Protein AF-0000000080278352 (afdb_homodimer)

Nearest PDB structures (foldseek):
  8a39-assembly2_BP1-2  TM=7.541E-01  e=2.063E-15  Escherichia coli W
  3l09-assembly2_C  TM=6.633E-01  e=3.550E-07  Jannaschia sp. CCS1
  4esf-assembly1_A-2  TM=7.375E-01  e=8.650E-02  Bacillus cereus ATCC 10987
  8q87-assembly1_Aj  TM=6.792E-01  e=1.344E-01  Gallus gallus
  8bn3-assembly1_C0  TM=7.611E-01  e=6.650E-01  Saccharomyces cerevisiae

Solvent-accessible surface area (backbone atoms only — not comparable to full-atom values): 28035 Å² total; per-residue (Å²): 105,65,59,55,42,41,72,73,36,58,94,63,66,32,15,39,28,52,67,29,53,37,55,54,38,44,52,70,73,42,51,61,66,58,48,52,51,50,54,50,51,35,36,74,70,53,31,36,42,82,44,75,58,88,92,43,50,24,41,27,71,28,75,63,34,46,53,55,36,50,52,51,51,42,51,65,70,63,56,62,62,57,30,82,77,68,83,62,40,26,24,37,38,36,66,64,73,65,82,88,42,52,69,58,49,54,51,49,51,52,51,38,34,52,72,15,34,24,60,54,54,70,69,31,27,38,27,68,36,89,69,70,51,46,75,63,29,48,85,71,70,34,53,92,32,41,43,30,28,42,27,30,66,26,64,74,32,47,68,66,55,51,47,61,57,20,43,62,64,65,62,56,45,46,40,27,46,53,48,31,72,58,50,69,49,98,70,52,60,74,82,40,79,46,44,48,37,42,51,51,51,50,52,43,51,47,40,64,44,46,52,55,49,44,60,57,48,45,90,75,48,66,93,79,50,43,39,47,60,37,49,52,48,50,52,53,52,47,63,70,35,44,63,63,14,50,54,49,44,64,72,56,52,48,68,45,74,55,75,80,124,106,65,56,53,43,42,72,73,35,59,95,63,65,32,15,40,28,51,68,30,53,37,55,53,39,44,54,68,72,44,52,60,64,58,46,53,51,49,52,50,50,35,36,73,70,54,31,36,43,82,43,75,56,90,92,44,51,24,42,25,72,28,74,63,34,48,53,55,35,50,53,51,50,43,52,66,68,62,58,64,62,58,30,82,79,69,83,64,41,26,25,36,38,35,66,64,73,65,82,87,42,52,69,58,49,53,51,50,53,51,51,37,34,52,71,15,35,22,59,54,55,69,69,29,28,38,26,68,36,88,69,70,50,46,76,64,28,50,85,70,71,35,52,90,32,43,44,30,29,43,26,29,67,26,64,75,33,47,68,65,54,51,48,63,57,22,43,63,63,65,62,57,45,46,40,28,45,54,47,34,72,58,50,70,50,96,69,52,60,74,83,40,80,45,44,46,37,43,49,51,50,51,52,42,51,47,39,65,42,48,49,54,49,42,62,57,47,45,90,75,47,66,92,79,48,44,39,49,59,37,49,51,47,51,54,52,52,47,64,71,35,44,63,62,14,50,54,48,43,64,70,55,52,48,68,43,75,53,75,82,124

Secondary structure (DSSP, 8-state):
-HHHHHHHTTTTTEEEEHHHHHHHHHTTT--HHHHHHHHHHHHHTTSEEEEEETTEEEEEE-HHHHHHHHHHHHHHHT--SSB----S-EEEEEE---TT-HHHHHHHHHHHHHTT-EEEETTEEEEES---HHHHHGGGT-GGGEEEEEEEE-TT--HHHHHHHH--HHHHHHHHHHHHHHHSSSS--TT-SSHHHHHHHHHHHHHHHHTT----BGGGS-TT-HHHHHHHHHHHHHHHHHHHHHHHHHHH--EEE----/-HHHHHHHTTTTTEEEEHHHHHHHHHTTT--HHHHHHHHHHHHHTTSEEEEEETTEEEEEE-HHHHHHHHHHHHHHHT--SSB----S-EEEEEE---GGGHHHHHHHHHHHHHTT-EEEETTEEEEES---HHHHHGGGT-GGGEEEEEEEE-TT--HHHHHHHH--HHHHHHHHHHHHHHHSSSS--TT-SSHHHHHHHHHHHHHHHHTT----BGGGS-TT-HHHHHHHHHHHHHHHHHHHHHHHHHHH--EEE----

Sequence (522 aa):
MLTFLGMHVLGHDTAVYSGSVIDVFARVGVSEEAVRSTLTRMVGRGLLIRQRHGRRVYFGLTPRATEVLEDGGRRIWDTGAVNRDWDGTWTLVGYSLPDSRRSDRHDLRSQLVWAGFGLLQNGLWIAPGTRDVTAIAEPLGLLDHVTVFSAQEAKPTESADLVRKAFDIEAISARYRTFLDRWDRPKPLPSAPDDLARRLLLHTDWLQAVRQDPHLPAEHLPADWPAIRAEQVFARLDARIREASTRLAEEVLDVVAVADGMLTFLGMHVLGHDTAVYSGSVIDVFARVGVSEEAVRSTLTRMVGRGLLIRQRHGRRVYFGLTPRATEVLEDGGRRIWDTGAVNRDWDGTWTLVGYSLPDSRRSDRHDLRSQLVWAGFGLLQNGLWIAPGTRDVTAIAEPLGLLDHVTVFSAQEAKPTESADLVRKAFDIEAISARYRTFLDRWDRPKPLPSAPDDLARRLLLHTDWLQAVRQDPHLPAEHLPADWPAIRAEQVFARLDARIREASTRLAEEVLDVVAVADG

Foldseek 3Di:
DLLVCLVFAAPPLWWWWLQLVQVLVVLVPDHSVNSVVVQVVCVVVVQ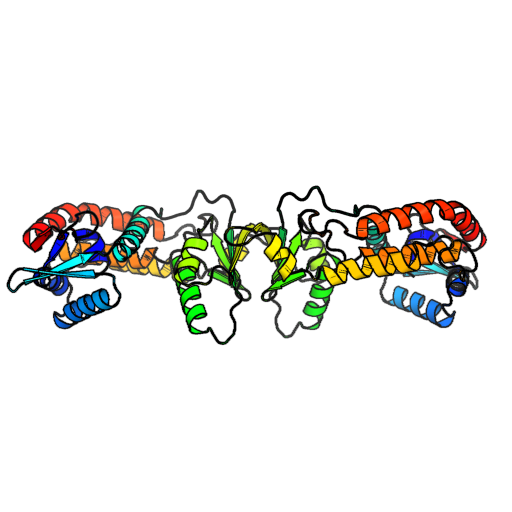WDWDDDVPIITIHGDPVSNVVSVVLVCLLPVQALADAPFPQKKKKKAFDDPPVPPVLVVQLVVLCLLQQWFDQDDRIIMFGDDDDVCVSCVVSVCVVGMDMDIDGDDPPDDPLSRCVRGHDLVVLLVLLVVLCVQQVDPDHPPVRPALLNVLSVLSVSSSVSRRRHSNDHPVNHDPPRSSNVSSVRSVVSCVVSVVVNVVVSVVRIDIDRNDPD/DLLVCLVFAAPPLWWWWLQLVQVLVVLVPDHSVRSVVVQVVCVVVVQWDWDDDVPIITIHGDPVSNVVSVVLVCLLPVQALADAPFPQKKKKKAFDDPPVPVVLVVQLVVLCLLQQWFDQDDRIIMFGDDDDVCVSCVVSVCVVGMDMDIDGDDPPDDPLSRCVRGHDQVVLLVLLVVLCVQQVDPDHPPVRPALLNVLSVLSVSSSVSRRRHSNDHPVNHDPPRSSNVSSVRSVVSCVVSVVVNVVVSVVRIDIDRNPPD

pLDDT: mean 93.44, std 6.13, range [44.06, 98.5]

Radius of gyration: 33.93 Å; Cα contacts (8 Å, |Δi|>4): 755; chains: 2; bounding box: 59×98×64 Å

Structure (mmCIF, N/CA/C/O backbone):
data_AF-0000000080278352-model_v1
#
loop_
_entity.id
_entity.type
_entity.pdbx_description
1 polymer 'PaaX family transcriptional regulator'
#
loop_
_atom_site.group_PDB
_atom_site.id
_atom_site.type_symbol
_atom_site.label_atom_id
_atom_site.label_alt_id
_atom_site.label_comp_id
_atom_site.label_asym_id
_atom_site.label_entity_id
_atom_site.label_seq_id
_atom_site.pdbx_PDB_ins_code
_atom_site.Cartn_x
_atom_site.Cartn_y
_atom_site.Cartn_z
_atom_site.occupancy
_atom_site.B_iso_or_equiv
_atom_site.auth_seq_id
_atom_site.auth_comp_id
_atom_site.auth_asym_id
_atom_site.auth_atom_id
_atom_site.pdbx_PDB_model_num
ATOM 1 N N . MET A 1 1 ? -6.242 34.75 11.352 1 96 1 MET A N 1
ATOM 2 C CA . MET A 1 1 ? -7.535 34.75 12.031 1 96 1 MET A CA 1
ATOM 3 C C . MET A 1 1 ? -7.719 33.5 12.875 1 96 1 MET A C 1
ATOM 5 O O . MET A 1 1 ? -8.07 33.594 14.055 1 96 1 MET A O 1
ATOM 9 N N . LEU A 1 2 ? -7.406 32.312 12.352 1 93.81 2 LEU A N 1
ATOM 10 C CA . LEU A 1 2 ? -7.598 31.062 13.094 1 93.81 2 LEU A CA 1
ATOM 11 C C . LEU A 1 2 ? -6.727 31.031 14.344 1 93.81 2 LEU A C 1
ATOM 13 O O . LEU A 1 2 ? -7.172 30.594 15.406 1 93.81 2 LEU A O 1
ATOM 17 N N . THR A 1 3 ? -5.512 31.531 14.203 1 94.75 3 THR A N 1
ATOM 18 C CA . THR A 1 3 ? -4.621 31.594 15.359 1 94.75 3 THR A CA 1
ATOM 19 C C . THR A 1 3 ? -5.203 32.5 16.438 1 94.75 3 THR A C 1
ATOM 21 O O . THR A 1 3 ? -5.184 32.156 17.625 1 94.75 3 THR A O 1
ATOM 24 N N . PHE A 1 4 ? -5.723 33.656 16 1 97.12 4 PHE A N 1
ATOM 25 C CA . PHE A 1 4 ? -6.352 34.594 16.938 1 97.12 4 PHE A CA 1
ATOM 26 C C . PHE A 1 4 ? -7.516 33.938 17.656 1 97.12 4 PHE A C 1
ATOM 28 O O . PHE A 1 4 ? -7.609 34 18.891 1 97.12 4 PHE A O 1
ATOM 35 N N . LEU A 1 5 ? -8.383 33.312 16.906 1 97.31 5 LEU A N 1
ATOM 36 C CA . LEU A 1 5 ? -9.555 32.656 17.484 1 97.31 5 LEU A CA 1
ATOM 37 C C . LEU A 1 5 ? -9.141 31.547 18.422 1 97.31 5 LEU A C 1
ATOM 39 O O . LEU A 1 5 ? -9.766 31.328 19.453 1 97.31 5 LEU A O 1
ATOM 43 N N . GLY A 1 6 ? -8.141 30.797 18.016 1 96 6 GLY A N 1
ATOM 44 C CA . GLY A 1 6 ? -7.621 29.734 18.859 1 96 6 GLY A CA 1
ATOM 45 C C . GLY A 1 6 ? -7.051 30.234 20.172 1 96 6 GLY A C 1
ATOM 46 O O . GLY A 1 6 ? -7.234 29.609 21.219 1 96 6 GLY A O 1
ATOM 47 N N . MET A 1 7 ? -6.445 31.375 20.172 1 94.88 7 MET A N 1
ATOM 48 C CA . MET A 1 7 ? -5.754 31.922 21.328 1 94.88 7 MET A CA 1
ATOM 49 C C . MET A 1 7 ? -6.734 32.594 22.281 1 94.88 7 MET A C 1
ATOM 51 O O . MET A 1 7 ? -6.574 32.531 23.5 1 94.88 7 MET A O 1
ATOM 55 N N . HIS A 1 8 ? -7.797 33.219 21.703 1 95.81 8 HIS A N 1
ATOM 56 C CA . HIS A 1 8 ? -8.516 34.188 22.547 1 95.81 8 HIS A CA 1
ATOM 57 C C . HIS A 1 8 ? -9.984 33.812 22.672 1 95.81 8 HIS A C 1
ATOM 59 O O . HIS A 1 8 ? -10.688 34.312 23.547 1 95.81 8 HIS A O 1
ATOM 65 N N . VAL A 1 9 ? -10.445 32.938 21.828 1 95.75 9 VAL A N 1
ATOM 66 C CA . VAL A 1 9 ? -11.883 32.656 21.844 1 95.75 9 VAL A CA 1
ATOM 67 C C . VAL A 1 9 ? -12.109 31.188 22.203 1 95.75 9 VAL A C 1
ATOM 69 O O . VAL A 1 9 ? -13.047 30.859 22.938 1 95.75 9 VAL A O 1
ATOM 72 N N . LEU A 1 10 ? -11.297 30.281 21.672 1 95.75 10 LEU A N 1
ATOM 73 C CA . LEU A 1 10 ? -11.445 28.859 21.906 1 95.75 10 LEU A CA 1
ATOM 74 C C . LEU A 1 10 ? -11.406 28.547 23.406 1 95.75 10 LEU A C 1
ATOM 76 O O . LEU A 1 10 ? -10.555 29.047 24.125 1 95.75 10 LEU A O 1
ATOM 80 N N . GLY A 1 11 ? -12.375 27.734 23.828 1 92.88 11 GLY A N 1
ATOM 81 C CA . GLY A 1 11 ? -12.391 27.234 25.188 1 92.88 11 GLY A CA 1
ATOM 82 C C . GLY A 1 11 ? -13.031 28.203 26.172 1 92.88 11 GLY A C 1
ATOM 83 O O . GLY A 1 11 ? -13.133 27.906 27.375 1 92.88 11 GLY A O 1
ATOM 84 N N . HIS A 1 12 ? -13.5 29.438 25.828 1 90.56 12 HIS A N 1
ATOM 85 C CA . HIS A 1 12 ? -14.031 30.438 26.75 1 90.56 12 HIS A CA 1
ATOM 86 C C . HIS A 1 12 ? -15.547 30.562 26.594 1 90.56 12 HIS A C 1
ATOM 88 O O . HIS A 1 12 ? -16.203 31.25 27.391 1 90.56 12 HIS A O 1
ATOM 94 N N . ASP A 1 13 ? -16.156 29.859 25.719 1 90.56 13 ASP A N 1
ATOM 95 C CA . ASP A 1 13 ? -17.578 29.984 25.438 1 90.56 13 ASP A CA 1
ATOM 96 C C . ASP A 1 13 ? -17.984 31.438 25.281 1 90.56 13 ASP A C 1
ATOM 98 O O . ASP A 1 13 ? -18.953 31.891 25.875 1 90.56 13 ASP A O 1
ATOM 102 N N . THR A 1 14 ? -17.266 32.25 24.672 1 95 14 THR A N 1
ATOM 103 C CA . THR A 1 14 ? -17.516 33.688 24.453 1 95 14 THR A CA 1
ATOM 104 C C . THR A 1 14 ? -17.5 34.031 22.969 1 95 14 THR A C 1
ATOM 106 O O . THR A 1 14 ? -17.016 33.25 22.156 1 95 14 THR A O 1
ATOM 109 N N . ALA A 1 15 ? -18.141 35.062 22.672 1 97.44 15 ALA A N 1
ATOM 110 C CA . ALA A 1 15 ? -18.047 35.75 21.359 1 97.44 15 ALA A CA 1
ATOM 111 C C . ALA A 1 15 ? -17.25 37.031 21.469 1 97.44 15 ALA A C 1
ATOM 113 O O . ALA A 1 15 ? -17.297 37.719 22.484 1 97.44 15 ALA A O 1
ATOM 114 N N . VAL A 1 16 ? -16.531 37.344 20.438 1 98 16 VAL A N 1
ATOM 115 C CA . VAL A 1 16 ? -15.641 38.5 20.469 1 98 16 VAL A CA 1
ATOM 116 C C . VAL A 1 16 ? -16.172 39.594 19.562 1 98 16 VAL A C 1
ATOM 118 O O . VAL A 1 16 ? -16.672 39.312 18.469 1 98 16 VAL A O 1
ATOM 121 N N . TYR A 1 17 ? -16.062 40.844 20.047 1 98.38 17 TYR A N 1
ATOM 122 C CA . TYR A 1 17 ? -16.531 42 19.328 1 98.38 17 TYR A CA 1
ATOM 123 C C . TYR A 1 17 ? -15.695 42.25 18.062 1 98.38 17 TYR A C 1
ATOM 125 O O . TYR A 1 17 ? -14.461 42.188 18.109 1 98.38 17 TYR A O 1
ATOM 133 N N . SER A 1 18 ? -16.406 42.469 16.938 1 98 18 SER A N 1
ATOM 134 C CA . SER A 1 18 ? -15.727 42.688 15.664 1 98 18 SER A CA 1
ATOM 135 C C . SER A 1 18 ? -14.727 43.844 15.758 1 98 18 SER A C 1
ATOM 137 O O . SER A 1 18 ? -13.648 43.781 15.172 1 98 18 SER A O 1
ATOM 139 N N . GLY A 1 19 ? -15.07 44.875 16.484 1 97.81 19 GLY A N 1
ATOM 140 C CA . GLY A 1 19 ? -14.18 46 16.656 1 97.81 19 GLY A CA 1
ATOM 141 C C . GLY A 1 19 ? -12.875 45.656 17.328 1 97.81 19 GLY A C 1
ATOM 142 O O . GLY A 1 19 ? -11.812 46.188 16.984 1 97.81 19 GLY A O 1
ATOM 143 N N . SER A 1 20 ? -12.969 44.75 18.297 1 98.19 20 SER A N 1
ATOM 144 C CA . SER A 1 20 ? -11.766 44.281 18.984 1 98.19 20 SER A CA 1
ATOM 145 C C . SER A 1 20 ? -10.875 43.5 18.047 1 98.19 20 SER A C 1
ATOM 147 O O . SER A 1 20 ? -9.648 43.594 18.109 1 98.19 20 SER A O 1
ATOM 149 N N . VAL A 1 21 ? -11.508 42.656 17.219 1 98.38 21 VAL A N 1
ATOM 150 C CA . VAL A 1 21 ? -10.758 41.844 16.25 1 98.38 21 VAL A CA 1
ATOM 151 C C . VAL A 1 21 ? -10.016 42.781 15.281 1 98.38 21 VAL A C 1
ATOM 153 O O . VAL A 1 21 ? -8.836 42.562 15 1 98.38 21 VAL A O 1
ATOM 156 N N . ILE A 1 22 ? -10.711 43.781 14.844 1 98.31 22 ILE A N 1
ATOM 157 C CA . ILE A 1 22 ? -10.141 44.75 13.922 1 98.31 22 ILE A CA 1
ATOM 158 C C . ILE A 1 22 ? -8.953 45.469 14.578 1 98.31 22 ILE A C 1
ATOM 160 O O . ILE A 1 22 ? -7.91 45.625 13.953 1 98.31 22 ILE A O 1
ATOM 164 N N . ASP A 1 23 ? -9.094 45.812 15.828 1 98.12 23 ASP A N 1
ATOM 165 C CA . ASP A 1 23 ? -8.039 46.5 16.578 1 98.12 23 ASP A CA 1
ATOM 166 C C . ASP A 1 23 ? -6.785 45.656 16.672 1 98.12 23 ASP A C 1
ATOM 168 O O . ASP A 1 23 ? -5.672 46.125 16.438 1 98.12 23 ASP A O 1
ATOM 172 N N . VAL A 1 24 ? -6.984 44.406 16.984 1 98.06 24 VAL A N 1
ATOM 173 C CA . VAL A 1 24 ? -5.855 43.5 17.125 1 98.06 24 VAL A CA 1
ATOM 174 C C . VAL A 1 24 ? -5.152 43.312 15.781 1 98.06 24 VAL A C 1
ATOM 176 O O . VAL A 1 24 ? -3.922 43.375 15.711 1 98.06 24 VAL A O 1
ATOM 179 N N . PHE A 1 25 ? -5.891 43.125 14.719 1 98.38 25 PHE A N 1
ATOM 180 C CA . PHE A 1 25 ? -5.289 42.812 13.43 1 98.38 25 PHE A CA 1
ATOM 181 C C . PHE A 1 25 ? -4.664 44.062 12.812 1 98.38 25 PHE A C 1
ATOM 183 O O . PHE A 1 25 ? -3.756 43.969 11.984 1 98.38 25 PHE A O 1
ATOM 190 N N . ALA A 1 26 ? -5.133 45.219 13.258 1 97.56 26 ALA A N 1
ATOM 191 C CA . ALA A 1 26 ? -4.477 46.469 12.836 1 97.56 26 ALA A CA 1
ATOM 192 C C . ALA A 1 26 ? -3.033 46.5 13.328 1 97.56 26 ALA A C 1
ATOM 194 O O . ALA A 1 26 ? -2.156 47.031 12.648 1 97.56 26 ALA A O 1
ATOM 195 N N . ARG A 1 27 ? -2.805 45.969 14.453 1 96.06 27 ARG A N 1
ATOM 196 C CA . ARG A 1 27 ? -1.48 45.938 15.07 1 96.06 27 ARG A CA 1
ATOM 197 C C . ARG A 1 27 ? -0.491 45.156 14.219 1 96.06 27 ARG A C 1
ATOM 199 O O . ARG A 1 27 ? 0.721 45.344 14.32 1 96.06 27 ARG A O 1
ATOM 206 N N . VAL A 1 28 ? -1.059 44.25 13.367 1 96.25 28 VAL A N 1
ATOM 207 C CA . VAL A 1 28 ? -0.17 43.438 12.555 1 96.25 28 VAL A CA 1
ATOM 208 C C . VAL A 1 28 ? -0.348 43.781 11.078 1 96.25 28 VAL A C 1
ATOM 210 O O . VAL A 1 28 ? -0.044 42.969 10.195 1 96.25 28 VAL A O 1
ATOM 213 N N . GLY A 1 29 ? -0.928 44.875 10.805 1 95.81 29 GLY A N 1
ATOM 214 C CA . GLY A 1 29 ? -0.928 45.469 9.477 1 95.81 29 GLY A CA 1
ATOM 215 C C . GLY A 1 29 ? -2.053 44.938 8.602 1 95.81 29 GLY A C 1
ATOM 216 O O . GLY A 1 29 ? -1.974 45.031 7.371 1 95.81 29 GLY A O 1
ATOM 217 N N . VAL A 1 30 ? -3.086 44.375 9.125 1 97.56 30 VAL A N 1
ATOM 218 C CA . VAL A 1 30 ? -4.234 43.906 8.352 1 97.56 30 VAL A CA 1
ATOM 219 C C . VAL A 1 30 ? -5.328 44.969 8.359 1 97.56 30 VAL A C 1
ATOM 221 O O . VAL A 1 30 ? -5.641 45.562 9.406 1 97.56 30 VAL A O 1
ATOM 224 N N . SER A 1 31 ? -5.875 45.281 7.266 1 98.19 31 SER A N 1
ATOM 225 C CA . SER A 1 31 ? -6.871 46.344 7.129 1 98.19 31 SER A CA 1
ATOM 226 C C . SER A 1 31 ? -8.211 45.938 7.73 1 98.19 31 SER A C 1
ATOM 228 O O . SER A 1 31 ? -8.508 44.719 7.828 1 98.19 31 SER A O 1
ATOM 230 N N . GLU A 1 32 ? -8.938 46.938 8.094 1 98.38 32 GLU A N 1
ATOM 231 C CA . GLU A 1 32 ? -10.281 46.688 8.594 1 98.38 32 GLU A CA 1
ATOM 232 C C . GLU A 1 32 ? -11.125 45.938 7.566 1 98.38 32 GLU A C 1
ATOM 234 O O . GLU A 1 32 ? -11.852 45 7.918 1 98.38 32 GLU A O 1
ATOM 239 N N . GLU A 1 33 ? -10.992 46.281 6.348 1 98.12 33 GLU A N 1
ATOM 240 C CA . GLU A 1 33 ? -11.758 45.625 5.277 1 98.12 33 GLU A CA 1
ATOM 241 C C . GLU A 1 33 ? -11.438 44.156 5.168 1 98.12 33 GLU A C 1
ATOM 243 O O . GLU A 1 33 ? -12.336 43.312 5.016 1 98.12 33 GLU A O 1
ATOM 248 N N . ALA A 1 34 ? -10.203 43.875 5.203 1 97.94 34 ALA A N 1
ATOM 249 C CA . ALA A 1 34 ? -9.773 42.5 5.105 1 97.94 34 ALA A CA 1
ATOM 250 C C . ALA A 1 34 ? -10.297 41.688 6.281 1 97.94 34 ALA A C 1
ATOM 252 O O . ALA A 1 34 ? -10.719 40.531 6.105 1 97.94 34 ALA A O 1
ATOM 253 N N . VAL A 1 35 ? -10.258 42.25 7.473 1 98.31 35 VAL A N 1
ATOM 254 C CA . VAL A 1 35 ? -10.75 41.562 8.664 1 98.31 35 VAL A CA 1
ATOM 255 C C . VAL A 1 35 ? -12.25 41.312 8.531 1 98.31 35 VAL A C 1
ATOM 257 O O . VAL A 1 35 ? -12.719 40.188 8.742 1 98.31 35 VAL A O 1
ATOM 260 N N . ARG A 1 36 ? -12.969 42.344 8.156 1 97.69 36 ARG A N 1
ATOM 261 C CA . ARG A 1 36 ? -14.414 42.219 8.016 1 97.69 36 ARG A CA 1
ATOM 262 C C . ARG A 1 36 ? -14.781 41.188 6.957 1 97.69 36 ARG A C 1
ATOM 264 O O . ARG A 1 36 ? -15.695 40.375 7.156 1 97.69 36 ARG A O 1
ATOM 271 N N . SER A 1 37 ? -14.055 41.219 5.887 1 97.94 37 SER A N 1
ATOM 272 C CA . SER A 1 37 ? -14.273 40.25 4.816 1 97.94 37 SER A CA 1
ATOM 273 C C . SER A 1 37 ? -14.023 38.812 5.297 1 97.94 37 SER A C 1
ATOM 275 O O . SER A 1 37 ? -14.797 37.906 4.988 1 97.94 37 SER A O 1
ATOM 277 N N . THR A 1 38 ? -12.984 38.656 6.055 1 97.62 38 THR A N 1
ATOM 278 C CA . THR A 1 38 ? -12.641 37.344 6.559 1 97.62 38 THR A CA 1
ATOM 279 C C . THR A 1 38 ? -13.695 36.844 7.543 1 97.62 38 THR A C 1
ATOM 281 O O . THR A 1 38 ? -14.109 35.688 7.488 1 97.62 38 THR A O 1
ATOM 284 N N . LEU A 1 39 ? -14.133 37.688 8.43 1 98 39 LEU A N 1
ATOM 285 C CA . LEU A 1 39 ? -15.172 37.344 9.383 1 98 39 LEU A CA 1
ATOM 286 C C . LEU A 1 39 ? -16.453 36.938 8.664 1 98 39 LEU A C 1
ATOM 288 O O . LEU A 1 39 ? -17.078 35.938 8.992 1 98 39 LEU A O 1
ATOM 292 N N . THR A 1 40 ? -16.797 37.688 7.672 1 97.25 40 THR A N 1
ATOM 293 C CA . THR A 1 40 ? -18 37.406 6.891 1 97.25 40 THR A CA 1
ATOM 294 C C . THR A 1 40 ? -17.891 36.062 6.164 1 97.25 40 THR A C 1
ATOM 296 O O . THR A 1 40 ? -18.828 35.281 6.145 1 97.25 40 THR A O 1
ATOM 299 N N . ARG A 1 41 ? -16.781 35.844 5.562 1 96.69 41 ARG A N 1
ATOM 300 C CA . ARG A 1 41 ? -16.531 34.562 4.863 1 96.69 41 ARG A CA 1
ATOM 301 C C . ARG A 1 41 ? -16.641 33.375 5.816 1 96.69 41 ARG A C 1
ATOM 303 O O . ARG A 1 41 ? -17.156 32.344 5.453 1 96.69 41 ARG A O 1
ATOM 310 N N . MET A 1 42 ? -16.094 33.562 6.996 1 96.81 42 MET A N 1
ATOM 311 C CA . MET A 1 42 ? -16.094 32.469 7.969 1 96.81 42 MET A CA 1
ATOM 312 C C . MET A 1 42 ? -17.516 32.156 8.453 1 96.81 42 MET A C 1
ATOM 314 O O . MET A 1 42 ? -17.844 31.016 8.719 1 96.81 42 MET A O 1
ATOM 318 N N . VAL A 1 43 ? -18.297 33.219 8.531 1 96.75 43 VAL A N 1
ATOM 319 C CA . VAL A 1 43 ? -19.719 33 8.836 1 96.75 43 VAL A CA 1
ATOM 320 C C . VAL A 1 43 ? -20.375 32.25 7.691 1 96.75 43 VAL A C 1
ATOM 322 O O . VAL A 1 43 ? -21.109 31.281 7.926 1 96.75 43 VAL A O 1
ATOM 325 N N . GLY A 1 44 ? -20.078 32.656 6.52 1 95.75 44 GLY A N 1
ATOM 326 C CA . GLY A 1 44 ? -20.641 32 5.344 1 95.75 44 GLY A CA 1
ATOM 327 C C . GLY A 1 44 ? -20.266 30.531 5.258 1 95.75 44 GLY A C 1
ATOM 328 O O . GLY A 1 44 ? -21.062 29.719 4.777 1 95.75 44 GLY A O 1
ATOM 329 N N . ARG A 1 45 ? -19.156 30.188 5.789 1 93.19 45 ARG A N 1
ATOM 330 C CA . ARG A 1 45 ? -18.656 28.812 5.73 1 93.19 45 ARG A CA 1
ATOM 331 C C . ARG A 1 45 ? -19.094 28.016 6.957 1 93.19 45 ARG A C 1
ATOM 333 O O . ARG A 1 45 ? -18.672 26.875 7.145 1 93.19 45 ARG A O 1
ATOM 340 N N . GLY A 1 46 ? -19.781 28.703 7.781 1 94.75 46 GLY A N 1
ATOM 341 C CA . GLY A 1 46 ? -20.328 28.016 8.945 1 94.75 46 GLY A CA 1
ATOM 342 C C . GLY A 1 46 ? -19.297 27.828 10.055 1 94.75 46 GLY A C 1
ATOM 343 O O . GLY A 1 46 ? -19.406 26.906 10.859 1 94.75 46 GLY A O 1
ATOM 344 N N . LEU A 1 47 ? -18.312 28.609 10.148 1 95.56 47 LEU A N 1
ATOM 345 C CA . LEU A 1 47 ? -17.281 28.516 11.164 1 95.56 47 LEU A CA 1
ATOM 346 C C . LEU A 1 47 ? -17.562 29.469 12.32 1 95.56 47 LEU A C 1
ATOM 348 O O . LEU A 1 47 ? -17.172 29.188 13.461 1 95.56 47 LEU A O 1
ATOM 352 N N . LEU A 1 48 ? -18.266 30.594 12.047 1 97.44 48 LEU A N 1
ATOM 353 C CA . LEU A 1 48 ? -18.594 31.578 13.078 1 97.44 48 LEU A CA 1
ATOM 354 C C . LEU A 1 48 ? -20.094 31.844 13.125 1 97.44 48 LEU A C 1
ATOM 356 O O . LEU A 1 48 ? -20.781 31.688 12.117 1 97.44 48 LEU A O 1
ATOM 360 N N . ILE A 1 49 ? -20.578 32.219 14.289 1 96.44 49 ILE A N 1
ATOM 361 C CA . ILE A 1 49 ? -21.938 32.688 14.492 1 96.44 49 ILE A CA 1
ATOM 362 C C . ILE A 1 49 ? -21.906 34.156 14.883 1 96.44 49 ILE A C 1
ATOM 364 O O . ILE A 1 49 ? -21.047 34.594 15.656 1 96.44 49 ILE A O 1
ATOM 368 N N . ARG A 1 50 ? -22.922 34.906 14.445 1 96.12 50 ARG A N 1
ATOM 369 C CA . ARG A 1 50 ? -23.047 36.312 14.766 1 96.12 50 ARG A CA 1
ATOM 370 C C . ARG A 1 50 ? -24.031 36.531 15.914 1 96.12 50 ARG A C 1
ATOM 372 O O . ARG A 1 50 ? -25.047 35.844 16.016 1 96.12 50 ARG A O 1
ATOM 379 N N . GLN A 1 51 ? -23.594 37.375 16.703 1 95 51 GLN A N 1
ATOM 380 C CA . GLN A 1 51 ? -24.438 37.844 17.797 1 95 51 GLN A CA 1
ATOM 381 C C . GLN A 1 51 ? -24.406 39.344 17.906 1 95 51 GLN A C 1
ATOM 383 O O . GLN A 1 51 ? -23.328 39.969 17.984 1 95 51 GLN A O 1
ATOM 388 N N . ARG A 1 52 ? -25.578 39.938 17.938 1 94.25 52 ARG A N 1
ATOM 389 C CA . ARG A 1 52 ? -25.641 41.375 17.984 1 94.25 52 ARG A CA 1
ATOM 390 C C . ARG A 1 52 ? -26.047 41.875 19.359 1 94.25 52 ARG A C 1
ATOM 392 O O . ARG A 1 52 ? -26.953 41.312 20 1 94.25 52 ARG A O 1
ATOM 399 N N . HIS A 1 53 ? -25.391 42.812 19.797 1 93.12 53 HIS A N 1
ATOM 400 C CA . HIS A 1 53 ? -25.703 43.562 21.016 1 93.12 53 HIS A CA 1
ATOM 401 C C . HIS A 1 53 ? -25.719 45.062 20.75 1 93.12 53 HIS A C 1
ATOM 403 O O . HIS A 1 53 ? -24.672 45.719 20.828 1 93.12 53 HIS A O 1
ATOM 409 N N . GLY A 1 54 ? -26.938 45.594 20.656 1 92.88 54 GLY A N 1
ATOM 410 C CA . GLY A 1 54 ? -26.984 46.969 20.234 1 92.88 54 GLY A CA 1
ATOM 411 C C . GLY A 1 54 ? -26.391 47.219 18.859 1 92.88 54 GLY A C 1
ATOM 412 O O . GLY A 1 54 ? -26.797 46.562 17.891 1 92.88 54 GLY A O 1
ATOM 413 N N . ARG A 1 55 ? -25.422 48.062 18.797 1 93.81 55 ARG A N 1
ATOM 414 C CA . ARG A 1 55 ? -24.781 48.375 17.531 1 93.81 55 ARG A CA 1
ATOM 415 C C . ARG A 1 55 ? -23.547 47.531 17.312 1 93.81 55 ARG A C 1
ATOM 417 O O . ARG A 1 55 ? -22.891 47.625 16.281 1 93.81 55 ARG A O 1
ATOM 424 N N . ARG A 1 56 ? -23.25 46.75 18.219 1 95.75 56 ARG A N 1
ATOM 425 C CA . ARG A 1 56 ? -22.016 45.969 18.141 1 95.75 56 ARG A CA 1
ATOM 426 C C . ARG A 1 56 ? -22.312 44.531 17.703 1 95.75 56 ARG A C 1
ATOM 428 O O . ARG A 1 56 ? -23.328 43.969 18.094 1 95.75 56 ARG A O 1
ATOM 435 N N . VAL A 1 57 ? -21.484 44.062 16.812 1 97.06 57 VAL A N 1
ATOM 436 C CA . VAL A 1 57 ? -21.594 42.688 16.328 1 97.06 57 VAL A CA 1
ATOM 437 C C . VAL A 1 57 ? -20.469 41.844 16.922 1 97.06 57 VAL A C 1
ATOM 439 O O . VAL A 1 57 ? -19.297 42.219 16.859 1 97.06 57 VAL A O 1
ATOM 442 N N . TYR A 1 58 ? -20.859 40.719 17.484 1 98 58 TYR A N 1
ATOM 443 C CA . TYR A 1 58 ? -19.938 39.75 18.094 1 98 58 TYR A CA 1
ATOM 444 C C . TYR A 1 58 ? -19.891 38.469 17.312 1 98 58 TYR A C 1
ATOM 446 O O . TYR A 1 58 ? -20.859 38.094 16.641 1 98 58 TYR A O 1
ATOM 454 N N . PHE A 1 59 ? -18.766 37.781 17.344 1 97.62 59 PHE A N 1
ATOM 455 C CA . PHE A 1 59 ? -18.562 36.531 16.641 1 97.62 59 PHE A CA 1
ATOM 456 C C . PHE A 1 59 ? -18.188 35.438 17.609 1 97.62 59 PHE A C 1
ATOM 458 O O . PHE A 1 59 ? -17.25 35.594 18.391 1 97.62 59 PHE A O 1
ATOM 465 N N . GLY A 1 60 ? -18.906 34.312 17.516 1 97.25 60 GLY A N 1
ATOM 466 C CA . GLY A 1 60 ? -18.594 33.125 18.281 1 97.25 60 GLY A CA 1
ATOM 467 C C . GLY A 1 60 ? -18.25 31.938 17.422 1 97.25 60 GLY A C 1
ATOM 468 O O . GLY A 1 60 ? -18.422 31.969 16.203 1 97.25 60 GLY A O 1
ATOM 469 N N . LEU A 1 61 ? -17.688 30.859 18.047 1 97.44 61 LEU A N 1
ATOM 470 C CA . LEU A 1 61 ? -17.25 29.672 17.328 1 97.44 61 LEU A CA 1
ATOM 471 C C . LEU A 1 61 ? -18.391 28.688 17.156 1 97.44 61 LEU A C 1
ATOM 473 O O . LEU A 1 61 ? -19.203 28.5 18.078 1 97.44 61 LEU A O 1
ATOM 477 N N . THR A 1 62 ? -18.547 28.156 16 1 95.94 62 THR A N 1
ATOM 478 C CA . THR A 1 62 ? -19.375 26.969 15.812 1 95.94 62 THR A CA 1
ATOM 479 C C . THR A 1 62 ? -18.672 25.719 16.312 1 95.94 62 THR A C 1
ATOM 481 O O . THR A 1 62 ? -17.469 25.75 16.578 1 95.94 62 THR A O 1
ATOM 484 N N . PRO A 1 63 ? -19.438 24.672 16.453 1 93.62 63 PRO A N 1
ATOM 485 C CA . PRO A 1 63 ? -18.797 23.406 16.812 1 93.62 63 PRO A CA 1
ATOM 486 C C . PRO A 1 63 ? -17.719 22.984 15.797 1 93.62 63 PRO A C 1
ATOM 488 O O . PRO A 1 63 ? -16.672 22.484 16.188 1 93.62 63 PRO A O 1
ATOM 491 N N . ARG A 1 64 ? -17.938 23.234 14.578 1 91.38 64 ARG A N 1
ATOM 492 C CA . ARG A 1 64 ? -16.984 22.906 13.516 1 91.38 64 ARG A CA 1
ATOM 493 C C . ARG A 1 64 ? -15.695 23.703 13.688 1 91.38 64 ARG A C 1
ATOM 495 O O . ARG A 1 64 ? -14.602 23.141 13.578 1 91.38 64 ARG A O 1
ATOM 502 N N . ALA A 1 65 ? -15.836 24.953 13.938 1 94.12 65 ALA A N 1
ATOM 503 C CA . ALA A 1 65 ? -14.664 25.797 14.141 1 94.12 65 ALA A CA 1
ATOM 504 C C . ALA A 1 65 ? -13.883 25.359 15.375 1 94.12 65 ALA A C 1
ATOM 506 O O . ALA A 1 65 ? -12.648 25.406 15.383 1 94.12 65 ALA A O 1
ATOM 507 N N . THR A 1 66 ? -14.617 24.969 16.359 1 95.19 66 THR A N 1
ATOM 508 C CA . THR A 1 66 ? -13.992 24.5 17.578 1 95.19 66 THR A CA 1
ATOM 509 C C . THR A 1 66 ? -13.094 23.297 17.312 1 95.19 66 THR A C 1
ATOM 511 O O . THR A 1 66 ? -11.961 23.25 17.797 1 95.19 66 THR A O 1
ATOM 514 N N . GLU A 1 67 ? -13.562 22.422 16.547 1 90.25 67 GLU A N 1
ATOM 515 C CA . GLU A 1 67 ? -12.797 21.219 16.203 1 90.25 67 GLU A CA 1
ATOM 516 C C . GLU A 1 67 ? -11.531 21.578 15.43 1 90.25 67 GLU A C 1
ATOM 518 O O . GLU A 1 67 ? -10.453 21.031 15.695 1 90.25 67 GLU A O 1
ATOM 523 N N . VAL A 1 68 ? -11.68 22.453 14.492 1 87.44 68 VAL A N 1
ATOM 524 C CA . VAL A 1 68 ? -10.562 22.891 13.664 1 87.44 68 VAL A CA 1
ATOM 525 C C . VAL A 1 68 ? -9.5 23.547 14.539 1 87.44 68 VAL A C 1
ATOM 527 O O . VAL A 1 68 ? -8.305 23.266 14.406 1 87.44 68 VAL A O 1
ATOM 530 N N . LEU A 1 69 ? -9.953 24.406 15.461 1 93.56 69 LEU A N 1
ATOM 531 C CA . LEU A 1 69 ? -9.031 25.141 16.312 1 93.56 69 LEU A CA 1
ATOM 532 C C . LEU A 1 69 ? -8.367 24.219 17.328 1 93.56 69 LEU A C 1
ATOM 534 O O . LEU A 1 69 ? -7.199 24.406 17.672 1 93.56 69 LEU A O 1
ATOM 538 N N . GLU A 1 70 ? -9.094 23.234 17.797 1 91.75 70 GLU A N 1
ATOM 539 C CA . GLU A 1 70 ? -8.508 22.25 18.703 1 91.75 70 GLU A CA 1
ATOM 540 C C . GLU A 1 70 ? -7.41 21.453 18.016 1 91.75 70 GLU A C 1
ATOM 542 O O . GLU A 1 70 ? -6.363 21.188 18.609 1 91.75 70 GLU A O 1
ATOM 547 N N . ASP A 1 71 ? -7.652 21.094 16.859 1 84.94 71 ASP A N 1
ATOM 548 C CA . ASP A 1 71 ? -6.637 20.406 16.078 1 84.94 71 ASP A CA 1
ATOM 549 C C . ASP A 1 71 ? -5.383 21.25 15.914 1 84.94 71 ASP A C 1
ATOM 551 O O . ASP A 1 71 ? -4.266 20.766 16.078 1 84.94 71 ASP A O 1
ATOM 555 N N . GLY A 1 72 ? -5.582 22.453 15.555 1 87 72 GLY A N 1
ATOM 556 C CA . GLY A 1 72 ? -4.461 23.375 15.461 1 87 72 GLY A CA 1
ATOM 557 C C . GLY A 1 72 ? -3.695 23.531 16.766 1 87 72 GLY A C 1
ATOM 558 O O . GLY A 1 72 ? -2.463 23.547 16.766 1 87 72 GLY A O 1
ATOM 559 N N . GLY A 1 73 ? -4.414 23.641 17.828 1 88.12 73 GLY A N 1
ATOM 560 C CA . GLY A 1 73 ? -3.789 23.703 19.125 1 88.12 73 GLY A CA 1
ATOM 561 C C . GLY A 1 73 ? -2.922 22.5 19.453 1 88.12 73 GLY A C 1
ATOM 562 O O . GLY A 1 73 ? -1.811 22.656 19.969 1 88.12 73 GLY A O 1
ATOM 563 N N . ARG A 1 74 ? -3.43 21.391 19.094 1 86.12 74 ARG A N 1
ATOM 564 C CA . ARG A 1 74 ? -2.664 20.172 19.297 1 86.12 74 ARG A CA 1
ATOM 565 C C . ARG A 1 74 ? -1.371 20.188 18.5 1 86.12 74 ARG A C 1
ATOM 567 O O . ARG A 1 74 ? -0.323 19.766 18.984 1 86.12 74 ARG A O 1
ATOM 574 N N . ARG A 1 75 ? -1.436 20.656 17.328 1 85.31 75 ARG A N 1
ATOM 575 C CA . ARG A 1 75 ? -0.254 20.719 16.469 1 85.31 75 ARG A CA 1
ATOM 576 C C . ARG A 1 75 ? 0.793 21.656 17.047 1 85.31 75 ARG A C 1
ATOM 578 O O . ARG A 1 75 ? 1.994 21.406 16.953 1 85.31 75 ARG A O 1
ATOM 585 N N . ILE A 1 76 ? 0.306 22.703 17.609 1 86.31 76 ILE A N 1
ATOM 586 C CA . ILE A 1 76 ? 1.193 23.719 18.172 1 86.31 76 ILE A CA 1
ATOM 587 C C . ILE A 1 76 ? 1.906 23.141 19.406 1 86.31 76 ILE A C 1
ATOM 589 O O . ILE A 1 76 ? 3.102 23.375 19.594 1 86.31 76 ILE A O 1
ATOM 593 N N . TRP A 1 77 ? 1.201 22.312 20.125 1 83.25 77 TRP A N 1
ATOM 594 C CA . TRP A 1 77 ? 1.743 22 21.438 1 83.25 77 TRP A CA 1
ATOM 595 C C . TRP A 1 77 ? 2.139 20.531 21.516 1 83.25 77 TRP A C 1
ATOM 597 O O . TRP A 1 77 ? 2.936 20.141 22.375 1 83.25 77 TRP A O 1
ATOM 607 N N . ASP A 1 78 ? 1.586 19.625 20.859 1 71.62 78 ASP A N 1
ATOM 608 C CA . ASP A 1 78 ? 1.757 18.188 21.078 1 71.62 78 ASP A CA 1
ATOM 609 C C . ASP A 1 78 ? 2.822 17.625 20.156 1 71.62 78 ASP A C 1
ATOM 611 O O . ASP A 1 78 ? 3.41 16.578 20.438 1 71.62 78 ASP A O 1
ATOM 615 N N . THR A 1 79 ? 3.027 18.234 19.141 1 64.44 79 THR A N 1
ATOM 616 C CA . THR A 1 79 ? 3.928 17.578 18.203 1 64.44 79 THR A CA 1
ATOM 617 C C . THR A 1 79 ? 5.383 17.828 18.578 1 64.44 79 THR A C 1
ATOM 619 O O . THR A 1 79 ? 5.828 18.984 18.625 1 64.44 79 THR A O 1
ATOM 622 N N . GLY A 1 80 ? 5.953 16.922 19.359 1 70.81 80 GLY A N 1
ATOM 623 C CA . GLY A 1 80 ? 7.391 17.016 19.547 1 70.81 80 GLY A CA 1
ATOM 624 C C . GLY A 1 80 ? 8.141 17.312 18.266 1 70.81 80 GLY A C 1
ATOM 625 O O . GLY A 1 80 ? 7.652 17.016 17.172 1 70.81 80 GLY A O 1
ATOM 626 N N . ALA A 1 81 ? 9.336 18.062 18.344 1 76.25 81 ALA A N 1
ATOM 627 C CA . ALA A 1 81 ? 10.148 18.469 17.203 1 76.25 81 ALA A CA 1
ATOM 628 C C . ALA A 1 81 ? 10.641 17.25 16.406 1 76.25 81 ALA A C 1
ATOM 630 O O . ALA A 1 81 ? 10.945 17.359 15.219 1 76.25 81 ALA A O 1
ATOM 631 N N . VAL A 1 82 ? 10.648 16.172 17.156 1 82.56 82 VAL A N 1
ATOM 632 C CA . VAL A 1 82 ? 11.133 14.969 16.484 1 82.56 82 VAL A CA 1
ATOM 633 C C . VAL A 1 82 ? 10.344 13.75 16.953 1 82.56 82 VAL A C 1
ATOM 635 O O . VAL A 1 82 ? 10.023 13.633 18.141 1 82.56 82 VAL A O 1
ATOM 638 N N . ASN A 1 83 ? 10.07 12.852 16.031 1 88.94 83 ASN A N 1
ATOM 639 C CA . ASN A 1 83 ? 9.391 11.594 16.312 1 88.94 83 ASN A CA 1
ATOM 640 C C . ASN A 1 83 ? 10.375 10.5 16.703 1 88.94 83 ASN A C 1
ATOM 642 O O . ASN A 1 83 ? 10.898 9.789 15.852 1 88.94 83 ASN A O 1
ATOM 646 N N . ARG A 1 84 ? 10.547 10.242 18.016 1 87.56 84 ARG A N 1
ATOM 647 C CA . ARG A 1 84 ? 11.516 9.258 18.484 1 87.56 84 ARG A CA 1
ATOM 648 C C . ARG A 1 84 ? 10.82 7.953 18.875 1 87.56 84 ARG A C 1
ATOM 650 O O . ARG A 1 84 ? 11.484 6.949 19.156 1 87.56 84 ARG A O 1
ATOM 657 N N . ASP A 1 85 ? 9.5 7.898 18.781 1 87.56 85 ASP A N 1
ATOM 658 C CA . ASP A 1 85 ? 8.758 6.738 19.266 1 87.56 85 ASP A CA 1
ATOM 659 C C . ASP A 1 85 ? 8.102 5.98 18.125 1 87.56 85 ASP A C 1
ATOM 661 O O . ASP A 1 85 ? 7.23 5.137 18.344 1 87.56 85 ASP A O 1
ATOM 665 N N . TRP A 1 86 ? 8.531 6.25 17.016 1 90.81 86 TRP A N 1
ATOM 666 C CA . TRP A 1 86 ? 7.992 5.566 15.852 1 90.81 86 TRP A CA 1
ATOM 667 C C . TRP A 1 86 ? 8.328 4.078 15.891 1 90.81 86 TRP A C 1
ATOM 669 O O . TRP A 1 86 ? 9.477 3.703 16.141 1 90.81 86 TRP A O 1
ATOM 679 N N . ASP A 1 87 ? 7.398 3.172 15.641 1 93.12 87 ASP A N 1
ATOM 680 C CA . ASP A 1 87 ? 7.586 1.731 15.773 1 93.12 87 ASP A CA 1
ATOM 681 C C . ASP A 1 87 ? 7.727 1.06 14.414 1 93.12 87 ASP A C 1
ATOM 683 O O . ASP A 1 87 ? 7.617 -0.164 14.305 1 93.12 87 ASP A O 1
ATOM 687 N N . GLY A 1 88 ? 7.84 1.796 13.414 1 94.5 88 GLY A N 1
ATOM 688 C CA . GLY A 1 88 ? 7.996 1.237 12.078 1 94.5 88 GLY A CA 1
ATOM 689 C C . GLY A 1 88 ? 6.695 1.176 11.305 1 94.5 88 GLY A C 1
ATOM 690 O O . GLY A 1 88 ? 6.68 0.786 10.133 1 94.5 88 GLY A O 1
ATOM 691 N N . THR A 1 89 ? 5.656 1.627 11.938 1 96.75 89 THR A N 1
ATOM 692 C CA . THR A 1 89 ? 4.34 1.515 11.32 1 96.75 89 THR A CA 1
ATOM 693 C C . THR A 1 89 ? 4.055 2.719 10.43 1 96.75 89 THR A C 1
ATOM 695 O O . THR A 1 89 ? 4.375 3.854 10.789 1 96.75 89 THR A O 1
ATOM 698 N N . TRP A 1 90 ? 3.506 2.434 9.281 1 97.81 90 TRP A N 1
ATOM 699 C CA . TRP A 1 90 ? 3.037 3.445 8.336 1 97.81 90 TRP A CA 1
ATOM 700 C C . TRP A 1 90 ? 1.539 3.307 8.086 1 97.81 90 TRP A C 1
ATOM 702 O O . TRP A 1 90 ? 0.987 2.207 8.18 1 97.81 90 TRP A O 1
ATOM 712 N N . THR A 1 91 ? 0.915 4.352 7.824 1 98.5 91 THR A N 1
ATOM 713 C CA . THR A 1 91 ? -0.427 4.34 7.254 1 98.5 91 THR A CA 1
ATOM 714 C C . THR A 1 91 ? -0.377 4.605 5.75 1 98.5 91 THR A C 1
ATOM 716 O O . THR A 1 91 ? 0.245 5.57 5.309 1 98.5 91 THR A O 1
ATOM 719 N N . LEU A 1 92 ? -0.938 3.709 4.988 1 98.38 92 LEU A N 1
ATOM 720 C CA . LEU A 1 92 ? -1.033 3.85 3.539 1 98.38 92 LEU A CA 1
ATOM 721 C C . LEU A 1 92 ? -2.463 4.172 3.117 1 98.38 92 LEU A C 1
ATOM 723 O O . LEU A 1 92 ? -3.416 3.605 3.652 1 98.38 92 LEU A O 1
ATOM 727 N N . VAL A 1 93 ? -2.586 5.113 2.189 1 98.19 93 VAL A N 1
ATOM 728 C CA . VAL A 1 93 ? -3.898 5.465 1.66 1 98.19 93 VAL A CA 1
ATOM 729 C C . VAL A 1 93 ? -3.848 5.504 0.134 1 98.19 93 VAL A C 1
ATOM 731 O O . VAL A 1 93 ? -3.02 6.207 -0.448 1 98.19 93 VAL A O 1
ATOM 734 N N . GLY A 1 94 ? -4.625 4.637 -0.486 1 96.06 94 GLY A N 1
ATOM 735 C CA . GLY A 1 94 ? -4.969 4.777 -1.893 1 96.06 94 GLY A CA 1
ATOM 736 C C . GLY A 1 94 ? -6.41 5.188 -2.117 1 96.06 94 GLY A C 1
ATOM 737 O O . GLY A 1 94 ? -7.242 5.07 -1.217 1 96.06 94 GLY A O 1
ATOM 738 N N . TYR A 1 95 ? -6.672 5.789 -3.305 1 93.88 95 TYR A N 1
ATOM 739 C CA . TYR A 1 95 ? -8.062 6.109 -3.594 1 93.88 95 TYR A CA 1
ATOM 740 C C . TYR A 1 95 ? -8.367 5.934 -5.078 1 93.88 95 TYR A C 1
ATOM 742 O O . TYR A 1 95 ? -7.465 5.992 -5.914 1 93.88 95 TYR A O 1
ATOM 750 N N . SER A 1 96 ? -9.547 5.582 -5.316 1 88.38 96 SER A N 1
ATOM 751 C CA . SER A 1 96 ? -10.094 5.457 -6.668 1 88.38 96 SER A CA 1
ATOM 752 C C . SER A 1 96 ? -11.328 6.336 -6.848 1 88.38 96 SER A C 1
ATOM 754 O O . SER A 1 96 ? -12.375 6.062 -6.262 1 88.38 96 SER A O 1
ATOM 756 N N . LEU A 1 97 ? -11.156 7.398 -7.609 1 88.38 97 LEU A N 1
ATOM 757 C CA . LEU A 1 97 ? -12.25 8.312 -7.891 1 88.38 97 LEU A CA 1
ATOM 758 C C . LEU A 1 97 ? -12.477 8.453 -9.391 1 88.38 97 LEU A C 1
ATOM 760 O O . LEU A 1 97 ? -11.516 8.516 -10.164 1 88.38 97 LEU A O 1
ATOM 764 N N . PRO A 1 98 ? -13.797 8.367 -9.805 1 84.75 98 PRO A N 1
ATOM 765 C CA . PRO A 1 98 ? -14.062 8.641 -11.219 1 84.75 98 PRO A CA 1
ATOM 766 C C . PRO A 1 98 ? -13.555 10.008 -11.664 1 84.75 98 PRO A C 1
ATOM 768 O O . PRO A 1 98 ? -13.398 10.914 -10.828 1 84.75 98 PRO A O 1
ATOM 771 N N . ASP A 1 99 ? -13.25 10.133 -12.922 1 82.38 99 ASP A N 1
ATOM 772 C CA . ASP A 1 99 ? -12.695 11.367 -13.469 1 82.38 99 ASP A CA 1
ATOM 773 C C . ASP A 1 99 ? -13.656 12.539 -13.258 1 82.38 99 ASP A C 1
ATOM 775 O O . ASP A 1 99 ? -13.227 13.695 -13.203 1 82.38 99 ASP A O 1
ATOM 779 N N . SER A 1 100 ? -14.898 12.312 -13.055 1 84.38 100 SER A N 1
ATOM 780 C CA . SER A 1 100 ? -15.914 13.344 -12.883 1 84.38 100 SER A CA 1
ATOM 781 C C . SER A 1 100 ? -15.828 13.969 -11.492 1 84.38 100 SER A C 1
ATOM 783 O O . SER A 1 100 ? -16.406 15.031 -11.242 1 84.38 100 SER A O 1
ATOM 785 N N . ARG A 1 101 ? -15.055 13.406 -10.703 1 85.81 101 ARG A N 1
ATOM 786 C CA . ARG A 1 101 ? -14.984 13.906 -9.336 1 85.81 101 ARG A CA 1
ATOM 787 C C . ARG A 1 101 ? -13.641 14.57 -9.062 1 85.81 101 ARG A C 1
ATOM 789 O O . ARG A 1 101 ? -12.984 14.273 -8.062 1 85.81 101 ARG A O 1
ATOM 796 N N . ARG A 1 102 ? -13.352 15.461 -9.938 1 83.5 102 ARG A N 1
ATOM 797 C CA . ARG A 1 102 ? -12.062 16.141 -9.867 1 83.5 102 ARG A CA 1
ATOM 798 C C . ARG A 1 102 ? -11.961 16.984 -8.602 1 83.5 102 ARG A C 1
ATOM 800 O O . ARG A 1 102 ? -10.906 17.016 -7.957 1 83.5 102 ARG A O 1
ATOM 807 N N . SER A 1 103 ? -12.969 17.719 -8.242 1 88.81 103 SER A N 1
ATOM 808 C CA . SER A 1 103 ? -12.969 18.562 -7.055 1 88.81 103 SER A CA 1
ATOM 809 C C . SER A 1 103 ? -12.742 17.734 -5.789 1 88.81 103 SER A C 1
ATOM 811 O O . SER A 1 103 ? -11.992 18.141 -4.902 1 88.81 103 SER A O 1
ATOM 813 N N . ASP A 1 104 ? -13.289 16.578 -5.711 1 90.5 104 ASP A N 1
ATOM 814 C CA . ASP A 1 104 ? -13.133 15.688 -4.57 1 90.5 104 ASP A CA 1
ATOM 815 C C . ASP A 1 104 ? -11.695 15.195 -4.449 1 90.5 104 ASP A C 1
ATOM 817 O O . ASP A 1 104 ? -11.164 15.086 -3.342 1 90.5 104 ASP A O 1
ATOM 821 N N . ARG A 1 105 ? -11.164 14.977 -5.59 1 91.5 105 ARG A N 1
ATOM 822 C CA . ARG A 1 105 ? -9.773 14.523 -5.602 1 91.5 105 ARG A CA 1
ATOM 823 C C . ARG A 1 105 ? -8.852 15.594 -5.031 1 91.5 105 ARG A C 1
ATOM 825 O O . ARG A 1 105 ? -7.957 15.289 -4.234 1 91.5 105 ARG A O 1
ATOM 832 N N . HIS A 1 106 ? -9.039 16.766 -5.484 1 91.62 106 HIS A N 1
ATOM 833 C CA . HIS A 1 106 ? -8.227 17.875 -4.996 1 91.62 106 HIS A CA 1
ATOM 834 C C . HIS A 1 106 ? -8.391 18.062 -3.49 1 91.62 106 HIS A C 1
ATOM 836 O O . HIS A 1 106 ? -7.41 18.203 -2.764 1 91.62 106 HIS A O 1
ATOM 842 N N . ASP A 1 107 ? -9.555 18.016 -3.055 1 92.25 107 ASP A N 1
ATOM 843 C CA . ASP A 1 107 ? -9.836 18.172 -1.635 1 92.25 107 ASP A CA 1
ATOM 844 C C . ASP A 1 107 ? -9.203 17.062 -0.809 1 92.25 107 ASP A C 1
ATOM 846 O O . ASP A 1 107 ? -8.617 17.312 0.243 1 92.25 107 ASP A O 1
ATOM 850 N N . LEU A 1 108 ? -9.336 15.867 -1.261 1 94.69 108 LEU A N 1
ATOM 851 C CA . LEU A 1 108 ? -8.758 14.734 -0.547 1 94.69 108 LEU A CA 1
ATOM 852 C C . LEU A 1 108 ? -7.242 14.859 -0.459 1 94.69 108 LEU A C 1
ATOM 854 O O . LEU A 1 108 ? -6.66 14.664 0.609 1 94.69 108 LEU A O 1
ATOM 858 N N . ARG A 1 109 ? -6.672 15.25 -1.593 1 94.56 109 ARG A N 1
ATOM 859 C CA . ARG A 1 109 ? -5.223 15.406 -1.615 1 94.56 109 ARG A CA 1
ATOM 860 C C . ARG A 1 109 ? -4.773 16.484 -0.631 1 94.56 109 ARG A C 1
ATOM 862 O O . ARG A 1 109 ? -3.793 16.297 0.094 1 94.56 109 ARG A O 1
ATOM 869 N N . SER A 1 110 ? -5.473 17.5 -0.587 1 92.19 110 SER A N 1
ATOM 870 C CA . SER A 1 110 ? -5.16 18.578 0.344 1 92.19 110 SER A CA 1
ATOM 871 C C . SER A 1 110 ? -5.262 18.109 1.791 1 92.19 110 SER A C 1
ATOM 873 O O . SER A 1 110 ? -4.387 18.406 2.607 1 92.19 110 SER A O 1
ATOM 875 N N . GLN A 1 111 ? -6.324 17.406 2.053 1 92.62 111 GLN A N 1
ATOM 876 C CA . GLN A 1 111 ? -6.523 16.906 3.412 1 92.62 111 GLN A CA 1
ATOM 877 C C . GLN A 1 111 ? -5.445 15.898 3.797 1 92.62 111 GLN A C 1
ATOM 879 O O . GLN A 1 111 ? -5.012 15.859 4.949 1 92.62 111 GLN A O 1
ATOM 884 N N . LEU A 1 112 ? -5.031 15.109 2.854 1 95.81 112 LEU A N 1
ATOM 885 C CA . LEU A 1 112 ? -3.975 14.141 3.123 1 95.81 112 LEU A CA 1
ATOM 886 C C . LEU A 1 112 ? -2.658 14.844 3.438 1 95.81 112 LEU A C 1
ATOM 888 O O . LEU A 1 112 ? -1.963 14.477 4.387 1 95.81 112 LEU A O 1
ATOM 892 N N . VAL A 1 113 ? -2.383 15.867 2.713 1 92.69 113 VAL A N 1
ATOM 893 C CA . VAL A 1 113 ? -1.174 16.641 2.971 1 92.69 113 VAL A CA 1
ATOM 894 C C . VAL A 1 113 ? -1.233 17.234 4.375 1 92.69 113 VAL A C 1
ATOM 896 O O . VAL A 1 113 ? -0.273 17.141 5.141 1 92.69 113 VAL A O 1
ATOM 899 N N . TRP A 1 114 ? -2.352 17.766 4.742 1 87.62 114 TRP A N 1
ATOM 900 C CA . TRP A 1 114 ? -2.537 18.375 6.055 1 87.62 114 TRP A CA 1
ATOM 901 C C . TRP A 1 114 ? -2.412 17.328 7.16 1 87.62 114 TRP A C 1
ATOM 903 O O . TRP A 1 114 ? -1.98 17.641 8.273 1 87.62 114 TRP A O 1
ATOM 913 N N . ALA A 1 115 ? -2.717 16.125 6.809 1 92 115 ALA A N 1
ATOM 914 C CA . ALA A 1 115 ? -2.674 15.039 7.793 1 92 115 ALA A CA 1
ATOM 915 C C . ALA A 1 115 ? -1.289 14.406 7.852 1 92 115 ALA A C 1
ATOM 917 O O . ALA A 1 115 ? -1.067 13.453 8.602 1 92 115 ALA A O 1
ATOM 918 N N . GLY A 1 116 ? -0.393 14.945 7.012 1 93 116 GLY A N 1
ATOM 919 C CA . GLY A 1 116 ? 0.988 14.5 7.105 1 93 116 GLY A CA 1
ATOM 920 C C . GLY A 1 116 ? 1.332 13.414 6.109 1 93 116 GLY A C 1
ATOM 921 O O . GLY A 1 116 ? 2.361 12.75 6.238 1 93 116 GLY A O 1
ATOM 922 N N . PHE A 1 117 ? 0.479 13.203 5.145 1 97.06 117 PHE A N 1
ATOM 923 C CA . PHE A 1 117 ? 0.762 12.195 4.129 1 97.06 117 PHE A CA 1
ATOM 924 C C . PHE A 1 117 ? 1.616 12.773 3.01 1 97.06 117 PHE A C 1
ATOM 926 O O . PHE A 1 117 ? 1.465 13.945 2.648 1 97.06 117 PHE A O 1
ATOM 933 N N . GLY A 1 118 ? 2.514 11.961 2.52 1 97.19 118 GLY A N 1
ATOM 934 C CA . GLY A 1 118 ? 3.23 12.234 1.284 1 97.19 118 GLY A CA 1
ATOM 935 C C . GLY A 1 118 ? 2.865 11.281 0.163 1 97.19 118 GLY A C 1
ATOM 936 O O . GLY A 1 118 ? 2.422 10.156 0.417 1 97.19 118 GLY A O 1
ATOM 937 N N . LEU A 1 119 ? 3.016 11.734 -1.025 1 96.56 119 LEU A N 1
ATOM 938 C CA . LEU A 1 119 ? 2.746 10.883 -2.182 1 96.56 119 LEU A CA 1
ATOM 939 C C . LEU A 1 119 ? 3.941 9.992 -2.49 1 96.56 119 LEU A C 1
ATOM 941 O O . LEU A 1 119 ? 5.012 10.484 -2.855 1 96.56 119 LEU A O 1
ATOM 945 N N . LEU A 1 120 ? 3.76 8.703 -2.305 1 95.69 120 LEU A N 1
ATOM 946 C CA . LEU A 1 120 ? 4.832 7.742 -2.547 1 95.69 120 LEU A CA 1
ATOM 947 C C . LEU A 1 120 ? 4.949 7.418 -4.031 1 95.69 120 LEU A C 1
ATOM 949 O O . LEU A 1 120 ? 6.016 7.59 -4.629 1 95.69 120 LEU A O 1
ATOM 953 N N . GLN A 1 121 ? 3.812 6.93 -4.617 1 91.19 121 GLN A N 1
ATOM 954 C CA . GLN A 1 121 ? 3.773 6.59 -6.035 1 91.19 121 GLN A CA 1
ATOM 955 C C . GLN A 1 121 ? 2.363 6.207 -6.469 1 91.19 121 GLN A C 1
ATOM 957 O O . GLN A 1 121 ? 1.622 5.578 -5.711 1 91.19 121 GLN A O 1
ATOM 962 N N . ASN A 1 122 ? 2.025 6.633 -7.703 1 89 122 ASN A N 1
ATOM 963 C CA . ASN A 1 122 ? 0.824 6.168 -8.391 1 89 122 ASN A CA 1
ATOM 964 C C . ASN A 1 122 ? -0.416 6.32 -7.512 1 89 122 ASN A C 1
ATOM 966 O O . ASN A 1 122 ? -1.188 5.375 -7.352 1 89 122 ASN A O 1
ATOM 970 N N . GLY A 1 123 ? -0.526 7.434 -6.801 1 90.69 123 GLY A N 1
ATOM 971 C CA . GLY A 1 123 ? -1.714 7.734 -6.016 1 90.69 123 GLY A CA 1
ATOM 972 C C . GLY A 1 123 ? -1.684 7.117 -4.629 1 90.69 123 GLY A C 1
ATOM 973 O O . GLY A 1 123 ? -2.648 7.234 -3.871 1 90.69 123 GLY A O 1
ATOM 974 N N . LEU A 1 124 ? -0.597 6.398 -4.328 1 96.12 124 LEU A N 1
ATOM 975 C CA . LEU A 1 124 ? -0.445 5.844 -2.986 1 96.12 124 LEU A CA 1
ATOM 976 C C . LEU A 1 124 ? 0.206 6.855 -2.049 1 96.12 124 LEU A C 1
ATOM 978 O O . LEU A 1 124 ? 1.32 7.316 -2.303 1 96.12 124 LEU A O 1
ATOM 982 N N . TRP A 1 125 ? -0.487 7.16 -1.016 1 97.75 125 TRP A N 1
ATOM 983 C CA . TRP A 1 125 ? -0.023 8.117 -0.015 1 97.75 125 TRP A CA 1
ATOM 984 C C . TRP A 1 125 ? 0.443 7.398 1.247 1 97.75 125 TRP A C 1
ATOM 986 O O . TRP A 1 125 ? -0.068 6.328 1.585 1 97.75 125 TRP A O 1
ATOM 996 N N . ILE A 1 126 ? 1.393 8 1.942 1 98.25 126 ILE A N 1
ATOM 997 C CA . ILE A 1 126 ? 1.984 7.332 3.094 1 98.25 126 ILE A CA 1
ATOM 998 C C . ILE A 1 126 ? 2.236 8.344 4.207 1 98.25 126 ILE A C 1
ATOM 1000 O O . ILE A 1 126 ? 2.592 9.492 3.941 1 98.25 126 ILE A O 1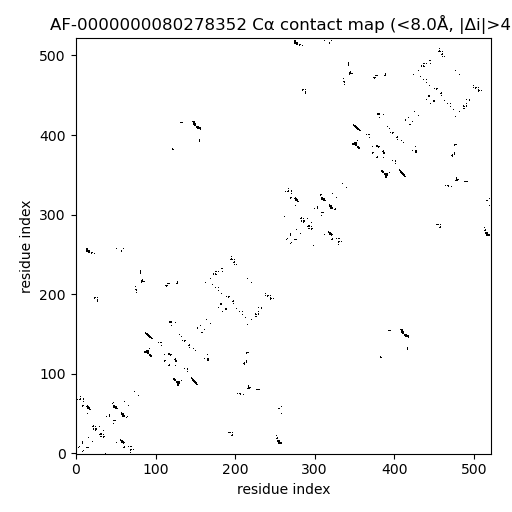
ATOM 1004 N N . ALA A 1 127 ? 2.023 7.977 5.418 1 97.19 127 ALA A N 1
ATOM 1005 C CA . ALA A 1 127 ? 2.363 8.75 6.605 1 97.19 127 ALA A CA 1
ATOM 1006 C C . ALA A 1 127 ? 2.941 7.855 7.699 1 97.19 127 ALA A C 1
ATOM 1008 O O . ALA A 1 127 ? 2.539 6.695 7.836 1 97.19 127 ALA A O 1
ATOM 1009 N N . PRO A 1 128 ? 3.924 8.375 8.445 1 96.19 128 PRO A N 1
ATOM 1010 C CA . PRO A 1 128 ? 4.438 7.57 9.555 1 96.19 128 PRO A CA 1
ATOM 1011 C C . PRO A 1 128 ? 3.422 7.406 10.688 1 96.19 128 PRO A C 1
ATOM 1013 O O . PRO A 1 128 ? 2.695 8.352 11.008 1 96.19 128 PRO A O 1
ATOM 1016 N N . GLY A 1 129 ? 3.328 6.199 11.258 1 94.5 129 GLY A N 1
ATOM 1017 C CA . GLY A 1 129 ? 2.455 5.93 12.391 1 94.5 129 GLY A CA 1
ATOM 1018 C C . GLY A 1 129 ? 1.021 5.648 11.977 1 94.5 129 GLY A C 1
ATOM 1019 O O . GLY A 1 129 ? 0.743 5.395 10.805 1 94.5 129 GLY A O 1
ATOM 1020 N N . THR A 1 130 ? 0.161 5.562 12.961 1 94.31 130 THR A N 1
ATOM 1021 C CA . THR A 1 130 ? -1.259 5.305 12.742 1 94.31 130 THR A CA 1
ATOM 1022 C C . THR A 1 130 ? -2.023 6.613 12.57 1 94.31 130 THR A C 1
ATOM 1024 O O . THR A 1 130 ? -1.912 7.523 13.391 1 94.31 130 THR A O 1
ATOM 1027 N N . ARG A 1 131 ? -2.727 6.734 11.461 1 94.25 131 ARG A N 1
ATOM 1028 C CA . ARG A 1 131 ? -3.541 7.91 11.172 1 94.25 131 ARG A CA 1
ATOM 1029 C C . ARG A 1 131 ? -5.012 7.535 11.031 1 94.25 131 ARG A C 1
ATOM 1031 O O . ARG A 1 131 ? -5.34 6.453 10.531 1 94.25 131 ARG A O 1
ATOM 1038 N N . ASP A 1 132 ? -5.863 8.391 11.477 1 93.94 132 ASP A N 1
ATOM 1039 C CA . ASP A 1 132 ? -7.301 8.172 11.359 1 93.94 132 ASP A CA 1
ATOM 1040 C C . ASP A 1 132 ? -7.824 8.664 10.008 1 93.94 132 ASP A C 1
ATOM 1042 O O . ASP A 1 132 ? -8.367 9.766 9.906 1 93.94 132 ASP A O 1
ATOM 1046 N N . VAL A 1 133 ? -7.82 7.828 9.07 1 96.75 133 VAL A N 1
ATOM 1047 C CA . VAL A 1 133 ? -8.195 8.18 7.707 1 96.75 133 VAL A CA 1
ATOM 1048 C C . VAL A 1 133 ? -9.711 8.336 7.609 1 96.75 133 VAL A C 1
ATOM 1050 O O . VAL A 1 133 ? -10.211 9.078 6.762 1 96.75 133 VAL A O 1
ATOM 1053 N N . THR A 1 134 ? -10.43 7.629 8.469 1 96.06 134 THR A N 1
ATOM 1054 C CA . THR A 1 134 ? -11.883 7.801 8.492 1 96.06 134 THR A CA 1
ATOM 1055 C C . THR A 1 134 ? -12.25 9.258 8.75 1 96.06 134 THR A C 1
ATOM 1057 O O . THR A 1 134 ? -13.117 9.812 8.07 1 96.06 134 THR A O 1
ATOM 1060 N N . ALA A 1 135 ? -11.594 9.859 9.68 1 91.5 135 ALA A N 1
ATOM 1061 C CA . ALA A 1 135 ? -11.852 11.25 10.031 1 91.5 135 ALA A CA 1
ATOM 1062 C C . ALA A 1 135 ? -11.539 12.18 8.859 1 91.5 135 ALA A C 1
ATOM 1064 O O . ALA A 1 135 ? -12.156 13.242 8.719 1 91.5 135 ALA A O 1
ATOM 1065 N N . ILE A 1 136 ? -10.672 11.773 7.98 1 92.31 136 ILE A N 1
ATOM 1066 C CA . ILE A 1 136 ? -10.258 12.578 6.836 1 92.31 136 ILE A CA 1
ATOM 1067 C C . ILE A 1 136 ? -11.281 12.422 5.707 1 92.31 136 ILE A C 1
ATOM 1069 O O . ILE A 1 136 ? -11.695 13.414 5.105 1 92.31 136 ILE A O 1
ATOM 1073 N N . ALA A 1 137 ? -11.695 11.219 5.438 1 95.06 137 ALA A N 1
ATOM 1074 C CA . ALA A 1 137 ? -12.477 10.906 4.242 1 95.06 137 ALA A CA 1
ATOM 1075 C C . ALA A 1 137 ? -13.969 11.109 4.488 1 95.06 137 ALA A C 1
ATOM 1077 O O . ALA A 1 137 ? -14.719 11.414 3.562 1 95.06 137 ALA A O 1
ATOM 1078 N N . GLU A 1 138 ? -14.406 10.945 5.711 1 93.81 138 GLU A N 1
ATOM 1079 C CA . GLU A 1 138 ? -15.828 10.953 6.039 1 93.81 138 GLU A CA 1
ATOM 1080 C C . GLU A 1 138 ? -16.453 12.297 5.695 1 93.81 138 GLU A C 1
ATOM 1082 O O . GLU A 1 138 ? -17.484 12.352 5.016 1 93.81 138 GLU A O 1
ATOM 1087 N N . PRO A 1 139 ? -15.852 13.422 6.121 1 87.81 139 PRO A N 1
ATOM 1088 C CA . PRO A 1 139 ? -16.453 14.711 5.797 1 87.81 139 PRO A CA 1
ATOM 1089 C C . PRO A 1 139 ? -16.547 14.961 4.293 1 87.81 139 PRO A C 1
ATOM 1091 O O . PRO A 1 139 ? -17.359 15.766 3.842 1 87.81 139 PRO A O 1
ATOM 1094 N N . LEU A 1 140 ? -15.766 14.289 3.518 1 90.69 140 LEU A N 1
ATOM 1095 C CA . LEU A 1 140 ? -15.742 14.461 2.07 1 90.69 140 LEU A CA 1
ATOM 1096 C C . LEU A 1 140 ? -16.688 13.477 1.388 1 90.69 140 LEU A C 1
ATOM 1098 O O . LEU A 1 140 ? -16.859 13.531 0.169 1 90.69 140 LEU A O 1
ATOM 1102 N N . GLY A 1 141 ? -17.219 12.586 2.176 1 93.31 141 GLY A N 1
ATOM 1103 C CA . GLY A 1 141 ? -18.094 11.562 1.61 1 93.31 141 GLY A CA 1
ATOM 1104 C C . GLY A 1 141 ? -17.344 10.547 0.76 1 93.31 141 GLY A C 1
ATOM 1105 O O . GLY A 1 141 ? -17.875 10.062 -0.238 1 93.31 141 GLY A O 1
ATOM 1106 N N . LEU A 1 142 ? -16.188 10.227 1.108 1 94.62 142 LEU A N 1
ATOM 1107 C CA . LEU A 1 142 ? -15.352 9.414 0.221 1 94.62 142 LEU A CA 1
ATOM 1108 C C . LEU A 1 142 ? -14.938 8.117 0.902 1 94.62 142 LEU A C 1
ATOM 1110 O O . LEU A 1 142 ? -13.93 7.508 0.522 1 94.62 142 LEU A O 1
ATOM 1114 N N . LEU A 1 143 ? -15.617 7.688 1.919 1 94.62 143 LEU A N 1
ATOM 1115 C CA . LEU A 1 143 ? -15.25 6.508 2.693 1 94.62 143 LEU A CA 1
ATOM 1116 C C . LEU A 1 143 ? -15.164 5.273 1.798 1 94.62 143 LEU A C 1
ATOM 1118 O O . LEU A 1 143 ? -14.258 4.453 1.95 1 94.62 143 LEU A O 1
ATOM 1122 N N . ASP A 1 144 ? -16.031 5.258 0.819 1 92.75 144 ASP A N 1
ATOM 1123 C CA . ASP A 1 144 ? -16.094 4.074 -0.031 1 92.75 144 ASP A CA 1
ATOM 1124 C C . ASP A 1 144 ? -15.086 4.16 -1.171 1 92.75 144 ASP A C 1
ATOM 1126 O O . ASP A 1 144 ? -14.953 3.225 -1.964 1 92.75 144 ASP A O 1
ATOM 1130 N N . HIS A 1 145 ? -14.359 5.246 -1.185 1 93.94 145 HIS A N 1
ATOM 1131 C CA . HIS A 1 145 ? -13.477 5.477 -2.322 1 93.94 145 HIS A CA 1
ATOM 1132 C C . HIS A 1 145 ? -12.008 5.422 -1.903 1 93.94 145 HIS A C 1
ATOM 1134 O O . HIS A 1 145 ? -11.109 5.578 -2.736 1 93.94 145 HIS A O 1
ATOM 1140 N N . VAL A 1 146 ? -11.812 5.125 -0.57 1 96.19 146 VAL A N 1
ATOM 1141 C CA . VAL A 1 146 ? -10.43 5.082 -0.102 1 96.19 146 VAL A CA 1
ATOM 1142 C C . VAL A 1 146 ? -10.078 3.662 0.336 1 96.19 146 VAL A C 1
ATOM 1144 O O . VAL A 1 146 ? -10.938 2.916 0.807 1 96.19 146 VAL A O 1
ATOM 1147 N N . THR A 1 147 ? -8.891 3.262 0.138 1 97.25 147 THR A N 1
ATOM 1148 C CA . THR A 1 147 ? -8.289 2.033 0.637 1 97.25 147 THR A CA 1
ATOM 1149 C C . THR A 1 147 ? -7.152 2.348 1.607 1 97.25 147 THR A C 1
ATOM 1151 O O . THR A 1 147 ? -6.219 3.076 1.265 1 97.25 147 THR A O 1
ATOM 1154 N N . VAL A 1 148 ? -7.246 1.767 2.869 1 98.25 148 VAL A N 1
ATOM 1155 C CA . VAL A 1 148 ? -6.336 2.174 3.936 1 98.25 148 VAL A CA 1
ATOM 1156 C C . VAL A 1 148 ? -5.641 0.946 4.52 1 98.25 148 VAL A C 1
ATOM 1158 O O . VAL A 1 148 ? -6.273 -0.091 4.73 1 98.25 148 VAL A O 1
ATOM 1161 N N . PHE A 1 149 ? -4.32 1.074 4.77 1 98.44 149 PHE A N 1
ATOM 1162 C CA . PHE A 1 149 ? -3.549 0.004 5.391 1 98.44 149 PHE A CA 1
ATOM 1163 C C . PHE A 1 149 ? -2.703 0.541 6.539 1 98.44 149 PHE A C 1
ATOM 1165 O O . PHE A 1 149 ? -2.225 1.676 6.484 1 98.44 149 PHE A O 1
ATOM 1172 N N . SER A 1 150 ? -2.57 -0.188 7.594 1 98.44 150 SER A N 1
ATOM 1173 C CA . SER A 1 150 ? -1.426 -0.118 8.492 1 98.44 150 SER A CA 1
ATOM 1174 C C . SER A 1 150 ? -0.301 -1.04 8.039 1 98.44 150 SER A C 1
ATOM 1176 O O . SER A 1 150 ? -0.516 -2.236 7.832 1 98.44 150 SER A O 1
ATOM 1178 N N . ALA A 1 151 ? 0.901 -0.482 7.848 1 98.25 151 ALA A N 1
ATOM 1179 C CA . ALA A 1 151 ? 1.887 -1.273 7.113 1 98.25 151 ALA A CA 1
ATOM 1180 C C . ALA A 1 151 ? 3.287 -1.063 7.68 1 98.25 151 ALA A C 1
ATOM 1182 O O . ALA A 1 151 ? 3.541 -0.082 8.383 1 98.25 151 ALA A O 1
ATOM 1183 N N . GLN A 1 152 ? 4.113 -2.01 7.453 1 98 152 GLN A N 1
ATOM 1184 C CA . GLN A 1 152 ? 5.559 -1.929 7.629 1 98 152 GLN A CA 1
ATOM 1185 C C . GLN A 1 152 ? 6.289 -2.268 6.332 1 98 152 GLN A C 1
ATOM 1187 O O . GLN A 1 152 ? 5.852 -3.135 5.574 1 98 152 GLN A O 1
ATOM 1192 N N . GLU A 1 153 ? 7.324 -1.52 6.094 1 97 153 GLU A N 1
ATOM 1193 C CA . GLU A 1 153 ? 8.078 -1.853 4.891 1 97 153 GLU A CA 1
ATOM 1194 C C . GLU A 1 153 ? 8.609 -3.281 4.949 1 97 153 GLU A C 1
ATOM 1196 O O . GLU A 1 153 ? 8.891 -3.803 6.031 1 97 153 GLU A O 1
ATOM 1201 N N . ALA A 1 154 ? 8.695 -3.91 3.863 1 97.19 154 ALA A N 1
ATOM 1202 C CA . ALA A 1 154 ? 9.273 -5.242 3.717 1 97.19 154 ALA A CA 1
ATOM 1203 C C . ALA A 1 154 ? 10.367 -5.25 2.652 1 97.19 154 ALA A C 1
ATOM 1205 O O . ALA A 1 154 ? 10.375 -4.406 1.757 1 97.19 154 ALA A O 1
ATOM 1206 N N . LYS A 1 155 ? 11.289 -6.223 2.801 1 95.69 155 LYS A N 1
ATOM 1207 C CA . LYS A 1 155 ? 12.383 -6.312 1.831 1 95.69 155 LYS A CA 1
ATOM 1208 C C . LYS A 1 155 ? 11.844 -6.492 0.415 1 95.69 155 LYS A C 1
ATOM 1210 O O . LYS A 1 155 ? 10.875 -7.227 0.203 1 95.69 155 LYS A O 1
ATOM 1215 N N . PRO A 1 156 ? 12.453 -5.785 -0.498 1 95.94 156 PRO A N 1
ATOM 1216 C CA . PRO A 1 156 ? 13.727 -5.07 -0.422 1 95.94 156 PRO A CA 1
ATOM 1217 C C . PRO A 1 156 ? 13.562 -3.605 -0.016 1 95.94 156 PRO A C 1
ATOM 1219 O O . PRO A 1 156 ? 14.547 -2.867 0.061 1 95.94 156 PRO A O 1
ATOM 1222 N N . THR A 1 157 ? 12.461 -3.139 0.28 1 95.19 157 THR A N 1
ATOM 1223 C CA . THR A 1 157 ? 12.188 -1.742 0.602 1 95.19 157 THR A CA 1
ATOM 1224 C C . THR A 1 157 ? 12.688 -1.399 2 1 95.19 157 THR A C 1
ATOM 1226 O O . THR A 1 157 ? 12.539 -2.191 2.932 1 95.19 157 THR A O 1
ATOM 1229 N N . GLU A 1 158 ? 13.289 -0.229 2.086 1 94.44 158 GLU A N 1
ATOM 1230 C CA . GLU A 1 158 ? 13.727 0.306 3.373 1 94.44 158 GLU A CA 1
ATOM 1231 C C . GLU A 1 158 ? 12.992 1.604 3.705 1 94.44 158 GLU A C 1
ATOM 1233 O O . GLU A 1 158 ? 12.562 2.33 2.803 1 94.44 158 GLU A O 1
ATOM 1238 N N . SER A 1 159 ? 12.898 1.857 5.016 1 93.19 159 SER A N 1
ATOM 1239 C CA . SER A 1 159 ? 12.188 3.047 5.469 1 93.19 159 SER A CA 1
ATOM 1240 C C . SER A 1 159 ? 12.805 4.316 4.891 1 93.19 159 SER A C 1
ATOM 1242 O O . SER A 1 159 ? 12.094 5.266 4.562 1 93.19 159 SER A O 1
ATOM 1244 N N . ALA A 1 160 ? 14.094 4.316 4.812 1 92 160 ALA A N 1
ATOM 1245 C CA . ALA A 1 160 ? 14.781 5.48 4.258 1 92 160 ALA A CA 1
ATOM 1246 C C . ALA A 1 160 ? 14.344 5.75 2.822 1 92 160 ALA A C 1
ATOM 1248 O O . ALA A 1 160 ? 14.211 6.906 2.412 1 92 160 ALA A O 1
ATOM 1249 N N . ASP A 1 161 ? 14.062 4.691 2.09 1 91.88 161 ASP A N 1
ATOM 1250 C CA . ASP A 1 161 ? 13.57 4.812 0.721 1 91.88 161 ASP A CA 1
ATOM 1251 C C . ASP A 1 161 ? 12.188 5.469 0.689 1 91.88 161 ASP A C 1
ATOM 1253 O O . ASP A 1 161 ? 11.922 6.32 -0.158 1 91.88 161 ASP A O 1
ATOM 1257 N N . LEU A 1 162 ? 11.383 5.07 1.604 1 95.81 162 LEU A N 1
ATOM 1258 C CA . LEU A 1 162 ? 10.016 5.582 1.672 1 95.81 162 LEU A CA 1
ATOM 1259 C C . LEU A 1 162 ? 10.016 7.078 1.971 1 95.81 162 LEU A C 1
ATOM 1261 O O . LEU A 1 162 ? 9.281 7.84 1.334 1 95.81 162 LEU A O 1
ATOM 1265 N N . VAL A 1 163 ? 10.844 7.473 2.906 1 96.12 163 VAL A N 1
ATOM 1266 C CA . VAL A 1 163 ? 10.938 8.875 3.299 1 96.12 163 VAL A CA 1
ATOM 1267 C C . VAL A 1 163 ? 11.43 9.711 2.117 1 96.12 163 VAL A C 1
ATOM 1269 O O . VAL A 1 163 ? 10.836 10.734 1.784 1 96.12 163 VAL A O 1
ATOM 1272 N N . ARG A 1 164 ? 12.453 9.227 1.455 1 94.06 164 ARG A N 1
ATOM 1273 C CA . ARG A 1 164 ? 13.055 9.953 0.337 1 94.06 164 ARG A CA 1
ATOM 1274 C C . ARG A 1 164 ? 12.07 10.086 -0.819 1 94.06 164 ARG A C 1
ATOM 1276 O O . ARG A 1 164 ? 12.008 11.133 -1.473 1 94.06 164 ARG A O 1
ATOM 1283 N N . LYS A 1 165 ? 11.312 9.109 -1.035 1 94.44 165 LYS A N 1
ATOM 1284 C CA . LYS A 1 165 ? 10.414 9.078 -2.188 1 94.44 165 LYS A CA 1
ATOM 1285 C C . LYS A 1 165 ? 9.148 9.891 -1.919 1 94.44 165 LYS A C 1
ATOM 1287 O O . LYS A 1 165 ? 8.617 10.539 -2.822 1 94.44 165 LYS A O 1
ATOM 1292 N N . ALA A 1 166 ? 8.711 9.898 -0.714 1 96.88 166 ALA A N 1
ATOM 1293 C CA . ALA A 1 166 ? 7.367 10.406 -0.444 1 96.88 166 ALA A CA 1
ATOM 1294 C C . ALA A 1 166 ? 7.418 11.82 0.127 1 96.88 166 ALA A C 1
ATOM 1296 O O . ALA A 1 166 ? 6.422 12.547 0.097 1 96.88 166 ALA A O 1
ATOM 1297 N N . PHE A 1 167 ? 8.57 12.234 0.648 1 96.62 167 PHE A N 1
ATOM 1298 C CA . PHE A 1 167 ? 8.602 13.5 1.381 1 96.62 167 PHE A CA 1
ATOM 1299 C C . PHE A 1 167 ? 9.758 14.375 0.903 1 96.62 167 PHE A C 1
ATOM 1301 O O . PHE A 1 167 ? 10.852 13.875 0.63 1 96.62 167 PHE A O 1
ATOM 1308 N N . ASP A 1 168 ? 9.5 15.625 0.736 1 95.75 168 ASP A N 1
ATOM 1309 C CA . ASP A 1 168 ? 10.523 16.625 0.445 1 95.75 168 ASP A CA 1
ATOM 1310 C C . ASP A 1 168 ? 11.164 17.141 1.729 1 95.75 168 ASP A C 1
ATOM 1312 O O . ASP A 1 168 ? 10.789 18.203 2.229 1 95.75 168 ASP A O 1
ATOM 1316 N N . ILE A 1 169 ? 12.125 16.469 2.17 1 94.06 169 ILE A N 1
ATOM 1317 C CA . ILE A 1 169 ? 12.773 16.719 3.455 1 94.06 169 ILE A CA 1
ATOM 1318 C C . ILE A 1 169 ? 13.352 18.125 3.479 1 94.06 169 ILE A C 1
ATOM 1320 O O . ILE A 1 169 ? 13.297 18.812 4.5 1 94.06 169 ILE A O 1
ATOM 1324 N N . GLU A 1 170 ? 13.898 18.484 2.361 1 94.69 170 GLU A N 1
ATOM 1325 C CA . GLU A 1 170 ? 14.492 19.828 2.281 1 94.69 170 GLU A CA 1
ATOM 1326 C C . GLU A 1 170 ? 13.43 20.906 2.42 1 94.69 170 GLU A C 1
ATOM 1328 O O . GLU A 1 170 ? 13.648 21.906 3.104 1 94.69 170 GLU A O 1
ATOM 1333 N N . ALA A 1 171 ? 12.336 20.719 1.766 1 95.06 171 ALA A N 1
ATOM 1334 C CA . ALA A 1 171 ? 11.25 21.688 1.862 1 95.06 171 ALA A CA 1
ATOM 1335 C C . ALA A 1 171 ? 10.727 21.781 3.291 1 95.06 171 ALA A C 1
ATOM 1337 O O . ALA A 1 171 ? 10.398 22.875 3.77 1 95.06 171 ALA A O 1
ATOM 1338 N N . ILE A 1 172 ? 10.633 20.703 3.967 1 94.31 172 ILE A N 1
ATOM 1339 C CA . ILE A 1 172 ? 10.188 20.688 5.355 1 94.31 172 ILE A CA 1
ATOM 1340 C C . ILE A 1 172 ? 11.188 21.453 6.227 1 94.31 172 ILE A C 1
ATOM 1342 O O . ILE A 1 172 ? 10.797 22.312 7.02 1 94.31 172 ILE A O 1
ATOM 1346 N N . SER A 1 173 ? 12.438 21.141 6.023 1 95.12 173 SER A N 1
ATOM 1347 C CA . SER A 1 173 ? 13.5 21.812 6.75 1 95.12 173 SER A CA 1
ATOM 1348 C C . SER A 1 173 ? 13.461 23.328 6.523 1 95.12 173 SER A C 1
ATOM 1350 O O . SER A 1 173 ? 13.648 24.094 7.461 1 95.12 173 SER A O 1
ATOM 1352 N N . ALA A 1 174 ? 13.219 23.672 5.34 1 96.31 174 ALA A N 1
ATOM 1353 C CA . ALA A 1 174 ? 13.211 25.078 4.961 1 96.31 174 ALA A CA 1
ATOM 1354 C C . ALA A 1 174 ? 12.117 25.844 5.703 1 96.31 174 ALA A C 1
ATOM 1356 O O . ALA A 1 174 ? 12.297 27.016 6.039 1 96.31 174 ALA A O 1
ATOM 1357 N N . ARG A 1 175 ? 11 25.266 5.93 1 95.56 175 ARG A N 1
ATOM 1358 C CA . ARG A 1 175 ? 9.93 25.922 6.676 1 95.56 175 ARG A CA 1
ATOM 1359 C C . ARG A 1 175 ? 10.383 26.266 8.086 1 95.56 175 ARG A C 1
ATOM 1361 O O . ARG A 1 175 ? 10.102 27.359 8.586 1 95.56 175 ARG A O 1
ATOM 1368 N N . TYR A 1 176 ? 11.07 25.359 8.695 1 95.94 176 TYR A N 1
ATOM 1369 C CA . TYR A 1 176 ? 11.578 25.609 10.039 1 95.94 176 TYR A CA 1
ATOM 1370 C C . TYR A 1 176 ? 12.688 26.672 10.016 1 95.94 176 TYR A C 1
ATOM 1372 O O . TYR A 1 176 ? 12.781 27.5 10.922 1 95.94 176 TYR A O 1
ATOM 1380 N N . ARG A 1 177 ? 13.5 26.594 9.016 1 97.06 177 ARG A N 1
ATOM 1381 C CA . ARG A 1 177 ? 14.562 27.594 8.898 1 97.06 177 ARG A CA 1
ATOM 1382 C C . ARG A 1 177 ? 13.984 28.984 8.68 1 97.06 177 ARG A C 1
ATOM 1384 O O . ARG A 1 177 ? 14.523 29.969 9.188 1 97.06 177 ARG A O 1
ATOM 1391 N N . THR A 1 178 ? 12.984 29.031 7.902 1 96.94 178 THR A N 1
ATOM 1392 C CA . THR A 1 178 ? 12.305 30.312 7.703 1 96.94 178 THR A CA 1
ATOM 1393 C C . THR A 1 178 ? 11.781 30.859 9.031 1 96.94 178 THR A C 1
ATOM 1395 O O . THR A 1 178 ? 11.922 32.062 9.312 1 96.94 178 THR A O 1
ATOM 1398 N N . PHE A 1 179 ? 11.188 30.031 9.836 1 97.31 179 PHE A N 1
ATOM 1399 C CA . PHE A 1 179 ? 10.75 30.422 11.172 1 97.31 179 PHE A CA 1
ATOM 1400 C C . PHE A 1 179 ? 11.93 30.922 12 1 97.31 179 PHE A C 1
ATOM 1402 O O . PHE A 1 179 ? 11.836 31.984 12.641 1 97.31 179 PHE A O 1
ATOM 1409 N N . LEU A 1 180 ? 13 30.141 12 1 97.38 180 LEU A N 1
ATOM 1410 C CA . LEU A 1 180 ? 14.172 30.484 12.797 1 97.38 180 LEU A CA 1
ATOM 1411 C C . LEU A 1 180 ? 14.781 31.797 12.328 1 97.38 180 LEU A C 1
ATOM 1413 O O . LEU A 1 180 ? 15.234 32.594 13.148 1 97.38 180 LEU A O 1
ATOM 1417 N N . ASP A 1 181 ? 14.82 31.984 11.055 1 96.56 181 ASP A N 1
ATOM 1418 C CA . ASP A 1 181 ? 15.375 33.219 10.5 1 96.56 181 ASP A CA 1
ATOM 1419 C C . ASP A 1 181 ? 14.617 34.438 11.023 1 96.56 181 ASP A C 1
ATOM 1421 O O . ASP A 1 181 ? 15.211 35.5 11.234 1 96.56 181 ASP A O 1
ATOM 1425 N N . ARG A 1 182 ? 13.406 34.25 11.234 1 95.75 182 ARG A N 1
ATOM 1426 C CA . ARG A 1 182 ? 12.555 35.375 11.648 1 95.75 182 ARG A CA 1
ATOM 1427 C C . ARG A 1 182 ? 12.586 35.531 13.164 1 95.75 182 ARG A C 1
ATOM 1429 O O . ARG A 1 182 ? 12.562 36.688 13.664 1 95.75 182 ARG A O 1
ATOM 1436 N N . TRP A 1 183 ? 12.727 34.438 13.914 1 97.44 183 TRP A N 1
ATOM 1437 C CA . TRP A 1 183 ? 12.391 34.531 15.328 1 97.44 183 TRP A CA 1
ATOM 1438 C C . TRP A 1 183 ? 13.609 34.25 16.203 1 97.44 183 TRP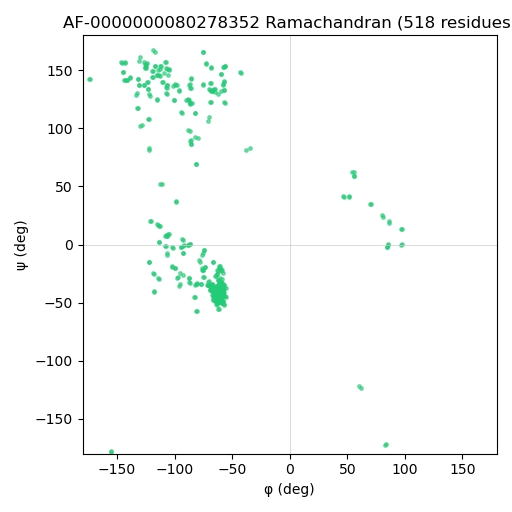 A C 1
ATOM 1440 O O . TRP A 1 183 ? 13.641 34.625 17.375 1 97.44 183 TRP A O 1
ATOM 1450 N N . ASP A 1 184 ? 14.508 33.531 15.695 1 96.31 184 ASP A N 1
ATOM 1451 C CA . ASP A 1 184 ? 15.688 33.219 16.484 1 96.31 184 ASP A CA 1
ATOM 1452 C C . ASP A 1 184 ? 16.703 34.344 16.469 1 96.31 184 ASP A C 1
ATOM 1454 O O . ASP A 1 184 ? 17.812 34.188 15.961 1 96.31 184 ASP A O 1
ATOM 1458 N N . ARG A 1 185 ? 16.312 35.375 17.109 1 93.06 185 ARG A N 1
ATOM 1459 C CA . ARG A 1 185 ? 17.109 36.594 17.203 1 93.06 185 ARG A CA 1
ATOM 1460 C C . ARG A 1 185 ? 16.906 37.281 18.547 1 93.06 185 ARG A C 1
ATOM 1462 O O . ARG A 1 185 ? 15.938 37 19.25 1 93.06 185 ARG A O 1
ATOM 1469 N N . PRO A 1 186 ? 17.859 38.094 18.984 1 87.62 186 PRO A N 1
ATOM 1470 C CA . PRO A 1 186 ? 17.766 38.719 20.297 1 87.62 186 PRO A CA 1
ATOM 1471 C C . PRO A 1 186 ? 16.484 39.531 20.469 1 87.62 186 PRO A C 1
ATOM 1473 O O . PRO A 1 186 ? 15.844 39.5 21.516 1 87.62 186 PRO A O 1
ATOM 1476 N N . LYS A 1 187 ? 16.062 40.344 19.5 1 87.31 187 LYS A N 1
ATOM 1477 C CA . LYS A 1 187 ? 14.82 41.094 19.516 1 87.31 187 LYS A CA 1
ATOM 1478 C C . LYS A 1 187 ? 13.945 40.75 18.328 1 87.31 187 LYS A C 1
ATOM 1480 O O . LYS A 1 187 ? 13.945 41.469 17.312 1 87.31 187 LYS A O 1
ATOM 1485 N N . PRO A 1 188 ? 13.219 39.594 18.484 1 86.75 188 PRO A N 1
ATOM 1486 C CA . PRO A 1 188 ? 12.445 39.188 17.312 1 86.75 188 PRO A CA 1
ATOM 1487 C C . PRO A 1 188 ? 11.281 40.125 17.016 1 86.75 188 PRO A C 1
ATOM 1489 O O . PRO A 1 188 ? 10.562 40.531 17.922 1 86.75 188 PRO A O 1
ATOM 1492 N N . LEU A 1 189 ? 11.164 40.5 15.727 1 85.38 189 LEU A N 1
ATOM 1493 C CA . LEU A 1 189 ? 10.117 41.312 15.148 1 85.38 189 LEU A CA 1
ATOM 1494 C C . LEU A 1 189 ? 10 42.656 15.891 1 85.38 189 LEU A C 1
ATOM 1496 O O . LEU A 1 189 ? 8.922 43 16.359 1 85.38 189 LEU A O 1
ATOM 1500 N N . PRO A 1 190 ? 10.961 43.406 15.867 1 84.56 190 PRO A N 1
ATOM 1501 C CA . PRO A 1 190 ? 10.953 44.719 16.562 1 84.56 190 PRO A CA 1
ATOM 1502 C C . PRO A 1 190 ? 9.875 45.656 16.031 1 84.56 190 PRO A C 1
ATOM 1504 O O . PRO A 1 190 ? 9.469 46.594 16.719 1 84.56 190 PRO A O 1
ATOM 1507 N N . SER A 1 191 ? 9.406 45.375 14.891 1 87.19 191 SER A N 1
ATOM 1508 C CA . SER A 1 191 ? 8.414 46.25 14.266 1 87.19 191 SER A CA 1
ATOM 1509 C C . SER A 1 191 ? 7.027 46.031 14.852 1 87.19 191 SER A C 1
ATOM 1511 O O . SER A 1 191 ? 6.125 46.844 14.672 1 87.19 191 SER A O 1
ATOM 1513 N N . ALA A 1 192 ? 6.855 44.906 15.586 1 92.25 192 ALA A N 1
ATOM 1514 C CA . ALA A 1 192 ? 5.574 44.688 16.25 1 92.25 192 ALA A CA 1
ATOM 1515 C C . ALA A 1 192 ? 5.344 45.719 17.359 1 92.25 192 ALA A C 1
ATOM 1517 O O . ALA A 1 192 ? 6.238 45.969 18.156 1 92.25 192 ALA A O 1
ATOM 1518 N N . PRO A 1 193 ? 4.176 46.281 17.375 1 95 193 PRO A N 1
ATOM 1519 C CA . PRO A 1 193 ? 3.928 47.375 18.312 1 95 193 PRO A CA 1
ATOM 1520 C C . PRO A 1 193 ? 3.854 46.906 19.766 1 95 193 PRO A C 1
ATOM 1522 O O . PRO A 1 193 ? 4.105 47.719 20.672 1 95 193 PRO A O 1
ATOM 1525 N N . ASP A 1 194 ? 3.393 45.75 20.031 1 96.38 194 ASP A N 1
ATOM 1526 C CA . ASP A 1 194 ? 3.299 45.25 21.406 1 96.38 194 ASP A CA 1
ATOM 1527 C C . ASP A 1 194 ? 3.322 43.719 21.438 1 96.38 194 ASP A C 1
ATOM 1529 O O . ASP A 1 194 ? 3.471 43.062 20.391 1 96.38 194 ASP A O 1
ATOM 1533 N N . ASP A 1 195 ? 3.203 43.125 22.625 1 96.5 195 ASP A N 1
ATOM 1534 C CA . ASP A 1 195 ? 3.361 41.688 22.844 1 96.5 195 ASP A CA 1
ATOM 1535 C C . ASP A 1 195 ? 2.123 40.938 22.375 1 96.5 195 ASP A C 1
ATOM 1537 O O . ASP A 1 195 ? 2.184 39.719 22.141 1 96.5 195 ASP A O 1
ATOM 1541 N N . LEU A 1 196 ? 0.983 41.594 22.281 1 97.56 196 LEU A N 1
ATOM 1542 C CA . LEU A 1 196 ? -0.2 40.969 21.703 1 97.56 196 LEU A CA 1
ATOM 1543 C C . LEU A 1 196 ? 0.015 40.656 20.219 1 97.56 196 LEU A C 1
ATOM 1545 O O . LEU A 1 196 ? -0.248 39.531 19.766 1 97.56 196 LEU A O 1
ATOM 1549 N N . ALA A 1 197 ? 0.512 41.625 19.516 1 97.19 197 ALA A N 1
ATOM 1550 C CA . ALA A 1 197 ? 0.831 41.469 18.094 1 97.19 197 ALA A CA 1
ATOM 1551 C C . ALA A 1 197 ? 1.944 40.438 17.891 1 97.19 197 ALA A C 1
ATOM 1553 O O . ALA A 1 197 ? 1.856 39.594 17.016 1 97.19 197 ALA A O 1
ATOM 1554 N N . ARG A 1 198 ? 2.982 40.562 18.703 1 97.12 198 ARG A N 1
ATOM 1555 C CA . ARG A 1 198 ? 4.137 39.656 18.594 1 97.12 198 ARG A CA 1
ATOM 1556 C C . ARG A 1 198 ? 3.734 38.219 18.828 1 97.12 198 ARG A C 1
ATOM 1558 O O . ARG A 1 198 ? 4.156 37.312 18.078 1 97.12 198 ARG A O 1
ATOM 1565 N N . ARG A 1 199 ? 2.922 37.938 19.828 1 97.25 199 ARG A N 1
ATOM 1566 C CA . ARG A 1 199 ? 2.508 36.562 20.141 1 97.25 199 ARG A CA 1
ATOM 1567 C C . ARG A 1 199 ? 1.604 36 19.062 1 97.25 199 ARG A C 1
ATOM 1569 O O . ARG A 1 199 ? 1.697 34.812 18.719 1 97.25 199 ARG A O 1
ATOM 1576 N N . LEU A 1 200 ? 0.758 36.812 18.531 1 97.44 200 LEU A N 1
ATOM 1577 C CA . LEU A 1 200 ? -0.105 36.406 17.438 1 97.44 200 LEU A CA 1
ATOM 1578 C C . LEU A 1 200 ? 0.721 35.969 16.219 1 97.44 200 LEU A C 1
ATOM 1580 O O . LEU A 1 200 ? 0.473 34.906 15.648 1 97.44 200 LEU A O 1
ATOM 1584 N N . LEU A 1 201 ? 1.675 36.781 15.898 1 97.25 201 LEU A N 1
ATOM 1585 C CA . LEU A 1 201 ? 2.516 36.469 14.742 1 97.25 201 LEU A CA 1
ATOM 1586 C C . LEU A 1 201 ? 3.389 35.25 15.016 1 97.25 201 LEU A C 1
ATOM 1588 O O . LEU A 1 201 ? 3.598 34.406 14.133 1 97.25 201 LEU A O 1
ATOM 1592 N N . LEU A 1 202 ? 3.9 35.125 16.25 1 97.19 202 LEU A N 1
ATOM 1593 C CA . LEU A 1 202 ? 4.711 33.969 16.656 1 97.19 202 LEU A CA 1
ATOM 1594 C C . LEU A 1 202 ? 3.936 32.688 16.484 1 97.19 202 LEU A C 1
ATOM 1596 O O . LEU A 1 202 ? 4.422 31.734 15.852 1 97.19 202 LEU A O 1
ATOM 1600 N N . HIS A 1 203 ? 2.738 32.625 17 1 96.5 203 HIS A N 1
ATOM 1601 C CA . HIS A 1 203 ? 1.909 31.422 16.922 1 96.5 203 HIS A CA 1
ATOM 1602 C C . HIS A 1 203 ? 1.505 31.125 15.484 1 96.5 203 HIS A C 1
ATOM 1604 O O . HIS A 1 203 ? 1.462 29.969 15.07 1 96.5 203 HIS A O 1
ATOM 1610 N N . THR A 1 204 ? 1.225 32.188 14.758 1 95.81 204 THR A N 1
ATOM 1611 C CA . THR A 1 204 ? 0.841 32 13.367 1 95.81 204 THR A CA 1
ATOM 1612 C C . THR A 1 204 ? 1.981 31.375 12.57 1 95.81 204 THR A C 1
ATOM 1614 O O . THR A 1 204 ? 1.774 30.406 11.828 1 95.81 204 THR A O 1
ATOM 1617 N N . ASP A 1 205 ? 3.16 31.938 12.734 1 95.81 205 ASP A N 1
ATOM 1618 C CA . ASP A 1 205 ? 4.324 31.438 12.008 1 95.81 205 ASP A CA 1
ATOM 1619 C C . ASP A 1 205 ? 4.668 30.016 12.445 1 95.81 205 ASP A C 1
ATOM 1621 O O . ASP A 1 205 ? 5.047 29.188 11.617 1 95.81 205 ASP A O 1
ATOM 1625 N N . TRP A 1 206 ? 4.516 29.766 13.695 1 95.62 206 TRP A N 1
ATOM 1626 C CA . TRP A 1 206 ? 4.809 28.438 14.195 1 95.62 206 TRP A CA 1
ATOM 1627 C C . TRP A 1 206 ? 3.82 27.406 13.641 1 95.62 206 TRP A C 1
ATOM 1629 O O . TRP A 1 206 ? 4.223 26.344 13.156 1 95.62 206 TRP A O 1
ATOM 1639 N N . LEU A 1 207 ? 2.594 27.75 13.711 1 93.81 207 LEU A N 1
ATOM 1640 C CA . LEU A 1 207 ? 1.566 26.859 13.18 1 93.81 207 LEU A CA 1
ATOM 1641 C C . LEU A 1 207 ? 1.81 26.578 11.695 1 93.81 207 LEU A C 1
ATOM 1643 O O . LEU A 1 207 ? 1.613 25.453 11.242 1 93.81 207 LEU A O 1
ATOM 1647 N N . GLN A 1 208 ? 2.242 27.594 10.969 1 91.94 208 GLN A N 1
ATOM 1648 C CA . GLN A 1 208 ? 2.547 27.406 9.555 1 91.94 208 GLN A CA 1
ATOM 1649 C C . GLN A 1 208 ? 3.691 26.422 9.359 1 91.94 208 GLN A C 1
ATOM 1651 O O . GLN A 1 208 ? 3.688 25.641 8.406 1 91.94 208 GLN A O 1
ATOM 1656 N N . ALA A 1 209 ? 4.637 26.469 10.219 1 92.75 209 ALA A N 1
ATOM 1657 C CA . ALA A 1 209 ? 5.797 25.594 10.117 1 92.75 209 ALA A CA 1
ATOM 1658 C C . ALA A 1 209 ? 5.422 24.141 10.453 1 92.75 209 ALA A C 1
ATOM 1660 O O . ALA A 1 209 ? 5.906 23.203 9.812 1 92.75 209 ALA A O 1
ATOM 1661 N N . VAL A 1 210 ? 4.473 23.984 11.414 1 92.12 210 VAL A N 1
ATOM 1662 C CA . VAL A 1 210 ? 4.27 22.641 11.945 1 92.12 210 VAL A CA 1
ATOM 1663 C C . VAL A 1 210 ? 3.053 22 11.281 1 92.12 210 VAL A C 1
ATOM 1665 O O . VAL A 1 210 ? 2.895 20.766 11.312 1 92.12 210 VAL A O 1
ATOM 1668 N N . ARG A 1 211 ? 2.168 22.719 10.703 1 86.56 211 ARG A N 1
ATOM 1669 C CA . ARG A 1 211 ? 0.869 22.25 10.234 1 86.56 211 ARG A CA 1
ATOM 1670 C C . ARG A 1 211 ? 1.028 21.125 9.211 1 86.56 211 ARG A C 1
ATOM 1672 O O . ARG A 1 211 ? 0.262 20.172 9.219 1 86.56 211 ARG A O 1
ATOM 1679 N N . GLN A 1 212 ? 1.995 21.203 8.359 1 84.5 212 GLN A N 1
ATOM 1680 C CA . GLN A 1 212 ? 2.129 20.188 7.312 1 84.5 212 GLN A CA 1
ATOM 1681 C 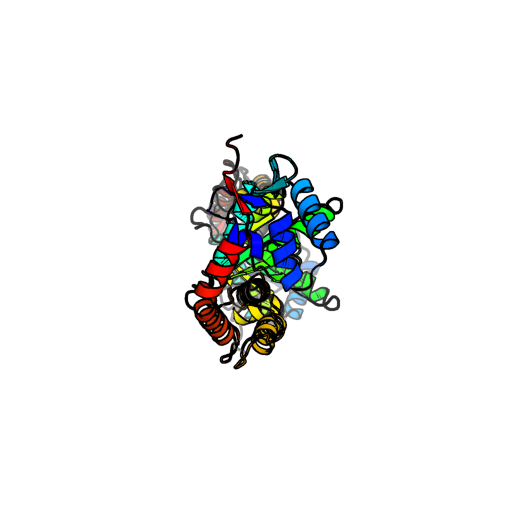C . GLN A 1 212 ? 3.312 19.266 7.582 1 84.5 212 GLN A C 1
ATOM 1683 O O . GLN A 1 212 ? 3.721 18.5 6.707 1 84.5 212 GLN A O 1
ATOM 1688 N N . ASP A 1 213 ? 3.852 19.453 8.742 1 91.19 213 ASP A N 1
ATOM 1689 C CA . ASP A 1 213 ? 4.953 18.562 9.07 1 91.19 213 ASP A CA 1
ATOM 1690 C C . ASP A 1 213 ? 4.457 17.125 9.273 1 91.19 213 ASP A C 1
ATOM 1692 O O . ASP A 1 213 ? 3.625 16.875 10.148 1 91.19 213 ASP A O 1
ATOM 1696 N N . PRO A 1 214 ? 4.969 16.203 8.531 1 92.62 214 PRO A N 1
ATOM 1697 C CA . PRO A 1 214 ? 4.516 14.82 8.648 1 92.62 214 PRO A CA 1
ATOM 1698 C C . PRO A 1 214 ? 5.035 14.125 9.906 1 92.62 214 PRO A C 1
ATOM 1700 O O . PRO A 1 214 ? 4.594 13.023 10.234 1 92.62 214 PRO A O 1
ATOM 1703 N N . HIS A 1 215 ? 5.895 14.828 10.672 1 91.62 215 HIS A N 1
ATOM 1704 C CA . HIS A 1 215 ? 6.473 14.266 11.891 1 91.62 215 HIS A CA 1
ATOM 1705 C C . HIS A 1 215 ? 7.184 12.953 11.602 1 91.62 215 HIS A C 1
ATOM 1707 O O . HIS A 1 215 ? 6.895 11.93 12.234 1 91.62 215 HIS A O 1
ATOM 1713 N N . LEU A 1 216 ? 8.188 12.977 10.711 1 94.06 216 LEU A N 1
ATOM 1714 C CA . LEU A 1 216 ? 8.945 11.82 10.242 1 94.06 216 LEU A CA 1
ATOM 1715 C C . LEU A 1 216 ? 9.812 11.242 11.359 1 94.06 216 LEU A C 1
ATOM 1717 O O . LEU A 1 216 ? 10.18 11.953 12.297 1 94.06 216 LEU A O 1
ATOM 1721 N N . PRO A 1 217 ? 10.094 9.961 11.289 1 92.56 217 PRO A N 1
ATOM 1722 C CA . PRO A 1 217 ? 10.984 9.359 12.281 1 92.56 217 PRO A CA 1
ATOM 1723 C C . PRO A 1 217 ? 12.352 10.031 12.336 1 92.56 217 PRO A C 1
ATOM 1725 O O . PRO A 1 217 ? 12.969 10.281 11.297 1 92.56 217 PRO A O 1
ATOM 1728 N N . ALA A 1 218 ? 12.82 10.172 13.5 1 91.69 218 ALA A N 1
ATOM 1729 C CA . ALA A 1 218 ? 14.055 10.914 13.758 1 91.69 218 ALA A CA 1
ATOM 1730 C C . ALA A 1 218 ? 15.234 10.258 13.039 1 91.69 218 ALA A C 1
ATOM 1732 O O . ALA A 1 218 ? 16.141 10.953 12.57 1 91.69 218 ALA A O 1
ATOM 1733 N N . GLU A 1 219 ? 15.211 8.969 12.953 1 91.44 219 GLU A N 1
ATOM 1734 C CA . GLU A 1 219 ? 16.328 8.219 12.398 1 91.44 219 GLU A CA 1
ATOM 1735 C C . GLU A 1 219 ? 16.5 8.508 10.906 1 91.44 219 GLU A C 1
ATOM 1737 O O . GLU A 1 219 ? 17.547 8.18 10.32 1 91.44 219 GLU A O 1
ATOM 1742 N N . HIS A 1 220 ? 15.492 9.086 10.32 1 91.19 220 HIS A N 1
ATOM 1743 C CA . HIS A 1 220 ? 15.578 9.367 8.898 1 91.19 220 HIS A CA 1
ATOM 1744 C C . HIS A 1 220 ? 15.789 10.859 8.641 1 91.19 220 HIS A C 1
ATOM 1746 O O . HIS A 1 220 ? 15.727 11.312 7.496 1 91.19 220 HIS A O 1
ATOM 1752 N N . LEU A 1 221 ? 16 11.594 9.648 1 92.38 221 LEU A N 1
ATOM 1753 C CA . LEU A 1 221 ? 16.203 13.039 9.539 1 92.38 221 LEU A CA 1
ATOM 1754 C C . LEU A 1 221 ? 17.672 13.391 9.773 1 92.38 221 LEU A C 1
ATOM 1756 O O . LEU A 1 221 ? 18.406 12.641 10.43 1 92.38 221 LEU A O 1
ATOM 1760 N N . PRO A 1 222 ? 18.078 14.484 9.133 1 90.44 222 PRO A N 1
ATOM 1761 C CA . PRO A 1 222 ? 19.453 14.938 9.391 1 90.44 222 PRO A CA 1
ATOM 1762 C C . PRO A 1 222 ? 19.719 15.195 10.867 1 90.44 222 PRO A C 1
ATOM 1764 O O . PRO A 1 222 ? 18.797 15.547 11.617 1 90.44 222 PRO A O 1
ATOM 1767 N N . ALA A 1 223 ? 20.938 15.07 11.289 1 89.56 223 ALA A N 1
ATOM 1768 C CA . ALA A 1 223 ? 21.328 15.281 12.68 1 89.56 223 ALA A CA 1
ATOM 1769 C C . ALA A 1 223 ? 21.062 16.719 13.117 1 89.56 223 ALA A C 1
ATOM 1771 O O . ALA A 1 223 ? 20.75 16.969 14.281 1 89.56 223 ALA A O 1
ATOM 1772 N N . ASP A 1 224 ? 21.141 17.609 12.242 1 91.38 224 ASP A N 1
ATOM 1773 C CA . ASP A 1 224 ? 20.938 19.031 12.555 1 91.38 224 ASP A CA 1
ATOM 1774 C C . ASP A 1 224 ? 19.531 19.469 12.188 1 91.38 224 ASP A C 1
ATOM 1776 O O . ASP A 1 224 ? 19.328 20.594 11.711 1 91.38 224 ASP A O 1
ATOM 1780 N N . TRP A 1 225 ? 18.625 18.672 12.375 1 93.31 225 TRP A N 1
ATOM 1781 C CA . TRP A 1 225 ? 17.25 18.953 12.023 1 93.31 225 TRP A CA 1
ATOM 1782 C C . TRP A 1 225 ? 16.766 20.234 12.719 1 93.31 225 TRP A C 1
ATOM 1784 O O . TRP A 1 225 ? 16.766 20.312 13.945 1 93.31 225 TRP A O 1
ATOM 1794 N N . PRO A 1 226 ? 16.328 21.172 12.008 1 95.56 226 PRO A N 1
ATOM 1795 C CA . PRO A 1 226 ? 16.062 22.516 12.555 1 95.56 226 PRO A CA 1
ATOM 1796 C C . PRO A 1 226 ? 14.805 22.562 13.414 1 95.56 226 PRO A C 1
ATOM 1798 O O . PRO A 1 226 ? 14.609 23.516 14.172 1 95.56 226 PRO A O 1
ATOM 1801 N N . ALA A 1 227 ? 13.945 21.641 13.289 1 93.81 227 ALA A N 1
ATOM 1802 C CA . ALA A 1 227 ? 12.68 21.656 14.031 1 93.81 227 ALA A CA 1
ATOM 1803 C C . ALA A 1 227 ? 12.93 21.688 15.539 1 93.81 227 ALA A C 1
ATOM 1805 O O . ALA A 1 227 ? 12.148 22.266 16.297 1 93.81 227 ALA A O 1
ATOM 1806 N N . ILE A 1 228 ? 13.969 21.047 15.969 1 91.81 228 ILE A N 1
ATOM 1807 C CA . ILE A 1 228 ? 14.297 20.984 17.391 1 91.81 228 ILE A CA 1
ATOM 1808 C C . ILE A 1 228 ? 14.562 22.391 17.922 1 91.81 228 ILE A C 1
ATOM 1810 O O . ILE A 1 228 ? 13.914 22.828 18.859 1 91.81 228 ILE A O 1
ATOM 1814 N N . ARG A 1 229 ? 15.453 23.031 17.312 1 94.62 229 ARG A N 1
ATOM 1815 C CA . ARG A 1 229 ? 15.766 24.406 17.703 1 94.62 229 ARG A CA 1
ATOM 1816 C C . ARG A 1 229 ? 14.555 25.312 17.531 1 94.62 229 ARG A C 1
ATOM 1818 O O . ARG A 1 229 ? 14.297 26.172 18.359 1 94.62 229 ARG A O 1
ATOM 1825 N N . ALA A 1 230 ? 13.852 25.125 16.453 1 96.06 230 ALA A N 1
ATOM 1826 C CA . ALA A 1 230 ? 12.672 25.938 16.188 1 96.06 230 ALA A CA 1
ATOM 1827 C C . ALA A 1 230 ? 11.648 25.812 17.312 1 96.06 230 ALA A C 1
ATOM 1829 O O . ALA A 1 230 ? 11.078 26.812 17.766 1 96.06 230 ALA A O 1
ATOM 1830 N N . GLU A 1 231 ? 11.43 24.625 17.734 1 94.62 231 GLU A N 1
ATOM 1831 C CA . GLU A 1 231 ? 10.492 24.375 18.828 1 94.62 231 GLU A CA 1
ATOM 1832 C C . GLU A 1 231 ? 10.961 25.047 20.125 1 94.62 231 GLU A C 1
ATOM 1834 O O . GLU A 1 231 ? 10.156 25.625 20.859 1 94.62 231 GLU A O 1
ATOM 1839 N N . GLN A 1 232 ? 12.211 24.984 20.391 1 94.56 232 GLN A N 1
ATOM 1840 C CA . GLN A 1 232 ? 12.773 25.609 21.578 1 94.56 232 GLN A CA 1
ATOM 1841 C C . GLN A 1 232 ? 12.609 27.125 21.531 1 94.56 232 GLN A C 1
ATOM 1843 O O . GLN A 1 232 ? 12.266 27.75 22.531 1 94.56 232 GLN A O 1
ATOM 1848 N N . VAL A 1 233 ? 12.875 27.672 20.406 1 96.62 233 VAL A N 1
ATOM 1849 C CA . VAL A 1 233 ? 12.742 29.109 20.203 1 96.62 233 VAL A CA 1
ATOM 1850 C C . VAL A 1 233 ? 11.289 29.531 20.391 1 96.62 233 VAL A C 1
ATOM 1852 O O . VAL A 1 233 ? 11 30.516 21.078 1 96.62 233 VAL A O 1
ATOM 1855 N N . PHE A 1 234 ? 10.383 28.812 19.812 1 96.88 234 PHE A N 1
ATOM 1856 C CA . PHE A 1 234 ? 8.961 29.109 19.969 1 96.88 234 PHE A CA 1
ATOM 1857 C C . PHE A 1 234 ? 8.562 29.109 21.438 1 96.88 234 PHE A C 1
ATOM 1859 O O . PHE A 1 234 ? 7.949 30.062 21.922 1 96.88 234 PHE A O 1
ATOM 1866 N N . ALA A 1 235 ? 8.945 28 22.094 1 95.25 235 ALA A N 1
ATOM 1867 C CA . ALA A 1 235 ? 8.562 27.828 23.484 1 95.25 235 ALA A CA 1
ATOM 1868 C C . ALA A 1 235 ? 9.125 28.953 24.344 1 95.25 235 ALA A C 1
ATOM 1870 O O . ALA A 1 235 ? 8.422 29.5 25.203 1 95.25 235 ALA A O 1
ATOM 1871 N N . ARG A 1 236 ? 10.32 29.266 24.172 1 95.81 236 ARG A N 1
ATOM 1872 C CA . ARG A 1 236 ? 10.992 30.312 24.938 1 95.81 236 ARG A CA 1
ATOM 1873 C C . ARG A 1 236 ? 10.336 31.672 24.703 1 95.81 236 ARG A C 1
ATOM 1875 O O . ARG A 1 236 ? 10.039 32.375 25.656 1 95.81 236 ARG A O 1
ATOM 1882 N N . LEU A 1 237 ? 10.148 32 23.484 1 97 237 LEU A N 1
ATOM 1883 C CA . LEU A 1 237 ? 9.57 33.312 23.156 1 97 237 LEU A CA 1
ATOM 1884 C C . LEU A 1 237 ? 8.133 33.406 23.656 1 97 237 LEU A C 1
ATOM 1886 O O . LEU A 1 237 ? 7.719 34.438 24.172 1 97 237 LEU A O 1
ATOM 1890 N N . ASP A 1 238 ? 7.406 32.344 23.453 1 96.38 238 ASP A N 1
ATOM 1891 C CA . ASP A 1 238 ? 6.023 32.344 23.922 1 96.38 238 ASP A CA 1
ATOM 1892 C C . ASP A 1 238 ? 5.961 32.562 25.438 1 96.38 238 ASP A C 1
ATOM 1894 O O . ASP A 1 238 ? 5.133 33.344 25.922 1 96.38 238 ASP A O 1
ATOM 1898 N N . ALA A 1 239 ? 6.793 31.906 26.125 1 95.62 239 ALA A N 1
ATOM 1899 C CA . ALA A 1 239 ? 6.828 32.031 27.578 1 95.62 239 ALA A CA 1
ATOM 1900 C C . ALA A 1 239 ? 7.152 33.469 28 1 95.62 239 ALA A C 1
ATOM 1902 O O . ALA A 1 239 ? 6.598 33.969 28.969 1 95.62 239 ALA A O 1
ATOM 1903 N N . ARG A 1 240 ? 8.008 34.062 27.328 1 95.5 240 ARG A N 1
ATOM 1904 C CA . ARG A 1 240 ? 8.484 35.406 27.641 1 95.5 240 ARG A CA 1
ATOM 1905 C C . ARG A 1 240 ? 7.379 36.438 27.438 1 95.5 240 ARG A C 1
ATOM 1907 O O . ARG A 1 240 ? 7.273 37.406 28.203 1 95.5 240 ARG A O 1
ATOM 1914 N N . ILE A 1 241 ? 6.57 36.25 26.469 1 95.94 241 ILE A N 1
ATOM 1915 C CA . ILE A 1 241 ? 5.684 37.312 26.062 1 95.94 241 ILE A CA 1
ATOM 1916 C C . ILE A 1 241 ? 4.254 37 26.516 1 95.94 241 ILE A C 1
ATOM 1918 O O . ILE A 1 241 ? 3.385 37.875 26.484 1 95.94 241 ILE A O 1
ATOM 1922 N N . ARG A 1 242 ? 4.016 35.844 27 1 96.62 242 ARG A N 1
ATOM 1923 C CA . ARG A 1 242 ? 2.672 35.375 27.281 1 96.62 242 ARG A CA 1
ATOM 1924 C C . ARG A 1 242 ? 1.939 36.281 28.266 1 96.62 242 ARG A C 1
ATOM 1926 O O . ARG A 1 242 ? 0.796 36.656 28.016 1 96.62 242 ARG A O 1
ATOM 1933 N N . GLU A 1 243 ? 2.555 36.625 29.328 1 97.19 243 GLU A N 1
ATOM 1934 C CA . GLU A 1 243 ? 1.897 37.438 30.375 1 97.19 243 GLU A CA 1
ATOM 1935 C C . GLU A 1 243 ? 1.504 38.812 29.859 1 97.19 243 GLU A C 1
ATOM 1937 O O . GLU A 1 243 ? 0.36 39.219 30.031 1 97.19 243 GLU A O 1
ATOM 1942 N N . ALA A 1 244 ? 2.428 39.5 29.281 1 97.12 244 ALA A N 1
ATOM 1943 C CA . ALA A 1 244 ? 2.162 40.844 28.734 1 97.12 244 ALA A CA 1
ATOM 1944 C C . ALA A 1 244 ? 1.094 40.781 27.641 1 97.12 244 ALA A C 1
ATOM 1946 O O . ALA A 1 244 ? 0.232 41.656 27.562 1 97.12 244 ALA A O 1
ATOM 1947 N N . SER A 1 245 ? 1.217 39.812 26.812 1 97.25 245 SER A N 1
ATOM 1948 C CA . SER A 1 245 ? 0.239 39.656 25.75 1 97.25 245 SER A CA 1
ATOM 1949 C C . SER A 1 245 ? -1.159 39.406 26.312 1 97.25 245 SER A C 1
ATOM 1951 O O . SER A 1 245 ? -2.137 39.969 25.812 1 97.25 245 SER A O 1
ATOM 1953 N N . THR A 1 246 ? -1.278 38.594 27.297 1 96.44 246 THR A N 1
ATOM 1954 C CA . THR A 1 246 ? -2.561 38.25 27.906 1 96.44 246 THR A CA 1
ATOM 1955 C C . THR A 1 246 ? -3.184 39.5 28.531 1 96.44 246 THR A C 1
ATOM 1957 O O . THR A 1 246 ? -4.387 39.75 28.406 1 96.44 246 THR A O 1
ATOM 1960 N N . ARG A 1 247 ? -2.422 40.281 29.203 1 97.44 247 ARG A N 1
ATOM 1961 C CA . ARG A 1 247 ? -2.904 41.531 29.812 1 97.44 247 ARG A CA 1
ATOM 1962 C C . ARG A 1 247 ? -3.428 42.5 28.75 1 97.44 247 ARG A C 1
ATOM 1964 O O . ARG A 1 247 ? -4.496 43.094 28.922 1 97.44 247 ARG A O 1
ATOM 1971 N N . LEU A 1 248 ? -2.678 42.594 27.734 1 97.56 248 LEU A N 1
ATOM 1972 C CA . LEU A 1 248 ? -3.084 43.469 26.656 1 97.56 248 LEU A CA 1
ATOM 1973 C C . LEU A 1 248 ? -4.375 42.969 26.016 1 97.56 248 LEU A C 1
ATOM 1975 O O . LEU A 1 248 ? -5.246 43.781 25.656 1 97.56 248 LEU A O 1
ATOM 1979 N N . ALA A 1 249 ? -4.477 41.688 25.812 1 97.31 249 ALA A N 1
ATOM 1980 C CA . ALA A 1 249 ? -5.684 41.125 25.234 1 97.31 249 ALA A CA 1
ATOM 1981 C C . ALA A 1 249 ? -6.906 41.406 26.094 1 97.31 249 ALA A C 1
ATOM 1983 O O . ALA A 1 249 ? -7.98 41.719 25.578 1 97.31 249 ALA A O 1
ATOM 1984 N N . GLU A 1 250 ? -6.73 41.25 27.375 1 95.94 250 GLU A N 1
ATOM 1985 C CA . GLU A 1 250 ? -7.82 41.531 28.312 1 95.94 250 GLU A CA 1
ATOM 1986 C C . GLU A 1 250 ? -8.281 42.969 28.219 1 95.94 250 GLU A C 1
ATOM 1988 O O . GLU A 1 250 ? -9.461 43.281 28.391 1 95.94 250 GLU A O 1
ATOM 1993 N N . GLU A 1 251 ? -7.363 43.812 27.922 1 97 251 GLU A N 1
ATOM 1994 C CA . GLU A 1 251 ? -7.664 45.219 27.812 1 97 25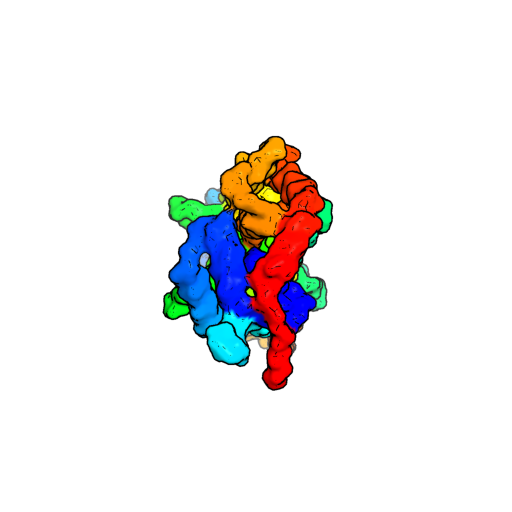1 GLU A CA 1
ATOM 1995 C C . GLU A 1 251 ? -8.375 45.531 26.5 1 97 251 GLU A C 1
ATOM 1997 O O . GLU A 1 251 ? -9.234 46.438 26.453 1 97 251 GLU A O 1
ATOM 2002 N N . VAL A 1 252 ? -8.039 44.844 25.484 1 97.12 252 VAL A N 1
ATOM 2003 C CA . VAL A 1 252 ? -8.445 45.219 24.141 1 97.12 252 VAL A CA 1
ATOM 2004 C C . VAL A 1 252 ? -9.695 44.469 23.734 1 97.12 252 VAL A C 1
ATOM 2006 O O . VAL A 1 252 ? -10.547 45 23 1 97.12 252 VAL A O 1
ATOM 2009 N N . LEU A 1 253 ? -9.844 43.25 24.172 1 97.56 253 LEU A N 1
ATOM 2010 C CA . LEU A 1 253 ? -10.906 42.375 23.672 1 97.56 253 LEU A CA 1
ATOM 2011 C C . LEU A 1 253 ? -12.195 42.594 24.453 1 97.56 253 LEU A C 1
ATOM 2013 O O . LEU A 1 253 ? -12.203 42.531 25.688 1 97.56 253 LEU A O 1
ATOM 2017 N N . ASP A 1 254 ? -13.188 42.969 23.719 1 97.75 254 ASP A N 1
ATOM 2018 C CA . ASP A 1 254 ? -14.555 43 24.25 1 97.75 254 ASP A CA 1
ATOM 2019 C C . ASP A 1 254 ? -15.305 41.688 23.922 1 97.75 254 ASP A C 1
ATOM 2021 O O . ASP A 1 254 ? -15.516 41.375 22.75 1 97.75 254 ASP A O 1
ATOM 2025 N N . VAL A 1 255 ? -15.648 40.906 24.953 1 96.25 255 VAL A N 1
ATOM 2026 C CA . VAL A 1 255 ? -16.266 39.625 24.734 1 96.25 255 VAL A CA 1
ATOM 2027 C C . VAL A 1 255 ? -17.578 39.531 25.5 1 96.25 255 VAL A C 1
ATOM 2029 O O . VAL A 1 255 ? -17.781 40.25 26.484 1 96.25 255 VAL A O 1
ATOM 2032 N N . VAL A 1 256 ? -18.469 38.719 24.984 1 95.88 256 VAL A N 1
ATOM 2033 C CA . VAL A 1 256 ? -19.734 38.438 25.656 1 95.88 256 VAL A CA 1
ATOM 2034 C C . VAL A 1 256 ? -19.953 36.906 25.719 1 95.88 256 VAL A C 1
ATOM 2036 O O . VAL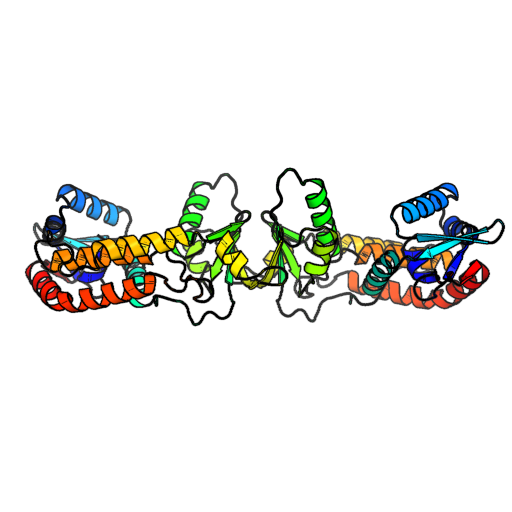 A 1 256 ? -19.344 36.156 24.953 1 95.88 256 VAL A O 1
ATOM 2039 N N . ALA A 1 257 ? -20.844 36.469 26.625 1 93.56 257 ALA A N 1
ATOM 2040 C CA . ALA A 1 257 ? -21.188 35.062 26.688 1 93.56 257 ALA A CA 1
ATOM 2041 C C . ALA A 1 257 ? -21.969 34.625 25.438 1 93.56 257 ALA A C 1
ATOM 2043 O O . ALA A 1 257 ? -22.797 35.406 24.938 1 93.56 257 ALA A O 1
ATOM 2044 N N . VAL A 1 258 ? -21.531 33.5 24.875 1 89.12 258 VAL A N 1
ATOM 2045 C CA . VAL A 1 258 ? -22.266 33 23.719 1 89.12 258 VAL A CA 1
ATOM 2046 C C . VAL A 1 258 ? -23.703 32.656 24.141 1 89.12 258 VAL A C 1
ATOM 2048 O O . VAL A 1 258 ? -23.906 32.062 25.219 1 89.12 258 VAL A O 1
ATOM 2051 N N . ALA A 1 259 ? -24.641 33.156 23.406 1 73.94 259 ALA A N 1
ATOM 2052 C CA . ALA A 1 259 ? -26.047 32.938 23.734 1 73.94 259 ALA A CA 1
ATOM 2053 C C . ALA A 1 259 ? -26.438 31.469 23.484 1 73.94 259 ALA A C 1
ATOM 2055 O O . ALA A 1 259 ? -25.938 30.844 22.547 1 73.94 259 ALA A O 1
ATOM 2056 N N . ASP A 1 260 ? -26.703 30.641 24.5 1 61.12 260 ASP A N 1
ATOM 2057 C CA . ASP A 1 260 ? -27.25 29.297 24.391 1 61.12 260 ASP A CA 1
ATOM 2058 C C . ASP A 1 260 ? -28.312 29.219 23.281 1 61.12 260 ASP A C 1
ATOM 2060 O O . ASP A 1 260 ? -29.203 30.062 23.219 1 61.12 260 ASP A O 1
ATOM 2064 N N . GLY A 1 261 ? -28.016 29.094 22.062 1 44.06 261 GLY A N 1
ATOM 2065 C CA . GLY A 1 261 ? -29.156 28.812 21.203 1 44.06 261 GLY A CA 1
ATOM 2066 C C . GLY A 1 261 ? -30.094 27.75 21.75 1 44.06 261 GLY A C 1
ATOM 2067 O O . GLY A 1 261 ? -29.703 26.969 22.609 1 44.06 261 GLY A O 1
ATOM 2068 N N . MET B 1 1 ? 5.105 -30.406 -20.547 1 96 1 MET B N 1
ATOM 2069 C CA . MET B 1 1 ? 6.516 -30.781 -20.453 1 96 1 MET B CA 1
ATOM 2070 C C . MET B 1 1 ? 7.027 -30.578 -19.031 1 96 1 MET B C 1
ATOM 2072 O O . MET B 1 1 ? 7.645 -31.484 -18.453 1 96 1 MET B O 1
ATOM 2076 N N . LEU B 1 2 ? 6.727 -29.453 -18.359 1 93.62 2 LEU B N 1
ATOM 2077 C CA . LEU B 1 2 ? 7.223 -29.188 -17.016 1 93.62 2 LEU B CA 1
ATOM 2078 C C . LEU B 1 2 ? 6.695 -30.219 -16.031 1 93.62 2 LEU B C 1
ATOM 2080 O O . LEU B 1 2 ? 7.434 -30.672 -15.156 1 93.62 2 LEU B O 1
ATOM 2084 N N . THR B 1 3 ? 5.438 -30.578 -16.203 1 94.62 3 THR B N 1
ATOM 2085 C CA . THR B 1 3 ? 4.859 -31.578 -15.32 1 94.62 3 THR B CA 1
ATOM 2086 C C . THR B 1 3 ? 5.582 -32.906 -15.484 1 94.62 3 THR B C 1
ATOM 2088 O O . THR B 1 3 ? 5.895 -33.594 -14.492 1 94.62 3 THR B O 1
ATOM 2091 N N . PHE B 1 4 ? 5.848 -33.281 -16.75 1 97.12 4 PHE B N 1
ATOM 2092 C CA . PHE B 1 4 ? 6.574 -34.531 -17.047 1 97.12 4 PHE B CA 1
ATOM 2093 C C . PHE B 1 4 ? 7.949 -34.5 -16.375 1 97.12 4 PHE B C 1
ATOM 2095 O O . PHE B 1 4 ? 8.328 -35.469 -15.703 1 97.12 4 PHE B O 1
ATOM 2102 N N . LEU B 1 5 ? 8.664 -33.438 -16.578 1 97.31 5 LEU B N 1
ATOM 2103 C CA . LEU B 1 5 ? 10 -33.312 -16.016 1 97.31 5 LEU B CA 1
ATOM 2104 C C . LEU B 1 5 ? 9.953 -33.344 -14.484 1 97.31 5 LEU B C 1
ATOM 2106 O O . LEU B 1 5 ? 10.836 -33.906 -13.844 1 97.31 5 LEU B O 1
ATOM 2110 N N . GLY B 1 6 ? 8.977 -32.656 -13.945 1 95.88 6 GLY B N 1
ATOM 2111 C CA . GLY B 1 6 ? 8.797 -32.656 -12.5 1 95.88 6 GLY B CA 1
ATOM 2112 C C . GLY B 1 6 ? 8.508 -34.062 -11.938 1 95.88 6 GLY B C 1
ATOM 2113 O O . GLY B 1 6 ? 9.016 -34.406 -10.875 1 95.88 6 GLY B O 1
ATOM 2114 N N . MET B 1 7 ? 7.801 -34.844 -12.656 1 94.81 7 MET B N 1
ATOM 2115 C CA . MET B 1 7 ? 7.355 -36.156 -12.188 1 94.81 7 MET B CA 1
ATOM 2116 C C . MET B 1 7 ? 8.453 -37.188 -12.359 1 94.81 7 MET B C 1
ATOM 2118 O O . MET B 1 7 ? 8.602 -38.094 -11.523 1 94.81 7 MET B O 1
ATOM 2122 N N . HIS B 1 8 ? 9.266 -37.062 -13.43 1 95.81 8 HIS B N 1
ATOM 2123 C CA . HIS B 1 8 ? 10.047 -38.219 -13.805 1 95.81 8 HIS B CA 1
ATOM 2124 C C . HIS B 1 8 ? 11.539 -37.906 -13.797 1 95.81 8 HIS B C 1
ATOM 2126 O O . HIS B 1 8 ? 12.375 -38.812 -13.828 1 95.81 8 HIS B O 1
ATOM 2132 N N . VAL B 1 9 ? 11.883 -36.656 -13.766 1 95.69 9 VAL B N 1
ATOM 2133 C CA . VAL B 1 9 ? 13.297 -36.312 -13.891 1 95.69 9 VAL B CA 1
ATOM 2134 C C . VAL B 1 9 ? 13.766 -35.594 -12.625 1 95.69 9 VAL B C 1
ATOM 2136 O O . VAL B 1 9 ? 14.875 -35.844 -12.141 1 95.69 9 VAL B O 1
ATOM 2139 N N . LEU B 1 10 ? 12.961 -34.719 -12.078 1 95.69 10 LEU B N 1
ATOM 2140 C CA . LEU B 1 10 ? 13.32 -33.938 -10.891 1 95.69 10 LEU B CA 1
ATOM 2141 C C . LEU B 1 10 ? 13.68 -34.875 -9.727 1 95.69 10 LEU B C 1
ATOM 2143 O O . LEU B 1 10 ? 12.969 -35.844 -9.461 1 95.69 10 LEU B O 1
ATOM 2147 N N . GLY B 1 11 ? 14.797 -34.562 -9.094 1 92.69 11 GLY B N 1
ATOM 2148 C CA . GLY B 1 11 ? 15.195 -35.281 -7.879 1 92.69 11 GLY B CA 1
ATOM 2149 C C . GLY B 1 11 ? 15.93 -36.562 -8.156 1 92.69 11 GLY B C 1
ATOM 2150 O O . GLY B 1 11 ? 16.344 -37.25 -7.223 1 92.69 11 GLY B O 1
ATOM 2151 N N . HIS B 1 12 ? 16.156 -37.031 -9.414 1 90.56 12 HIS B N 1
ATOM 2152 C CA . HIS B 1 12 ? 16.781 -38.312 -9.742 1 90.56 12 HIS B CA 1
ATOM 2153 C C . HIS B 1 12 ? 18.188 -38.125 -10.289 1 90.56 12 HIS B C 1
ATOM 2155 O O . HIS B 1 12 ? 18.922 -39.094 -10.477 1 90.56 12 HIS B O 1
ATOM 2161 N N . ASP B 1 13 ? 18.656 -36.938 -10.422 1 90.31 13 ASP B N 1
ATOM 2162 C CA . ASP B 1 13 ? 19.953 -36.656 -11.031 1 90.31 13 ASP B CA 1
ATOM 2163 C C . ASP B 1 13 ? 20.141 -37.438 -12.328 1 90.31 13 ASP B C 1
ATOM 2165 O O . ASP B 1 13 ? 21.172 -38.094 -12.523 1 90.31 13 ASP B O 1
ATOM 2169 N N . THR B 1 14 ? 19.219 -37.562 -13.156 1 94.94 14 THR B N 1
ATOM 2170 C CA . THR B 1 14 ? 19.25 -38.312 -14.414 1 94.94 14 THR B CA 1
ATOM 2171 C C . THR B 1 14 ? 18.828 -37.406 -15.578 1 94.94 14 THR B C 1
ATOM 2173 O O . THR B 1 14 ? 18.25 -36.344 -15.375 1 94.94 14 THR B O 1
ATOM 2176 N N . ALA B 1 15 ? 19.25 -37.812 -16.703 1 97.38 15 ALA B N 1
ATOM 2177 C CA . ALA B 1 15 ? 18.781 -37.25 -17.969 1 97.38 15 ALA B CA 1
ATOM 2178 C C . ALA B 1 15 ? 17.891 -38.281 -18.703 1 97.38 15 ALA B C 1
ATOM 2180 O O . ALA B 1 15 ? 18.094 -39.469 -18.594 1 97.38 15 ALA B O 1
ATOM 2181 N N . VAL B 1 16 ? 16.938 -37.781 -19.406 1 98 16 VAL B N 1
ATOM 2182 C CA . VAL B 1 16 ? 15.953 -38.656 -20.031 1 98 16 VAL B CA 1
ATOM 2183 C C . VAL B 1 16 ? 16.141 -38.625 -21.547 1 98 16 VAL B C 1
ATOM 2185 O O . VAL B 1 16 ? 16.375 -37.562 -22.125 1 98 16 VAL B O 1
ATOM 2188 N N . TYR B 1 17 ? 16 -39.812 -22.156 1 98.38 17 TYR B N 1
ATOM 2189 C CA . TYR B 1 17 ? 16.141 -39.969 -23.594 1 98.38 17 TYR B CA 1
ATOM 2190 C C . TYR B 1 17 ? 15.016 -39.25 -24.344 1 98.38 17 TYR B C 1
ATOM 2192 O O . TYR B 1 17 ? 13.844 -39.406 -23.969 1 98.38 17 TYR B O 1
ATOM 2200 N N . SER B 1 18 ? 15.391 -38.5 -25.375 1 98 18 SER B N 1
ATOM 2201 C CA . SER B 1 18 ? 14.406 -37.75 -26.156 1 98 18 SER B CA 1
ATOM 2202 C C . SER B 1 18 ? 13.344 -38.688 -26.734 1 98 18 SER B C 1
ATOM 2204 O O . SER B 1 18 ? 12.164 -38.312 -26.781 1 98 18 SER B O 1
ATOM 2206 N N . GLY B 1 19 ? 13.734 -39.844 -27.141 1 97.88 19 GLY B N 1
ATOM 2207 C CA . GLY B 1 19 ? 12.789 -40.812 -27.672 1 97.88 19 GLY B CA 1
ATOM 2208 C C . GLY B 1 19 ? 11.734 -41.25 -26.672 1 97.88 19 GLY B C 1
ATOM 2209 O O . GLY B 1 19 ? 10.57 -41.438 -27.016 1 97.88 19 GLY B O 1
ATOM 2210 N N . SER B 1 20 ? 12.164 -41.375 -25.438 1 98.19 20 SER B N 1
ATOM 2211 C CA . SER B 1 20 ? 11.227 -41.75 -24.375 1 98.19 20 SER B CA 1
ATOM 2212 C C . SER B 1 20 ? 10.219 -40.625 -24.125 1 98.19 20 SER B C 1
ATOM 2214 O O . SER B 1 20 ? 9.039 -40.875 -23.891 1 98.19 20 SER B O 1
ATOM 2216 N N . VAL B 1 21 ? 10.727 -39.344 -24.156 1 98.38 21 VAL B N 1
ATOM 2217 C CA . VAL B 1 21 ? 9.852 -38.219 -23.969 1 98.38 21 VAL B CA 1
ATOM 2218 C C . VAL B 1 21 ? 8.805 -38.156 -25.078 1 98.38 21 VAL B C 1
ATOM 2220 O O . VAL B 1 21 ? 7.621 -37.969 -24.812 1 98.38 21 VAL B O 1
ATOM 2223 N N . ILE B 1 22 ? 9.258 -38.406 -26.266 1 98.31 22 ILE B N 1
ATOM 2224 C CA . ILE B 1 22 ? 8.383 -38.406 -27.438 1 98.31 22 ILE B CA 1
ATOM 2225 C C . ILE B 1 22 ? 7.32 -39.5 -27.281 1 98.31 22 ILE B C 1
ATOM 2227 O O . ILE B 1 22 ? 6.137 -39.25 -27.531 1 98.31 22 ILE B O 1
ATOM 2231 N N . ASP B 1 23 ? 7.719 -40.656 -26.828 1 98.12 23 ASP B N 1
ATOM 2232 C CA . ASP B 1 23 ? 6.805 -41.781 -26.625 1 98.12 23 ASP B CA 1
ATOM 2233 C C . ASP B 1 23 ? 5.715 -41.438 -25.625 1 98.12 23 ASP B C 1
ATOM 2235 O O . ASP B 1 23 ? 4.531 -41.688 -25.859 1 98.12 23 ASP B O 1
ATOM 2239 N N . VAL B 1 24 ? 6.121 -40.844 -24.547 1 98.06 24 VAL B N 1
ATOM 2240 C CA . VAL B 1 24 ? 5.168 -40.5 -23.5 1 98.06 24 VAL B CA 1
ATOM 2241 C C . VAL B 1 24 ? 4.188 -39.438 -24.016 1 98.06 24 VAL B C 1
ATOM 2243 O O . VAL B 1 24 ? 2.977 -39.562 -23.828 1 98.06 24 VAL B O 1
ATOM 2246 N N . PHE B 1 25 ? 4.652 -38.438 -24.703 1 98.31 25 PHE B N 1
ATOM 2247 C CA . PHE B 1 25 ? 3.795 -37.344 -25.125 1 98.31 25 PHE B CA 1
ATOM 2248 C C . PHE B 1 25 ? 2.908 -37.75 -26.297 1 98.31 25 PHE B C 1
ATOM 2250 O O . PHE B 1 25 ? 1.844 -37.156 -26.5 1 98.31 25 PHE B O 1
ATOM 2257 N N . ALA B 1 26 ? 3.354 -38.781 -27 1 97.5 26 ALA B N 1
ATOM 2258 C CA . ALA B 1 26 ? 2.482 -39.344 -28.031 1 97.5 26 ALA B CA 1
ATOM 2259 C C . ALA B 1 26 ? 1.205 -39.906 -27.406 1 97.5 26 ALA B C 1
ATOM 2261 O O . ALA B 1 26 ? 0.135 -39.844 -28.031 1 97.5 26 ALA B O 1
ATOM 2262 N N . ARG B 1 27 ? 1.323 -40.438 -26.25 1 96 27 ARG B N 1
ATOM 2263 C CA . ARG B 1 27 ? 0.195 -41.031 -25.547 1 96 27 ARG B CA 1
ATOM 2264 C C . ARG B 1 27 ? -0.875 -40 -25.234 1 96 27 ARG B C 1
ATOM 2266 O O . ARG B 1 27 ? -2.043 -40.344 -25.047 1 96 27 ARG B O 1
ATOM 2273 N N . VAL B 1 28 ? -0.438 -38.688 -25.219 1 96.19 28 VAL B N 1
ATOM 2274 C CA . VAL B 1 28 ? -1.401 -37.656 -24.891 1 96.19 28 VAL B CA 1
ATOM 2275 C C . VAL B 1 28 ? -1.624 -36.75 -26.094 1 96.19 28 VAL B C 1
ATOM 2277 O O . VAL B 1 28 ? -2.035 -35.594 -25.953 1 96.19 28 VAL B O 1
ATOM 2280 N N . GLY B 1 29 ? -1.251 -37.219 -27.234 1 95.75 29 GLY B N 1
ATOM 2281 C CA . GLY B 1 29 ? -1.642 -36.594 -28.484 1 95.75 29 GLY B CA 1
ATOM 2282 C C . GLY B 1 29 ? -0.714 -35.469 -28.906 1 95.75 29 GLY B C 1
ATOM 2283 O O . GLY B 1 29 ? -1.098 -34.594 -29.703 1 95.75 29 GLY B O 1
ATOM 2284 N N . VAL B 1 30 ? 0.471 -35.375 -28.406 1 97.5 30 VAL B N 1
ATOM 2285 C CA . VAL B 1 30 ? 1.439 -34.344 -28.797 1 97.5 30 VAL B CA 1
ATOM 2286 C C . VAL B 1 30 ? 2.379 -34.938 -29.859 1 97.5 30 VAL B C 1
ATOM 2288 O O . VAL B 1 30 ? 2.871 -36.062 -29.719 1 97.5 30 VAL B O 1
ATOM 2291 N N . SER B 1 31 ? 2.607 -34.25 -30.891 1 98.25 31 SER B N 1
ATOM 2292 C CA . SER B 1 31 ? 3.416 -34.719 -32 1 98.25 31 SER B CA 1
ATOM 2293 C C . SER B 1 31 ? 4.898 -34.75 -31.641 1 98.25 31 SER B C 1
ATOM 2295 O O . SER B 1 31 ? 5.34 -34 -30.75 1 98.25 31 SER B O 1
ATOM 2297 N N . GLU B 1 32 ? 5.574 -35.562 -32.344 1 98.31 32 GLU B N 1
ATOM 2298 C CA . GLU B 1 32 ? 7.023 -35.625 -32.188 1 98.31 32 GLU B CA 1
ATOM 2299 C C . GLU B 1 32 ? 7.664 -34.281 -32.438 1 98.31 32 GLU B C 1
ATOM 2301 O O . GLU B 1 32 ? 8.547 -33.844 -31.703 1 98.31 32 GLU B O 1
ATOM 2306 N N . GLU B 1 33 ? 7.199 -33.594 -33.406 1 98.12 33 GLU B N 1
ATOM 2307 C CA . GLU B 1 33 ? 7.742 -32.281 -33.781 1 98.12 33 GLU B CA 1
ATOM 2308 C C . GLU B 1 33 ? 7.566 -31.281 -32.656 1 98.12 33 GLU B C 1
ATOM 2310 O O . GLU B 1 33 ? 8.492 -30.531 -32.344 1 98.12 33 GLU B O 1
ATOM 2315 N N . ALA B 1 34 ? 6.414 -31.281 -32.125 1 98 34 ALA B N 1
ATOM 2316 C CA . ALA B 1 34 ? 6.133 -30.359 -31.047 1 98 34 ALA B CA 1
ATOM 2317 C C . ALA B 1 34 ? 7.012 -30.641 -29.828 1 98 34 ALA B C 1
ATOM 2319 O O . ALA B 1 34 ? 7.512 -29.719 -29.188 1 98 34 ALA B O 1
ATOM 2320 N N . VAL B 1 35 ? 7.207 -31.922 -29.531 1 98.31 35 VAL B N 1
ATOM 2321 C CA . VAL B 1 35 ? 8.047 -32.312 -28.391 1 98.31 35 VAL B CA 1
ATOM 2322 C C . VAL B 1 35 ? 9.484 -31.875 -28.641 1 98.31 35 VAL B C 1
ATOM 2324 O O . VAL B 1 35 ? 10.109 -31.25 -27.781 1 98.31 35 VAL B O 1
ATOM 2327 N N . ARG B 1 36 ? 9.977 -32.188 -29.828 1 97.75 36 ARG B N 1
ATOM 2328 C CA . ARG B 1 36 ? 11.352 -31.828 -30.172 1 97.75 36 ARG B CA 1
ATOM 2329 C C . ARG B 1 36 ? 11.555 -30.312 -30.125 1 97.75 36 ARG B C 1
ATOM 2331 O O . ARG B 1 36 ? 12.57 -29.828 -29.609 1 97.75 36 ARG B O 1
ATOM 2338 N N . SER B 1 37 ? 10.578 -29.609 -30.625 1 97.94 37 SER B N 1
ATOM 2339 C CA . SER B 1 37 ? 10.641 -28.141 -30.609 1 97.94 37 SER B CA 1
ATOM 2340 C C . SER B 1 37 ? 10.672 -27.609 -29.188 1 97.94 37 SER B C 1
ATOM 2342 O O . SER B 1 37 ? 11.445 -26.703 -28.875 1 97.94 37 SER B O 1
ATOM 2344 N N . THR B 1 38 ? 9.883 -28.203 -28.359 1 97.56 38 THR B N 1
ATOM 2345 C CA . THR B 1 38 ? 9.812 -27.766 -26.969 1 97.56 38 THR B CA 1
ATOM 2346 C C . THR B 1 38 ? 11.125 -28.062 -26.234 1 97.56 38 THR B C 1
ATOM 2348 O O . THR B 1 38 ? 11.633 -27.219 -25.5 1 97.56 38 THR B O 1
ATOM 2351 N N . LEU B 1 39 ? 11.664 -29.234 -26.453 1 98 39 LEU B N 1
ATOM 2352 C CA . LEU B 1 39 ? 12.938 -29.594 -25.844 1 98 39 LEU B CA 1
ATOM 2353 C C . LEU B 1 39 ? 14.039 -28.656 -26.297 1 98 39 LEU B C 1
ATOM 2355 O O . LEU B 1 39 ? 14.82 -28.156 -25.469 1 98 39 LEU B O 1
ATOM 2359 N N . THR B 1 40 ? 14.047 -28.344 -27.531 1 97.25 40 THR B N 1
ATOM 2360 C CA . THR B 1 40 ? 15.047 -27.438 -28.094 1 97.25 40 THR B CA 1
ATOM 2361 C C . THR B 1 40 ? 14.906 -26.031 -27.5 1 97.25 40 THR B C 1
ATOM 2363 O O . THR B 1 40 ? 15.898 -25.406 -27.156 1 97.25 40 THR B O 1
ATOM 2366 N N . ARG B 1 41 ? 13.711 -25.547 -27.422 1 96.5 41 ARG B N 1
ATOM 2367 C CA . ARG B 1 41 ? 13.453 -24.234 -26.844 1 96.5 41 ARG B CA 1
ATOM 2368 C C . ARG B 1 41 ? 13.914 -24.172 -25.391 1 96.5 41 ARG B C 1
ATOM 2370 O O . ARG B 1 41 ? 14.453 -23.156 -24.953 1 96.5 41 ARG B O 1
ATOM 2377 N N . MET B 1 42 ? 13.664 -25.234 -24.688 1 96.75 42 MET B N 1
ATOM 2378 C CA . MET B 1 42 ? 14.023 -25.266 -23.266 1 96.75 42 MET B CA 1
ATOM 2379 C C . MET B 1 42 ? 15.539 -25.266 -23.094 1 96.75 42 MET B C 1
ATOM 2381 O O . MET B 1 42 ? 16.062 -24.688 -22.141 1 96.75 42 MET B O 1
ATOM 2385 N N . VAL B 1 43 ? 16.203 -25.906 -24.016 1 96.69 43 VAL B N 1
ATOM 2386 C CA . VAL B 1 43 ? 17.656 -25.844 -24.016 1 96.69 43 VAL B CA 1
ATOM 2387 C C . VAL B 1 43 ? 18.109 -24.422 -24.297 1 96.69 43 VAL B C 1
ATOM 2389 O O . VAL B 1 43 ? 18.984 -23.875 -23.609 1 96.69 43 VAL B O 1
ATOM 2392 N N . GLY B 1 44 ? 17.5 -23.844 -25.266 1 95.56 44 GLY B N 1
ATOM 2393 C CA . GLY B 1 44 ? 17.812 -22.469 -25.609 1 95.56 44 GLY B CA 1
ATOM 2394 C C . GLY B 1 44 ? 17.594 -21.5 -24.469 1 95.56 44 GLY B C 1
ATOM 2395 O O . GLY B 1 44 ? 18.328 -20.516 -24.344 1 95.56 44 GLY B O 1
ATOM 2396 N N . ARG B 1 45 ? 16.688 -21.797 -23.625 1 93.06 45 ARG B N 1
ATOM 2397 C CA . ARG B 1 45 ? 16.344 -20.922 -22.516 1 93.06 45 ARG B CA 1
ATOM 2398 C C . ARG B 1 45 ? 17.156 -21.281 -21.266 1 93.06 45 ARG B C 1
ATOM 2400 O O . ARG B 1 45 ? 16.906 -20.734 -20.188 1 93.06 45 ARG B O 1
ATOM 2407 N N . GLY B 1 46 ? 17.953 -22.266 -21.438 1 94.56 46 GLY B N 1
ATOM 2408 C CA . GLY B 1 46 ? 18.828 -22.625 -20.328 1 94.56 46 GLY B CA 1
ATOM 2409 C C . GLY B 1 46 ? 18.141 -23.469 -19.281 1 94.56 46 GLY B C 1
ATOM 2410 O O . GLY B 1 46 ? 18.547 -23.469 -18.109 1 94.56 46 GLY B O 1
ATOM 2411 N N . LEU B 1 47 ? 17.125 -24.172 -19.562 1 95.5 47 LEU B N 1
ATOM 2412 C CA . LEU B 1 47 ? 16.375 -24.984 -18.609 1 95.5 47 LEU B CA 1
ATOM 2413 C C . LEU B 1 47 ? 16.828 -26.438 -18.688 1 95.5 47 LEU B C 1
ATOM 2415 O O . LEU B 1 47 ? 16.766 -27.156 -17.688 1 95.5 47 LEU B O 1
ATOM 2419 N N . LEU B 1 48 ? 17.312 -26.875 -19.891 1 97.38 48 LEU B N 1
ATOM 2420 C CA . LEU B 1 48 ? 17.766 -28.25 -20.078 1 97.38 48 LEU B CA 1
ATOM 2421 C C . LEU B 1 48 ? 19.188 -28.281 -20.609 1 97.38 48 LEU B C 1
ATOM 2423 O O . LEU B 1 48 ? 19.625 -27.344 -21.281 1 97.38 48 LEU B O 1
ATOM 2427 N N . ILE B 1 49 ? 19.891 -29.344 -20.281 1 96.31 49 ILE B N 1
ATOM 2428 C CA . ILE B 1 49 ? 21.203 -29.656 -20.844 1 96.31 49 ILE B CA 1
ATOM 2429 C C . ILE B 1 49 ? 21.109 -30.922 -21.703 1 96.31 49 ILE B C 1
ATOM 2431 O O . ILE B 1 49 ? 20.422 -31.875 -21.344 1 96.31 49 ILE B O 1
ATOM 2435 N N . ARG B 1 50 ? 21.891 -30.938 -22.781 1 96.06 50 ARG B N 1
ATOM 2436 C CA . ARG B 1 50 ? 21.938 -32.094 -23.672 1 96.06 50 ARG B CA 1
ATOM 2437 C C . ARG B 1 50 ? 23.125 -33 -23.359 1 96.06 50 ARG B C 1
ATOM 2439 O O . ARG B 1 50 ? 24.203 -32.5 -23.031 1 96.06 50 ARG B O 1
ATOM 2446 N N . GLN B 1 51 ? 22.812 -34.156 -23.391 1 94.88 51 GLN B N 1
ATOM 2447 C CA . GLN B 1 51 ? 23.844 -35.188 -23.281 1 94.88 51 GLN B CA 1
ATOM 2448 C C . GLN B 1 51 ? 23.672 -36.25 -24.344 1 94.88 51 GLN B C 1
ATOM 2450 O O . GLN B 1 51 ? 22.578 -36.812 -24.516 1 94.88 51 GLN B O 1
ATOM 2455 N N . ARG B 1 52 ? 24.734 -36.531 -25.016 1 94.19 52 ARG B N 1
ATOM 2456 C CA . ARG B 1 52 ? 24.656 -37.5 -26.109 1 94.19 52 ARG B CA 1
ATOM 2457 C C . ARG B 1 52 ? 25.328 -38.812 -25.719 1 94.19 52 ARG B C 1
ATOM 2459 O O . ARG B 1 52 ? 26.406 -38.812 -25.125 1 94.19 52 ARG B O 1
ATOM 2466 N N . HIS B 1 53 ? 24.703 -39.812 -26.016 1 93.12 53 HIS B N 1
ATOM 2467 C CA . HIS B 1 53 ? 25.203 -41.188 -25.906 1 93.12 53 HIS B CA 1
ATOM 2468 C C . HIS B 1 53 ? 24.984 -41.969 -27.203 1 93.12 53 HIS B C 1
ATOM 2470 O O . HIS B 1 53 ? 23.922 -42.531 -27.406 1 93.12 53 HIS B O 1
ATOM 2476 N N . GLY B 1 54 ? 26.078 -42.094 -27.938 1 92.94 54 GLY B N 1
ATOM 2477 C CA . GLY B 1 54 ? 25.875 -42.688 -29.25 1 92.94 54 GLY B CA 1
ATOM 2478 C C . GLY B 1 54 ? 24.953 -41.875 -30.141 1 92.94 54 GLY B C 1
ATOM 2479 O O . GLY B 1 54 ? 25.188 -40.656 -30.344 1 92.94 54 GLY B O 1
ATOM 2480 N N . ARG B 1 55 ? 23.938 -42.5 -30.578 1 93.88 55 ARG B N 1
ATOM 2481 C CA . ARG B 1 55 ? 22.969 -41.812 -31.453 1 93.88 55 ARG B CA 1
ATOM 2482 C C . ARG B 1 55 ? 21.812 -41.25 -30.641 1 93.88 55 ARG B C 1
ATOM 2484 O O . ARG B 1 55 ? 20.922 -40.594 -31.203 1 93.88 55 ARG B O 1
ATOM 2491 N N . ARG B 1 56 ? 21.828 -41.469 -29.453 1 95.81 56 ARG B N 1
ATOM 2492 C CA . ARG B 1 56 ? 20.719 -41.031 -28.609 1 95.81 56 ARG B CA 1
ATOM 2493 C C . ARG B 1 56 ? 21.047 -39.719 -27.875 1 95.81 56 ARG B C 1
ATOM 2495 O O . ARG B 1 56 ? 22.188 -39.531 -27.422 1 95.81 56 ARG B O 1
ATOM 2502 N N . VAL B 1 57 ? 20.078 -38.844 -27.844 1 97 57 VAL B N 1
ATOM 2503 C CA . VAL B 1 57 ? 20.219 -37.562 -27.141 1 97 57 VAL B CA 1
ATOM 2504 C C . VAL B 1 57 ? 19.375 -37.594 -25.875 1 97 57 VAL B C 1
ATOM 2506 O O . VAL B 1 57 ? 18.203 -37.938 -25.906 1 97 57 VAL B O 1
ATOM 2509 N N . TYR B 1 58 ? 20.016 -37.219 -24.781 1 97.94 58 TYR B N 1
ATOM 2510 C CA . TYR B 1 58 ? 19.375 -37.188 -23.469 1 97.94 58 TYR B CA 1
ATOM 2511 C C . TYR B 1 58 ? 19.297 -35.75 -22.969 1 97.94 58 TYR B C 1
ATOM 2513 O O . TYR B 1 58 ? 20.109 -34.906 -23.328 1 97.94 58 TYR B O 1
ATOM 2521 N N . PHE B 1 59 ? 18.281 -35.469 -22.172 1 97.56 59 PHE B N 1
ATOM 2522 C CA . PHE B 1 59 ? 18.062 -34.156 -21.609 1 97.56 59 PHE B CA 1
ATOM 2523 C C . PHE B 1 59 ? 18.047 -34.188 -20.078 1 97.56 59 PHE B C 1
ATOM 2525 O O . PHE B 1 59 ? 17.328 -35 -19.484 1 97.56 59 PHE B O 1
ATOM 2532 N N . GLY B 1 60 ? 18.844 -33.344 -19.484 1 97.19 60 GLY B N 1
ATOM 2533 C CA . GLY B 1 60 ? 18.875 -33.188 -18.047 1 97.19 60 GLY B CA 1
ATOM 2534 C C . GLY B 1 60 ? 18.453 -31.781 -17.594 1 97.19 60 GLY B C 1
ATOM 2535 O O . GLY B 1 60 ? 18.328 -30.875 -18.406 1 97.19 60 GLY B O 1
ATOM 2536 N N . LEU B 1 61 ? 18.172 -31.641 -16.266 1 97.25 61 LEU B N 1
ATOM 2537 C CA . LEU B 1 61 ? 17.703 -30.375 -15.703 1 97.25 61 LEU B CA 1
ATOM 2538 C C . LEU B 1 61 ? 18.875 -29.469 -15.336 1 97.25 61 LEU B C 1
ATOM 2540 O O . LEU B 1 61 ? 19.891 -29.953 -14.828 1 97.25 61 LEU B O 1
ATOM 2544 N N . THR B 1 62 ? 18.797 -28.234 -15.688 1 95.81 62 THR B N 1
ATOM 2545 C CA . THR B 1 62 ? 19.688 -27.234 -15.117 1 95.81 62 THR B CA 1
ATOM 2546 C C . THR B 1 62 ? 19.266 -26.875 -13.695 1 95.81 62 THR B C 1
ATOM 2548 O O . THR B 1 62 ? 18.172 -27.219 -13.266 1 95.81 62 THR B O 1
ATOM 2551 N N . PRO B 1 63 ? 20.172 -26.203 -13 1 93.44 63 PRO B N 1
ATOM 2552 C CA . PRO B 1 63 ? 19.766 -25.734 -11.68 1 93.44 63 PRO B CA 1
ATOM 2553 C C . PRO B 1 63 ? 18.531 -24.812 -11.734 1 93.44 63 PRO B C 1
ATOM 2555 O O . PRO B 1 63 ? 17.656 -24.906 -10.867 1 93.44 63 PRO B O 1
ATOM 2558 N N . ARG B 1 64 ? 18.422 -24.031 -12.719 1 91.12 64 ARG B N 1
ATOM 2559 C CA . ARG B 1 64 ? 17.297 -23.141 -12.898 1 91.12 64 ARG B CA 1
ATOM 2560 C C . ARG B 1 64 ? 15.992 -23.922 -13.07 1 91.12 64 ARG B C 1
ATOM 2562 O O . ARG B 1 64 ? 14.977 -23.609 -12.453 1 91.12 64 ARG B O 1
ATOM 2569 N N . ALA B 1 65 ? 16.062 -24.906 -13.891 1 94 65 ALA B N 1
ATOM 2570 C CA . ALA B 1 65 ? 14.875 -25.75 -14.125 1 94 65 ALA B CA 1
ATOM 2571 C C . ALA B 1 65 ? 14.469 -26.484 -12.852 1 94 65 ALA B C 1
ATOM 2573 O O . ALA B 1 65 ? 13.281 -26.641 -12.578 1 94 65 ALA B O 1
ATOM 2574 N N . THR B 1 66 ? 15.453 -26.875 -12.141 1 95.12 66 THR B N 1
ATOM 2575 C CA . THR B 1 66 ? 15.195 -27.578 -10.883 1 95.12 66 THR B CA 1
ATOM 2576 C C . THR B 1 66 ? 14.406 -26.688 -9.93 1 95.12 66 THR B C 1
ATOM 2578 O O . THR B 1 66 ? 13.422 -27.141 -9.32 1 95.12 66 THR B O 1
ATOM 2581 N N . GLU B 1 67 ? 14.773 -25.484 -9.836 1 89.94 67 GLU B N 1
ATOM 2582 C CA . GLU B 1 67 ? 14.086 -24.531 -8.961 1 89.94 67 GLU B CA 1
ATOM 2583 C C . GLU B 1 67 ? 12.641 -24.328 -9.406 1 89.94 67 GLU B C 1
ATOM 2585 O O . GLU B 1 67 ? 11.727 -24.312 -8.578 1 89.94 67 GLU B O 1
ATOM 2590 N N . VAL B 1 68 ? 12.453 -24.172 -10.672 1 87.06 68 VAL B N 1
ATOM 2591 C CA . VAL B 1 68 ? 11.133 -23.969 -11.242 1 87.06 68 VAL B CA 1
ATOM 2592 C C . VAL B 1 68 ? 10.242 -25.172 -10.945 1 87.06 68 VAL B C 1
ATOM 2594 O O . VAL B 1 68 ? 9.094 -25.031 -10.523 1 87.06 68 VAL B O 1
ATOM 2597 N N . LEU B 1 69 ? 10.805 -26.359 -11.141 1 93.38 69 LEU B N 1
ATOM 2598 C CA . LEU B 1 69 ? 10.039 -27.594 -10.953 1 93.38 69 LEU B CA 1
ATOM 2599 C C . LEU B 1 69 ? 9.75 -27.828 -9.477 1 93.38 69 LEU B C 1
ATOM 2601 O O . LEU B 1 69 ? 8.688 -28.344 -9.125 1 93.38 69 LEU B O 1
ATOM 2605 N N . GLU B 1 70 ? 10.672 -27.469 -8.617 1 91.5 70 GLU B N 1
ATOM 2606 C CA . GLU B 1 70 ? 10.438 -27.578 -7.184 1 91.5 70 GLU B CA 1
ATOM 2607 C C . GLU B 1 70 ? 9.297 -26.656 -6.738 1 91.5 70 GLU B C 1
ATOM 2609 O O . GLU B 1 70 ? 8.461 -27.062 -5.926 1 91.5 70 GLU B O 1
ATOM 2614 N N . ASP B 1 71 ? 9.289 -25.547 -7.242 1 84.56 71 ASP B N 1
ATOM 2615 C CA . ASP B 1 71 ? 8.203 -24.609 -6.953 1 84.56 71 ASP B CA 1
ATOM 2616 C C . ASP B 1 71 ? 6.859 -25.172 -7.398 1 84.56 71 ASP B C 1
ATOM 2618 O O . ASP B 1 71 ? 5.875 -25.125 -6.656 1 84.56 71 ASP B O 1
ATOM 2622 N N . GLY B 1 72 ? 6.832 -25.672 -8.562 1 86.81 72 GLY B N 1
ATOM 2623 C CA . GLY B 1 72 ? 5.625 -26.312 -9.047 1 86.81 72 GLY B CA 1
ATOM 2624 C C . GLY B 1 72 ? 5.176 -27.469 -8.18 1 86.81 72 GLY B C 1
ATOM 2625 O O . GLY B 1 72 ? 3.984 -27.625 -7.906 1 86.81 72 GLY B O 1
ATOM 2626 N N . GLY B 1 73 ? 6.125 -28.266 -7.797 1 88 73 GLY B N 1
ATOM 2627 C CA . GLY B 1 73 ? 5.828 -29.375 -6.902 1 88 73 GLY B CA 1
ATOM 2628 C C . GLY B 1 73 ? 5.199 -28.938 -5.594 1 88 73 GLY B C 1
ATOM 2629 O O . GLY B 1 73 ? 4.234 -29.547 -5.129 1 88 73 GLY B O 1
ATOM 2630 N N . ARG B 1 74 ? 5.727 -27.891 -5.086 1 85.88 74 ARG B N 1
ATOM 2631 C CA . ARG B 1 74 ? 5.176 -27.344 -3.85 1 85.88 74 ARG B CA 1
ATOM 2632 C C . ARG B 1 74 ? 3.732 -26.891 -4.047 1 85.88 74 ARG B C 1
ATOM 2634 O O . ARG B 1 74 ? 2.885 -27.109 -3.178 1 85.88 74 ARG B O 1
ATOM 2641 N N . ARG B 1 75 ? 3.465 -26.297 -5.129 1 85.06 75 ARG B N 1
ATOM 2642 C CA . ARG B 1 75 ? 2.113 -25.828 -5.414 1 85.06 75 ARG B CA 1
ATOM 2643 C C . ARG B 1 75 ? 1.135 -26.984 -5.516 1 85.06 75 ARG B C 1
ATOM 2645 O O . ARG B 1 75 ? -0.016 -26.875 -5.09 1 85.06 75 ARG B O 1
ATOM 2652 N N . ILE B 1 76 ? 1.625 -28.016 -6.078 1 86 76 ILE B N 1
ATOM 2653 C CA . ILE B 1 76 ? 0.79 -29.203 -6.277 1 86 76 ILE B CA 1
ATOM 2654 C C . ILE B 1 76 ? 0.449 -29.828 -4.93 1 86 76 ILE B C 1
ATOM 2656 O O . ILE B 1 76 ? -0.682 -30.266 -4.707 1 86 76 ILE B O 1
ATOM 2660 N N . TRP B 1 77 ? 1.387 -29.75 -4.027 1 82.88 77 TRP B N 1
ATOM 2661 C CA . TRP B 1 77 ? 1.205 -30.594 -2.844 1 82.88 77 TRP B CA 1
ATOM 2662 C C . TRP B 1 77 ? 0.986 -29.734 -1.602 1 82.88 77 TRP B C 1
ATOM 2664 O O . TRP B 1 77 ? 0.466 -30.203 -0.592 1 82.88 77 TRP B O 1
ATOM 2674 N N . ASP B 1 78 ? 1.464 -28.578 -1.457 1 70.31 78 ASP B N 1
ATOM 2675 C CA . ASP B 1 78 ? 1.479 -27.812 -0.213 1 70.31 78 ASP B CA 1
ATOM 2676 C C . ASP B 1 78 ? 0.253 -26.906 -0.11 1 70.31 78 ASP B C 1
ATOM 2678 O O . ASP B 1 78 ? -0.172 -26.562 0.991 1 70.31 78 ASP B O 1
ATOM 2682 N N . THR B 1 79 ? -0.247 -26.562 -1.167 1 62.94 79 THR B N 1
ATOM 2683 C CA . THR B 1 79 ? -1.28 -25.547 -1.033 1 62.94 79 THR B CA 1
ATOM 2684 C C . THR B 1 79 ? -2.602 -26.172 -0.591 1 62.94 79 THR B C 1
ATOM 2686 O O . THR B 1 79 ? -3.152 -27.016 -1.284 1 62.94 79 THR B O 1
ATOM 2689 N N . GLY B 1 80 ? -2.82 -26.219 0.719 1 68.81 80 GLY B N 1
ATOM 2690 C CA . GLY B 1 80 ? -4.168 -26.578 1.134 1 68.81 80 GLY B CA 1
ATOM 2691 C C . GLY B 1 80 ? -5.246 -25.906 0.308 1 68.81 80 GLY B C 1
ATOM 2692 O O . GLY B 1 80 ? -5.016 -24.844 -0.277 1 68.81 80 GLY B O 1
ATOM 2693 N N . ALA B 1 81 ? -6.461 -26.578 0.076 1 76.19 81 ALA B N 1
ATOM 2694 C CA . ALA B 1 81 ? -7.578 -26.109 -0.735 1 76.19 81 ALA B CA 1
ATOM 2695 C C . ALA B 1 81 ? -8.094 -24.766 -0.223 1 76.19 81 ALA B C 1
ATOM 2697 O O . ALA B 1 81 ? -8.672 -23.984 -0.983 1 76.19 81 ALA B O 1
ATOM 2698 N N . VAL B 1 82 ? -7.809 -24.594 1.041 1 82.69 82 VAL B N 1
ATOM 2699 C CA . VAL B 1 82 ? -8.312 -23.359 1.619 1 82.69 82 VAL B CA 1
ATOM 2700 C C . VAL B 1 82 ? -7.312 -22.812 2.641 1 82.69 82 VAL B C 1
ATOM 2702 O O . VAL B 1 82 ? -6.715 -23.594 3.398 1 82.69 82 VAL B O 1
ATOM 2705 N N . ASN B 1 83 ? -7.16 -21.516 2.672 1 89 83 ASN B N 1
ATOM 2706 C CA . ASN B 1 83 ? -6.305 -20.812 3.623 1 89 83 ASN B CA 1
ATOM 2707 C C . ASN B 1 83 ? -7.043 -20.5 4.918 1 89 83 ASN B C 1
ATOM 2709 O O . ASN B 1 83 ? -7.684 -19.453 5.035 1 89 83 ASN B O 1
ATOM 2713 N N . ARG B 1 84 ? -6.891 -21.312 5.957 1 87.5 84 ARG B N 1
ATOM 2714 C CA . ARG B 1 84 ? -7.613 -21.125 7.215 1 87.5 84 ARG B CA 1
ATOM 2715 C C . ARG B 1 84 ? -6.719 -20.484 8.273 1 87.5 84 ARG B C 1
ATOM 2717 O O . ARG B 1 84 ? -7.195 -20.094 9.344 1 87.5 84 ARG B O 1
ATOM 2724 N N . ASP B 1 85 ? -5.445 -20.25 7.965 1 87.56 85 ASP B N 1
ATOM 2725 C CA . ASP B 1 85 ? -4.5 -19.781 8.969 1 87.56 85 ASP B CA 1
ATOM 2726 C C . ASP B 1 85 ? -4.055 -18.344 8.664 1 87.56 85 ASP B C 1
ATOM 2728 O O . ASP B 1 85 ? -3.066 -17.859 9.227 1 87.56 85 ASP B O 1
ATOM 2732 N N . TRP B 1 86 ? -4.754 -17.75 7.879 1 90.81 86 TRP B N 1
ATOM 2733 C CA . TRP B 1 86 ? -4.434 -16.375 7.535 1 90.81 86 TRP B CA 1
ATOM 2734 C C . TRP B 1 86 ? -4.586 -15.461 8.75 1 90.81 86 TRP B C 1
ATOM 2736 O O . TRP B 1 86 ? -5.586 -15.523 9.461 1 90.81 86 TRP B O 1
ATOM 2746 N N . ASP B 1 87 ? -3.643 -14.562 9.047 1 93.19 87 ASP B N 1
ATOM 2747 C CA . ASP B 1 87 ? -3.625 -13.742 10.25 1 93.19 87 ASP B CA 1
ATOM 2748 C C . ASP B 1 87 ? -4.012 -12.305 9.938 1 93.19 87 ASP B C 1
ATOM 2750 O O . ASP B 1 87 ? -3.807 -11.406 10.758 1 93.19 87 ASP B O 1
ATOM 2754 N N . GLY B 1 88 ? -4.449 -12.047 8.789 1 94.56 88 GLY B N 1
ATOM 2755 C CA . GLY B 1 88 ? -4.855 -10.703 8.414 1 94.56 88 GLY B CA 1
ATOM 2756 C C . GLY B 1 88 ? -3.777 -9.938 7.676 1 94.56 88 GLY B C 1
ATOM 2757 O O . GLY B 1 88 ? -4 -8.805 7.238 1 94.56 88 GLY B O 1
ATOM 2758 N N . THR B 1 89 ? -2.664 -10.586 7.496 1 96.75 89 THR B N 1
ATOM 2759 C CA . THR B 1 89 ? -1.528 -9.906 6.891 1 96.75 89 THR B CA 1
ATOM 2760 C C . THR B 1 89 ? -1.595 -9.992 5.367 1 96.75 89 THR B C 1
ATOM 2762 O O . THR B 1 89 ? -1.94 -11.039 4.812 1 96.75 89 THR B O 1
ATOM 2765 N N . TRP B 1 90 ? -1.289 -8.883 4.738 1 97.81 90 TRP B N 1
ATOM 2766 C CA . TRP B 1 90 ? -1.164 -8.789 3.287 1 97.81 90 TRP B CA 1
ATOM 2767 C C . TRP B 1 90 ? 0.241 -8.352 2.891 1 97.81 90 TRP B C 1
ATOM 2769 O O . TRP B 1 90 ? 0.913 -7.641 3.641 1 97.81 90 TRP B O 1
ATOM 2779 N N . THR B 1 91 ? 0.673 -8.773 1.801 1 98.5 91 THR B N 1
ATOM 2780 C CA . THR B 1 91 ? 1.839 -8.195 1.144 1 98.5 91 THR B CA 1
ATOM 2781 C C . THR B 1 91 ? 1.413 -7.254 0.022 1 98.5 91 THR B C 1
ATOM 2783 O O . THR B 1 91 ? 0.604 -7.621 -0.833 1 98.5 91 THR B O 1
ATOM 2786 N N . LEU B 1 92 ? 1.867 -6.039 0.084 1 98.38 92 LEU B N 1
ATOM 2787 C CA . LEU B 1 92 ? 1.607 -5.035 -0.945 1 98.38 92 LEU B CA 1
ATOM 2788 C C . LEU B 1 92 ? 2.857 -4.777 -1.78 1 98.38 92 LEU B C 1
ATOM 2790 O O . LEU B 1 92 ? 3.963 -4.703 -1.242 1 98.38 92 LEU B O 1
ATOM 2794 N N . VAL B 1 93 ? 2.668 -4.676 -3.094 1 98.19 93 VAL B N 1
ATOM 2795 C CA . VAL B 1 93 ? 3.777 -4.371 -3.99 1 98.19 93 VAL B CA 1
ATOM 2796 C C . VAL B 1 93 ? 3.369 -3.26 -4.957 1 98.19 93 VAL B C 1
ATOM 2798 O O . VAL B 1 93 ? 2.359 -3.377 -5.656 1 98.19 93 VAL B O 1
ATOM 2801 N N . GLY B 1 94 ? 4.062 -2.15 -4.875 1 96.06 94 GLY B N 1
ATOM 2802 C CA . GLY B 1 94 ? 4.051 -1.156 -5.938 1 96.06 94 GLY B CA 1
ATOM 2803 C C . GLY B 1 94 ? 5.348 -1.105 -6.723 1 96.06 94 GLY B C 1
ATOM 2804 O O . GLY B 1 94 ? 6.375 -1.613 -6.266 1 96.06 94 GLY B O 1
ATOM 2805 N N . TYR B 1 95 ? 5.273 -0.587 -7.969 1 93.94 95 TYR B N 1
ATOM 2806 C CA . TYR B 1 95 ? 6.516 -0.434 -8.711 1 93.94 95 TYR B CA 1
ATOM 2807 C C . TYR B 1 95 ? 6.484 0.823 -9.578 1 93.94 95 TYR B C 1
ATOM 2809 O O . TYR B 1 95 ? 5.41 1.313 -9.93 1 93.94 95 TYR B O 1
ATOM 2817 N N . SER B 1 96 ? 7.613 1.359 -9.727 1 88.31 96 SER B N 1
ATOM 2818 C CA . SER B 1 96 ? 7.84 2.504 -10.602 1 88.31 96 SER B CA 1
ATOM 2819 C C . SER B 1 96 ? 8.898 2.191 -11.656 1 88.31 96 SER B C 1
ATOM 2821 O O . SER B 1 96 ? 10.078 2.035 -11.336 1 88.31 96 SER B O 1
ATOM 2823 N N . LEU B 1 97 ? 8.438 2.047 -12.898 1 88.38 97 LEU B N 1
ATOM 2824 C CA . LEU B 1 97 ? 9.336 1.77 -14.008 1 88.38 97 LEU B CA 1
ATOM 2825 C C . LEU B 1 97 ? 9.195 2.824 -15.102 1 88.38 97 LEU B C 1
ATOM 2827 O O . LEU B 1 97 ? 8.078 3.266 -15.406 1 88.38 97 LEU B O 1
ATOM 2831 N N . PRO B 1 98 ? 10.391 3.314 -15.586 1 84.56 98 PRO B N 1
ATOM 2832 C CA . PRO B 1 98 ? 10.297 4.219 -16.734 1 84.56 98 PRO B CA 1
ATOM 2833 C C . PRO B 1 98 ? 9.562 3.596 -17.922 1 84.56 98 PRO B C 1
ATOM 2835 O O . PRO B 1 98 ? 9.5 2.369 -18.031 1 84.56 98 PRO B O 1
ATOM 2838 N N . ASP B 1 99 ? 8.969 4.422 -18.734 1 82.44 99 ASP B N 1
ATOM 2839 C CA . ASP B 1 99 ? 8.18 3.967 -19.875 1 82.44 99 ASP B CA 1
ATOM 2840 C C . ASP B 1 99 ? 9.023 3.133 -20.828 1 82.44 99 ASP B C 1
ATOM 2842 O O . ASP B 1 99 ? 8.5 2.291 -21.562 1 82.44 99 ASP B O 1
ATOM 2846 N N . SER B 1 100 ? 10.312 3.268 -20.812 1 84.44 100 SER B N 1
ATOM 2847 C CA . SER B 1 100 ? 11.227 2.561 -21.703 1 84.44 100 SER B CA 1
ATOM 2848 C C . SER B 1 100 ? 11.398 1.105 -21.281 1 84.44 100 SER B C 1
ATOM 2850 O O . SER B 1 100 ? 11.906 0.287 -22.047 1 84.44 100 SER B O 1
ATOM 2852 N N . ARG B 1 101 ? 10.875 0.804 -20.219 1 86.19 101 ARG B N 1
ATOM 2853 C CA . ARG B 1 101 ? 11.062 -0.553 -19.703 1 86.19 101 ARG B CA 1
ATOM 2854 C C . ARG B 1 101 ? 9.75 -1.329 -19.719 1 86.19 101 ARG B C 1
ATOM 2856 O O . ARG B 1 101 ? 9.375 -1.946 -18.719 1 86.19 101 ARG B O 1
ATOM 2863 N N . ARG B 1 102 ? 9.164 -1.301 -20.859 1 83.38 102 ARG B N 1
ATOM 2864 C CA . ARG B 1 102 ? 7.863 -1.933 -21.031 1 83.38 102 ARG B CA 1
ATOM 2865 C C . ARG B 1 102 ? 7.961 -3.445 -20.844 1 83.38 102 ARG B C 1
ATOM 2867 O O . ARG B 1 102 ? 7.09 -4.062 -20.234 1 83.38 102 ARG B O 1
ATOM 2874 N N . SER B 1 103 ? 8.953 -4.078 -21.406 1 88.56 103 SER B N 1
ATOM 2875 C CA . SER B 1 103 ? 9.133 -5.523 -21.297 1 88.56 103 SER B CA 1
ATOM 2876 C C . SER B 1 103 ? 9.297 -5.949 -19.844 1 88.56 103 SER B C 1
ATOM 2878 O O . SER B 1 103 ? 8.727 -6.957 -19.406 1 88.56 103 SER B O 1
ATOM 2880 N N . ASP B 1 104 ? 9.977 -5.176 -19.062 1 90.38 104 ASP B N 1
ATOM 2881 C CA . ASP B 1 104 ? 10.188 -5.457 -17.641 1 90.38 104 ASP B CA 1
ATOM 2882 C C . ASP B 1 104 ? 8.875 -5.375 -16.859 1 90.38 104 ASP B C 1
ATOM 2884 O O . ASP B 1 104 ? 8.625 -6.188 -15.969 1 90.38 104 ASP B O 1
ATOM 2888 N N . ARG B 1 105 ? 8.102 -4.434 -17.297 1 91.62 105 ARG B N 1
ATOM 2889 C CA . ARG B 1 105 ? 6.809 -4.277 -16.641 1 91.62 105 ARG B CA 1
ATOM 2890 C C . ARG B 1 105 ? 5.93 -5.504 -16.859 1 91.62 105 ARG B C 1
ATOM 2892 O O . ARG B 1 105 ? 5.285 -5.992 -15.938 1 91.62 105 ARG B O 1
ATOM 2899 N N . HIS B 1 106 ? 5.887 -5.922 -18.062 1 91.5 106 HIS B N 1
ATOM 2900 C CA . HIS B 1 106 ? 5.094 -7.102 -18.391 1 91.5 106 HIS B CA 1
ATOM 2901 C C . HIS B 1 106 ? 5.586 -8.328 -17.641 1 91.5 106 HIS B C 1
ATOM 2903 O O . HIS B 1 106 ? 4.785 -9.07 -17.062 1 91.5 106 HIS B O 1
ATOM 2909 N N . ASP B 1 107 ? 6.812 -8.5 -17.594 1 91.88 107 ASP B N 1
ATOM 2910 C CA . ASP B 1 107 ? 7.402 -9.641 -16.906 1 91.88 107 ASP B CA 1
ATOM 2911 C C . ASP B 1 107 ? 7.098 -9.594 -15.406 1 91.88 107 ASP B C 1
ATOM 2913 O O . ASP B 1 107 ? 6.746 -10.609 -14.805 1 91.88 107 ASP B O 1
ATOM 2917 N N . LEU B 1 108 ? 7.246 -8.453 -14.836 1 94.56 108 LEU B N 1
ATOM 2918 C CA . LEU B 1 108 ? 6.977 -8.305 -13.406 1 94.56 108 LEU B CA 1
ATOM 2919 C C . LEU B 1 108 ? 5.516 -8.617 -13.102 1 94.56 108 LEU B C 1
ATOM 2921 O O . LEU B 1 108 ? 5.219 -9.344 -12.148 1 94.56 108 LEU B O 1
ATOM 2925 N N . ARG B 1 109 ? 4.652 -8.094 -13.961 1 94.56 109 ARG B N 1
ATOM 2926 C CA . ARG B 1 109 ? 3.229 -8.328 -13.758 1 94.56 109 ARG B CA 1
ATOM 2927 C C . ARG B 1 109 ? 2.906 -9.82 -13.844 1 94.56 109 ARG B C 1
ATOM 2929 O O . ARG B 1 109 ? 2.145 -10.344 -13.031 1 94.56 109 ARG B O 1
ATOM 2936 N N . SER B 1 110 ? 3.486 -10.438 -14.734 1 91.94 110 SER B N 1
ATOM 2937 C CA . SER B 1 110 ? 3.285 -11.875 -14.891 1 91.94 110 SER B CA 1
ATOM 2938 C C . SER B 1 110 ? 3.77 -12.641 -13.664 1 91.94 110 SER B C 1
ATOM 2940 O O . SER B 1 110 ? 3.078 -13.531 -13.164 1 91.94 110 SER B O 1
ATOM 2942 N N . GLN B 1 111 ? 4.934 -12.266 -13.219 1 92.44 111 GLN B N 1
ATOM 2943 C CA . GLN B 1 111 ? 5.492 -12.938 -12.047 1 92.44 111 GLN B CA 1
ATOM 2944 C C . GLN B 1 111 ? 4.648 -12.672 -10.805 1 92.44 111 GLN B C 1
ATOM 2946 O O . GLN B 1 111 ? 4.504 -13.547 -9.953 1 92.44 111 GLN B O 1
ATOM 2951 N N . LEU B 1 112 ? 4.117 -11.492 -10.703 1 95.75 112 LEU B N 1
ATOM 2952 C CA . LEU B 1 112 ? 3.262 -11.164 -9.57 1 95.75 112 LEU B CA 1
ATOM 2953 C C . LEU B 1 112 ? 1.986 -12 -9.594 1 95.75 112 LEU B C 1
ATOM 2955 O O . LEU B 1 112 ? 1.573 -12.547 -8.57 1 95.75 112 LEU B O 1
ATOM 2959 N N . VAL B 1 113 ? 1.449 -12.156 -10.742 1 92.62 113 VAL B N 1
ATOM 2960 C CA . VAL B 1 113 ? 0.257 -12.992 -10.883 1 92.62 113 VAL B CA 1
ATOM 2961 C C . VAL B 1 113 ? 0.575 -14.422 -10.461 1 92.62 113 VAL B C 1
ATOM 2963 O O . VAL B 1 113 ? -0.165 -15.031 -9.688 1 92.62 113 VAL B O 1
ATOM 2966 N N . TRP B 1 114 ? 1.688 -14.922 -10.898 1 87.5 114 TRP B N 1
ATOM 2967 C CA . TRP B 1 114 ? 2.107 -16.281 -10.57 1 87.5 114 TRP B CA 1
ATOM 2968 C C . TRP B 1 114 ? 2.35 -16.438 -9.078 1 87.5 114 TRP B C 1
ATOM 2970 O O . TRP B 1 114 ? 2.152 -17.516 -8.516 1 87.5 114 TRP B O 1
ATOM 2980 N N . ALA B 1 115 ? 2.697 -15.352 -8.461 1 91.88 115 ALA B N 1
ATOM 2981 C CA . ALA B 1 115 ? 3 -15.383 -7.035 1 91.88 115 ALA B CA 1
ATOM 2982 C C . ALA B 1 115 ? 1.74 -15.156 -6.203 1 91.88 115 ALA B C 1
ATOM 2984 O O . ALA B 1 115 ? 1.801 -15.117 -4.973 1 91.88 115 ALA B O 1
ATOM 2985 N N . GLY B 1 116 ? 0.625 -14.961 -6.918 1 93.06 116 GLY B N 1
ATOM 2986 C CA . GLY B 1 116 ? -0.642 -14.891 -6.207 1 93.06 116 GLY B CA 1
ATOM 2987 C C . GLY B 1 116 ? -1.09 -13.469 -5.938 1 93.06 116 GLY B C 1
ATOM 2988 O O . GLY B 1 116 ? -1.985 -13.234 -5.121 1 93.06 116 GLY B O 1
ATOM 2989 N N . PHE B 1 117 ? -0.473 -12.523 -6.578 1 97.06 117 PHE B N 1
ATOM 2990 C CA . PHE B 1 117 ? -0.874 -11.133 -6.391 1 97.06 117 PHE B CA 1
ATOM 2991 C C . PHE B 1 117 ? -2.02 -10.773 -7.328 1 97.06 117 PHE B C 1
ATOM 2993 O O . PHE B 1 117 ? -2.078 -11.25 -8.461 1 97.06 117 PHE B O 1
ATOM 3000 N N . GLY B 1 118 ? -2.916 -9.961 -6.824 1 97.19 118 GLY B N 1
ATOM 3001 C CA . GLY B 1 118 ? -3.924 -9.289 -7.629 1 97.19 118 GLY B CA 1
ATOM 3002 C C . GLY B 1 118 ? -3.73 -7.785 -7.695 1 97.19 118 GLY B C 1
ATOM 3003 O O . GLY B 1 118 ? -3.129 -7.191 -6.801 1 97.19 118 GLY B O 1
ATOM 3004 N N . LEU B 1 119 ? -4.203 -7.223 -8.742 1 96.56 119 LEU B N 1
ATOM 3005 C CA . LEU B 1 119 ? -4.117 -5.773 -8.891 1 96.56 119 LEU B CA 1
ATOM 3006 C C . LEU B 1 119 ? -5.25 -5.082 -8.133 1 96.56 119 LEU B C 1
ATOM 3008 O O . LEU B 1 119 ? -6.422 -5.246 -8.484 1 96.56 119 LEU B O 1
ATOM 3012 N N . LEU B 1 120 ? -4.898 -4.355 -7.094 1 95.69 120 LEU B N 1
ATOM 3013 C CA . LEU B 1 120 ? -5.891 -3.662 -6.277 1 95.69 120 LEU B CA 1
ATOM 3014 C C . LEU B 1 120 ? -6.309 -2.35 -6.93 1 95.69 120 LEU B C 1
ATOM 3016 O O . LEU B 1 120 ? -7.496 -2.129 -7.18 1 95.69 120 LEU B O 1
ATOM 3020 N N . GLN B 1 121 ? -5.293 -1.469 -7.191 1 91.25 121 GLN B N 1
ATOM 3021 C CA . GLN B 1 121 ? -5.547 -0.177 -7.82 1 91.25 121 GLN B CA 1
ATOM 3022 C C . GLN B 1 121 ? -4.242 0.548 -8.141 1 91.25 121 GLN B C 1
ATOM 3024 O O . GLN B 1 121 ? -3.279 0.463 -7.375 1 91.25 121 GLN B O 1
ATOM 3029 N N . ASN B 1 122 ? -4.258 1.228 -9.297 1 89.06 122 ASN B N 1
ATOM 3030 C CA . ASN B 1 122 ? -3.205 2.172 -9.656 1 89.06 122 ASN B CA 1
ATOM 3031 C C . ASN B 1 122 ? -1.82 1.545 -9.523 1 89.06 122 ASN B C 1
ATOM 3033 O O . ASN B 1 122 ? -0.93 2.123 -8.898 1 89.06 122 ASN B O 1
ATOM 3037 N N . GLY B 1 123 ? -1.673 0.295 -9.938 1 90.62 123 GLY B N 1
ATOM 3038 C CA . GLY B 1 123 ? -0.376 -0.364 -9.953 1 90.62 123 GLY B CA 1
ATOM 3039 C C . GLY B 1 123 ? -0.015 -1 -8.625 1 90.62 123 GLY B C 1
ATOM 3040 O O . GLY B 1 123 ? 1.078 -1.548 -8.469 1 90.62 123 GLY B O 1
ATOM 3041 N N . LEU B 1 124 ? -0.913 -0.876 -7.648 1 96.19 124 LEU B N 1
ATOM 3042 C CA . LEU B 1 124 ? -0.685 -1.529 -6.367 1 96.19 124 LEU B CA 1
ATOM 3043 C C . LEU B 1 124 ? -1.204 -2.963 -6.387 1 96.19 124 LEU B C 1
ATOM 3045 O O . LEU B 1 124 ? -2.391 -3.195 -6.625 1 96.19 124 LEU B O 1
ATOM 3049 N N . TRP B 1 125 ? -0.325 -3.855 -6.129 1 97.75 125 TRP B N 1
ATOM 3050 C CA . TRP B 1 125 ? -0.642 -5.281 -6.113 1 97.75 125 TRP B CA 1
ATOM 3051 C C . TRP B 1 125 ? -0.725 -5.801 -4.68 1 97.75 125 TRP B C 1
ATOM 3053 O O . TRP B 1 125 ? -0.043 -5.293 -3.787 1 97.75 125 TRP B O 1
ATOM 3063 N N . ILE B 1 126 ? -1.544 -6.82 -4.484 1 98.25 126 ILE B N 1
ATOM 3064 C CA . ILE B 1 126 ? -1.776 -7.305 -3.127 1 98.25 126 ILE B CA 1
ATOM 3065 C C . ILE B 1 126 ? -1.869 -8.828 -3.135 1 98.25 126 ILE B C 1
ATOM 3067 O O . ILE B 1 126 ? -2.398 -9.422 -4.078 1 98.25 126 ILE B O 1
ATOM 3071 N N . ALA B 1 127 ? -1.347 -9.469 -2.158 1 97.12 127 ALA B N 1
ATOM 3072 C CA . ALA B 1 127 ? -1.482 -10.898 -1.919 1 97.12 127 ALA B CA 1
ATOM 3073 C C . ALA B 1 127 ? -1.692 -11.188 -0.436 1 97.12 127 ALA B C 1
ATOM 3075 O O . ALA B 1 127 ? -1.15 -10.492 0.423 1 97.12 127 ALA B O 1
ATOM 3076 N N . PRO B 1 128 ? -2.514 -12.203 -0.12 1 96.19 128 PRO B N 1
ATOM 3077 C CA . PRO B 1 128 ? -2.672 -12.555 1.292 1 96.19 128 PRO B CA 1
ATOM 3078 C C . PRO B 1 128 ? -1.411 -13.18 1.888 1 96.19 128 PRO B C 1
ATOM 3080 O O . PRO B 1 128 ? -0.725 -13.953 1.216 1 96.19 128 PRO B O 1
ATOM 3083 N N . GLY B 1 129 ? -1.065 -12.805 3.121 1 94.5 129 GLY B N 1
ATOM 3084 C CA . GLY B 1 129 ? 0.071 -13.375 3.828 1 94.5 129 GLY B CA 1
ATOM 3085 C C . GLY B 1 129 ? 1.393 -12.734 3.449 1 94.5 129 GLY B C 1
ATOM 3086 O O . GLY B 1 129 ? 1.416 -11.664 2.828 1 94.5 129 GLY B O 1
ATOM 3087 N N . THR B 1 130 ? 2.451 -13.312 3.934 1 94.38 130 THR B N 1
ATOM 3088 C CA . THR B 1 130 ? 3.801 -12.836 3.656 1 94.38 130 THR B CA 1
ATOM 3089 C C . THR B 1 130 ? 4.355 -13.477 2.389 1 94.38 130 THR B C 1
ATOM 3091 O O . THR B 1 130 ? 4.324 -14.703 2.246 1 94.38 130 THR B O 1
ATOM 3094 N N . ARG B 1 131 ? 4.777 -12.664 1.446 1 94.31 131 ARG B N 1
ATOM 3095 C CA . ARG B 1 131 ? 5.371 -13.133 0.197 1 94.31 131 ARG B CA 1
ATOM 3096 C C . ARG B 1 131 ? 6.801 -12.625 0.047 1 94.31 131 ARG B C 1
ATOM 3098 O O . ARG B 1 131 ? 7.121 -11.516 0.474 1 94.31 131 ARG B O 1
ATOM 3105 N N . ASP B 1 132 ? 7.637 -13.43 -0.525 1 94 132 ASP B N 1
ATOM 3106 C CA . ASP B 1 132 ? 9.023 -13.047 -0.766 1 94 132 ASP B CA 1
ATOM 3107 C C . ASP B 1 132 ? 9.164 -12.305 -2.09 1 94 132 ASP B C 1
ATOM 3109 O O . ASP B 1 132 ? 9.555 -12.891 -3.104 1 94 132 ASP B O 1
ATOM 3113 N N . VAL B 1 133 ? 9.023 -11.055 -2.047 1 96.75 133 VAL B N 1
ATOM 3114 C CA . VAL B 1 133 ? 9.031 -10.219 -3.246 1 96.75 133 VAL B CA 1
ATOM 3115 C C . VAL B 1 133 ? 10.461 -10.086 -3.771 1 96.75 133 VAL B C 1
ATOM 3117 O O . VAL B 1 133 ? 10.672 -9.883 -4.973 1 96.75 133 VAL B O 1
ATOM 3120 N N . THR B 1 134 ? 11.438 -10.195 -2.871 1 96.12 134 THR B N 1
ATOM 3121 C CA . THR B 1 134 ? 12.82 -10.172 -3.32 1 96.12 134 THR B CA 1
ATOM 3122 C C . THR B 1 134 ? 13.078 -11.281 -4.336 1 96.12 134 THR B C 1
ATOM 3124 O O . THR B 1 134 ? 13.695 -11.047 -5.375 1 96.12 134 THR B O 1
ATOM 3127 N N . ALA B 1 135 ? 12.602 -12.438 -4.062 1 91.5 135 ALA B N 1
ATOM 3128 C CA . ALA B 1 135 ? 12.789 -13.586 -4.945 1 91.5 135 ALA B CA 1
ATOM 3129 C C . ALA B 1 135 ? 12.117 -13.352 -6.297 1 91.5 135 ALA B C 1
ATOM 3131 O O . ALA B 1 135 ? 12.562 -13.875 -7.316 1 91.5 135 ALA B O 1
ATOM 3132 N N . ILE B 1 136 ? 11.109 -12.516 -6.324 1 92.19 136 ILE B N 1
ATOM 3133 C CA . ILE B 1 136 ? 10.359 -12.227 -7.543 1 92.19 136 ILE B CA 1
ATOM 3134 C C . ILE B 1 136 ? 11.102 -11.18 -8.367 1 92.19 136 ILE B C 1
ATOM 3136 O O . ILE B 1 136 ? 11.266 -11.336 -9.578 1 92.19 136 ILE B O 1
ATOM 3140 N N . ALA B 1 137 ? 11.578 -10.148 -7.742 1 94.94 137 ALA B N 1
ATOM 3141 C CA . ALA B 1 137 ? 12.086 -8.961 -8.43 1 94.94 137 ALA B CA 1
ATOM 3142 C C . ALA B 1 137 ? 13.57 -9.125 -8.781 1 94.94 137 ALA B C 1
ATOM 3144 O O . ALA B 1 137 ? 14.047 -8.547 -9.758 1 94.94 137 ALA B O 1
ATOM 3145 N N . GLU B 1 138 ? 14.289 -9.891 -7.996 1 93.75 138 GLU B N 1
ATOM 3146 C CA . GLU B 1 138 ? 15.734 -9.992 -8.133 1 93.75 138 GLU B CA 1
ATOM 3147 C C . GLU B 1 138 ? 16.125 -10.547 -9.5 1 93.75 138 GLU B C 1
ATOM 3149 O O . GLU B 1 138 ? 16.953 -9.961 -10.203 1 93.75 138 GLU B O 1
ATOM 3154 N N . PRO B 1 139 ? 15.508 -11.664 -9.922 1 87.56 139 PRO B N 1
ATOM 3155 C CA . PRO B 1 139 ? 15.875 -12.203 -11.234 1 87.56 139 PRO B CA 1
ATOM 3156 C C . PRO B 1 139 ? 15.586 -11.234 -12.375 1 87.56 139 PRO B C 1
ATOM 3158 O O . PRO B 1 139 ? 16.188 -11.344 -13.445 1 87.56 139 PRO B O 1
ATOM 3161 N N . LEU B 1 140 ? 14.734 -10.297 -12.172 1 90.56 140 LEU B N 1
ATOM 3162 C CA . LEU B 1 140 ? 14.352 -9.336 -13.195 1 90.56 140 LEU B CA 1
ATOM 3163 C C . LEU B 1 140 ? 15.211 -8.078 -13.109 1 90.56 140 LEU B C 1
ATOM 3165 O O . LEU B 1 140 ? 15.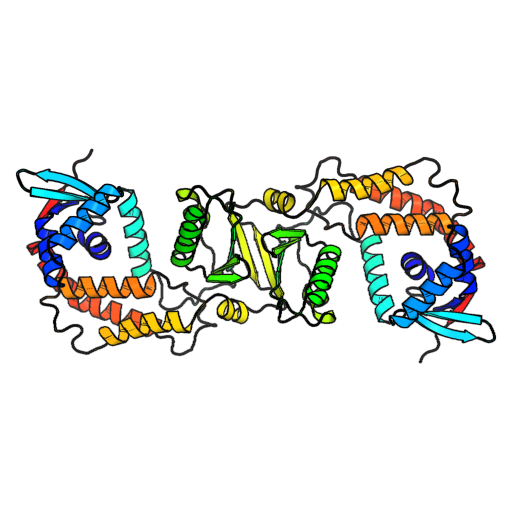102 -7.188 -13.953 1 90.56 140 LEU B O 1
ATOM 3169 N N . GLY B 1 141 ? 16.016 -8.023 -12.07 1 93.19 141 GLY B N 1
ATOM 3170 C CA . GLY B 1 141 ? 16.828 -6.84 -11.867 1 93.19 141 GLY B CA 1
ATOM 3171 C C . GLY B 1 141 ? 16.031 -5.617 -11.469 1 93.19 141 GLY B C 1
ATOM 3172 O O . GLY B 1 141 ? 16.359 -4.496 -11.852 1 93.19 141 GLY B O 1
ATOM 3173 N N . LEU B 1 142 ? 15.008 -5.793 -10.734 1 94.56 142 LEU B N 1
ATOM 3174 C CA . LEU B 1 142 ? 14.094 -4.684 -10.492 1 94.56 142 LEU B CA 1
ATOM 3175 C C . LEU B 1 142 ? 13.984 -4.383 -9 1 94.56 142 LEU B C 1
ATOM 3177 O O . LEU B 1 142 ? 12.992 -3.803 -8.547 1 94.56 142 LEU B O 1
ATOM 3181 N N . LEU B 1 143 ? 14.914 -4.785 -8.203 1 94.56 143 LEU B N 1
ATOM 3182 C CA . LEU B 1 143 ? 14.875 -4.629 -6.754 1 94.56 143 LEU B CA 1
ATOM 3183 C C . LEU B 1 143 ? 14.719 -3.162 -6.367 1 94.56 143 LEU B C 1
ATOM 3185 O O . LEU B 1 143 ? 13.969 -2.834 -5.445 1 94.56 143 LEU B O 1
ATOM 3189 N N . ASP B 1 144 ? 15.328 -2.326 -7.172 1 92.75 144 ASP B N 1
ATOM 3190 C CA . ASP B 1 144 ? 15.32 -0.906 -6.832 1 92.75 144 ASP B CA 1
ATOM 3191 C C . ASP B 1 144 ? 14.07 -0.218 -7.371 1 92.75 144 ASP B C 1
ATOM 3193 O O . ASP B 1 144 ? 13.867 0.976 -7.145 1 92.75 144 ASP B O 1
ATOM 3197 N N . HIS B 1 145 ? 13.25 -0.994 -8.016 1 93.94 145 HIS B N 1
ATOM 3198 C CA . HIS B 1 145 ? 12.109 -0.389 -8.688 1 93.94 145 HIS B CA 1
ATOM 3199 C C . HIS B 1 145 ? 10.789 -0.822 -8.047 1 93.94 145 HIS B C 1
ATOM 3201 O O . HIS B 1 145 ? 9.719 -0.406 -8.484 1 93.94 145 HIS B O 1
ATOM 3207 N N . VAL B 1 146 ? 10.945 -1.641 -6.949 1 96.19 146 VAL B N 1
ATOM 3208 C CA . VAL B 1 146 ? 9.719 -2.107 -6.305 1 96.19 146 VAL B CA 1
ATOM 3209 C C . VAL B 1 146 ? 9.633 -1.54 -4.891 1 96.19 146 VAL B C 1
ATOM 3211 O O . VAL B 1 146 ? 10.656 -1.306 -4.246 1 96.19 146 VAL B O 1
ATOM 3214 N N . THR B 1 147 ? 8.484 -1.263 -4.445 1 97.19 147 THR B N 1
ATOM 3215 C CA . THR B 1 147 ? 8.141 -0.895 -3.078 1 97.19 147 THR B CA 1
ATOM 3216 C C . THR B 1 147 ? 7.238 -1.948 -2.443 1 97.19 147 THR B C 1
ATOM 3218 O O . THR B 1 147 ? 6.176 -2.27 -2.984 1 97.19 147 THR B O 1
ATOM 3221 N N . VAL B 1 148 ? 7.684 -2.498 -1.248 1 98.25 148 VAL B N 1
ATOM 3222 C CA . VAL B 1 148 ? 7.012 -3.66 -0.678 1 98.25 148 VAL B CA 1
ATOM 3223 C C . VAL B 1 148 ? 6.605 -3.367 0.765 1 98.25 148 VAL B C 1
ATOM 3225 O O . VAL B 1 148 ? 7.379 -2.777 1.525 1 98.25 148 VAL B O 1
ATOM 3228 N N . PHE B 1 149 ? 5.371 -3.785 1.129 1 98.44 149 PHE B N 1
ATOM 3229 C CA . PHE B 1 149 ? 4.883 -3.629 2.494 1 98.44 149 PHE B CA 1
ATOM 3230 C C . PHE B 1 149 ? 4.273 -4.93 3.004 1 98.44 149 PHE B C 1
ATOM 3232 O O . PHE B 1 149 ? 3.682 -5.688 2.232 1 98.44 149 PHE B O 1
ATOM 3239 N N . SER B 1 150 ? 4.465 -5.25 4.234 1 98.5 150 SER B N 1
ATOM 3240 C CA . SER B 1 150 ? 3.561 -6.098 5.008 1 98.5 150 SER B CA 1
ATOM 3241 C C . SER B 1 150 ? 2.467 -5.27 5.676 1 98.5 150 SER B C 1
ATOM 3243 O O . SER B 1 150 ? 2.756 -4.312 6.398 1 98.5 150 SER B O 1
ATOM 3245 N N . ALA B 1 151 ? 1.205 -5.625 5.422 1 98.25 151 ALA B N 1
ATOM 3246 C CA . ALA B 1 151 ? 0.167 -4.664 5.789 1 98.25 151 ALA B CA 1
ATOM 3247 C C . ALA B 1 151 ? -1.078 -5.379 6.312 1 98.25 151 ALA B C 1
ATOM 3249 O O . ALA B 1 151 ? -1.263 -6.574 6.074 1 98.25 151 ALA B O 1
ATOM 3250 N N . GLN B 1 152 ? -1.823 -4.664 7.07 1 97.94 152 GLN B N 1
ATOM 3251 C CA . GLN B 1 152 ? -3.189 -5.004 7.457 1 97.94 152 GLN B CA 1
ATOM 3252 C C . GLN B 1 152 ? -4.16 -3.891 7.074 1 97.94 152 GLN B C 1
ATOM 3254 O O . GLN B 1 152 ? -3.82 -2.707 7.152 1 97.94 152 GLN B O 1
ATOM 3259 N N . GLU B 1 153 ? -5.301 -4.312 6.602 1 97 153 GLU B N 1
ATOM 3260 C CA . GLU B 1 153 ? -6.27 -3.271 6.277 1 97 153 GLU B CA 1
ATOM 3261 C C . GLU B 1 153 ? -6.625 -2.441 7.508 1 97 153 GLU B C 1
ATOM 3263 O O . GLU B 1 153 ? -6.594 -2.947 8.633 1 97 153 GLU B O 1
ATOM 3268 N N . ALA B 1 154 ? -6.883 -1.229 7.336 1 97.19 154 ALA B N 1
ATOM 3269 C CA . ALA B 1 154 ? -7.344 -0.314 8.383 1 97.19 154 ALA B CA 1
ATOM 3270 C C . ALA B 1 154 ? -8.648 0.364 7.977 1 97.19 154 ALA B C 1
ATOM 3272 O O . ALA B 1 154 ? -8.961 0.474 6.789 1 97.19 154 ALA B O 1
ATOM 3273 N N . LYS B 1 155 ? -9.398 0.793 9.008 1 95.62 155 LYS B N 1
ATOM 3274 C CA . LYS B 1 155 ? -10.664 1.456 8.727 1 95.62 155 LYS B CA 1
ATOM 3275 C C . LYS B 1 155 ? -10.461 2.691 7.852 1 95.62 155 LYS B C 1
ATOM 3277 O O . LYS B 1 155 ? -9.492 3.432 8.039 1 95.62 155 LYS B O 1
ATOM 3282 N N . PRO B 1 156 ? -11.336 2.836 6.895 1 95.88 156 PRO B N 1
ATOM 3283 C CA . PRO B 1 156 ? -12.633 2.174 6.703 1 95.88 156 PRO B CA 1
ATOM 3284 C C . PRO B 1 156 ? -12.531 0.931 5.82 1 95.88 156 PRO B C 1
ATOM 3286 O O . PRO B 1 156 ? -13.547 0.282 5.547 1 95.88 156 PRO B O 1
ATOM 3289 N N . THR B 1 157 ? -11.453 0.514 5.406 1 95.19 157 THR B N 1
ATOM 3290 C CA . THR B 1 157 ? -11.258 -0.609 4.496 1 95.19 157 THR B CA 1
ATOM 3291 C C . THR B 1 157 ? -11.461 -1.936 5.223 1 95.19 157 THR B C 1
ATOM 3293 O O . THR B 1 157 ? -11.008 -2.102 6.355 1 95.19 157 THR B O 1
ATOM 3296 N N . GLU B 1 158 ? -12.148 -2.828 4.543 1 94.38 158 GLU B N 1
ATOM 3297 C CA . GLU B 1 158 ? -12.32 -4.191 5.039 1 94.38 158 GLU B CA 1
ATOM 3298 C C . GLU B 1 158 ? -11.672 -5.207 4.105 1 94.38 158 GLU B C 1
ATOM 3300 O O . GLU B 1 158 ? -11.547 -4.961 2.902 1 94.38 158 GLU B O 1
ATOM 3305 N N . SER B 1 159 ? -11.305 -6.34 4.711 1 93 159 SER B N 1
ATOM 3306 C CA . SER B 1 159 ? -10.633 -7.383 3.939 1 93 159 SER B CA 1
ATOM 3307 C C . SER B 1 159 ? -11.5 -7.848 2.775 1 93 159 SER B C 1
ATOM 3309 O O . SER B 1 159 ? -10.992 -8.148 1.694 1 93 159 SER B O 1
ATOM 3311 N N . ALA B 1 160 ? -12.758 -7.922 3.02 1 91.88 160 ALA B N 1
ATOM 3312 C CA . ALA B 1 160 ? -13.68 -8.344 1.968 1 91.88 160 ALA B CA 1
ATOM 3313 C C . ALA B 1 160 ? -13.617 -7.402 0.771 1 91.88 160 ALA B C 1
ATOM 3315 O O . ALA B 1 160 ? -13.711 -7.84 -0.378 1 91.88 160 ALA B O 1
ATOM 3316 N N . ASP B 1 161 ? -13.406 -6.137 1.048 1 91.88 161 ASP B N 1
ATOM 3317 C CA . ASP B 1 161 ? -13.266 -5.141 -0.008 1 91.88 161 ASP B CA 1
ATOM 3318 C C . ASP B 1 161 ? -12.008 -5.391 -0.838 1 91.88 161 ASP B C 1
ATOM 3320 O O . ASP B 1 161 ? -12.039 -5.285 -2.066 1 91.88 161 ASP B O 1
ATOM 3324 N N . LEU B 1 162 ? -10.977 -5.727 -0.161 1 95.75 162 LEU B N 1
ATOM 3325 C CA . LEU B 1 162 ? -9.695 -5.961 -0.82 1 95.75 162 LEU B CA 1
ATOM 3326 C C . LEU B 1 162 ? -9.781 -7.164 -1.753 1 95.75 162 LEU B C 1
ATOM 3328 O O . LEU B 1 162 ? -9.305 -7.109 -2.889 1 95.75 162 LEU B O 1
ATOM 3332 N N . VAL B 1 163 ? -10.398 -8.203 -1.276 1 96.12 163 VAL B N 1
ATOM 3333 C CA . VAL B 1 163 ? -10.547 -9.43 -2.059 1 96.12 163 VAL B CA 1
ATOM 3334 C C . VAL B 1 163 ? -11.391 -9.148 -3.301 1 96.12 163 VAL B C 1
ATOM 3336 O O . VAL B 1 163 ? -11 -9.508 -4.414 1 96.12 163 VAL B O 1
ATOM 3339 N N . ARG B 1 164 ? -12.492 -8.453 -3.115 1 94 164 ARG B N 1
ATOM 3340 C CA . ARG B 1 164 ? -13.406 -8.156 -4.211 1 94 164 ARG B CA 1
ATOM 3341 C C . ARG B 1 164 ? -12.742 -7.27 -5.258 1 94 164 ARG B C 1
ATOM 3343 O O . ARG B 1 164 ? -12.953 -7.457 -6.457 1 94 164 ARG B O 1
ATOM 3350 N N . LYS B 1 165 ? -11.953 -6.395 -4.836 1 94.44 165 LYS B N 1
ATOM 3351 C CA . LYS B 1 165 ? -11.352 -5.414 -5.738 1 94.44 165 LYS B CA 1
ATOM 3352 C C . LYS B 1 165 ? -10.156 -6.008 -6.473 1 94.44 165 LYS B C 1
ATOM 3354 O O . LYS B 1 165 ? -9.93 -5.703 -7.648 1 94.44 165 LYS B O 1
ATOM 3359 N N . ALA B 1 166 ? -9.453 -6.867 -5.836 1 96.81 166 ALA B N 1
ATOM 3360 C CA . ALA B 1 166 ? -8.141 -7.254 -6.363 1 96.81 166 ALA B CA 1
ATOM 3361 C C . ALA B 1 166 ? -8.211 -8.609 -7.055 1 96.81 166 ALA B C 1
ATOM 3363 O O . ALA B 1 166 ? -7.34 -8.953 -7.852 1 96.81 166 ALA B O 1
ATOM 3364 N N . PHE B 1 167 ? -9.242 -9.406 -6.773 1 96.69 167 PHE B N 1
ATOM 3365 C CA . PHE B 1 167 ? -9.234 -10.781 -7.254 1 96.69 167 PHE B CA 1
ATOM 3366 C C . PHE B 1 167 ? -10.555 -11.125 -7.934 1 96.69 167 PHE B C 1
ATOM 3368 O O . PHE B 1 167 ? -11.625 -10.719 -7.473 1 96.69 167 PHE B O 1
ATOM 3375 N N . ASP B 1 168 ? -10.492 -11.789 -9.023 1 95.75 168 ASP B N 1
ATOM 3376 C CA . ASP B 1 168 ? -11.656 -12.336 -9.703 1 95.75 168 ASP B CA 1
ATOM 3377 C C . ASP B 1 168 ? -12.031 -13.711 -9.148 1 95.75 168 ASP B C 1
ATOM 3379 O O . ASP B 1 168 ? -11.664 -14.734 -9.719 1 95.75 168 ASP B O 1
ATOM 3383 N N . ILE B 1 169 ? -12.781 -13.711 -8.148 1 94.12 169 ILE B N 1
ATOM 3384 C CA . ILE B 1 169 ? -13.133 -14.898 -7.387 1 94.12 169 ILE B CA 1
ATOM 3385 C C . ILE B 1 169 ? -13.836 -15.906 -8.297 1 94.12 169 ILE B C 1
ATOM 3387 O O . ILE B 1 169 ? -13.617 -17.109 -8.188 1 94.12 169 ILE B O 1
ATOM 3391 N N . GLU B 1 170 ? -14.672 -15.359 -9.133 1 94.62 170 GLU B N 1
ATOM 3392 C CA . GLU B 1 170 ? -15.406 -16.234 -10.039 1 94.62 170 GLU B CA 1
ATOM 3393 C C . GLU B 1 170 ? -14.461 -16.938 -11.016 1 94.62 170 GLU B C 1
ATOM 3395 O O . GLU B 1 170 ? -14.617 -18.125 -11.297 1 94.62 170 GLU B O 1
ATOM 3400 N N . ALA B 1 171 ? -13.539 -16.203 -11.539 1 95.06 171 ALA B N 1
ATOM 3401 C CA . ALA B 1 171 ? -12.57 -16.781 -12.461 1 95.06 171 ALA B CA 1
ATOM 3402 C C . ALA B 1 171 ? -11.734 -17.859 -11.766 1 95.06 171 ALA B C 1
ATOM 3404 O O . ALA B 1 171 ? -11.43 -18.891 -12.359 1 95.06 171 ALA B O 1
ATOM 3405 N N . ILE B 1 172 ? -11.359 -17.656 -10.57 1 94.25 172 ILE B N 1
ATOM 3406 C CA . ILE B 1 172 ? -10.602 -18.641 -9.805 1 94.25 172 ILE B CA 1
ATOM 3407 C C . ILE B 1 172 ? -11.438 -19.891 -9.602 1 94.25 172 ILE B C 1
ATOM 3409 O O . ILE B 1 172 ? -10.969 -21.016 -9.844 1 94.25 172 ILE B O 1
ATOM 3413 N N . SER B 1 173 ? -12.664 -19.672 -9.195 1 95.06 173 SER B N 1
ATOM 3414 C CA . SER B 1 173 ? -13.594 -20.781 -8.992 1 95.06 173 SER B CA 1
ATOM 3415 C C . SER B 1 173 ? -13.773 -21.594 -10.273 1 95.06 173 SER B C 1
ATOM 3417 O O . SER B 1 173 ? -13.812 -22.812 -10.227 1 95.06 173 SER B O 1
ATOM 3419 N N . ALA B 1 174 ? -13.852 -20.891 -11.32 1 96.31 174 ALA B N 1
ATOM 3420 C CA . ALA B 1 174 ? -14.086 -21.531 -12.609 1 96.31 174 ALA B CA 1
ATOM 3421 C C . ALA B 1 174 ? -12.945 -22.469 -12.984 1 96.31 174 ALA B C 1
ATOM 3423 O O . ALA B 1 174 ? -13.156 -23.5 -13.617 1 96.31 174 ALA B O 1
ATOM 3424 N N . ARG B 1 175 ? -11.742 -22.156 -12.68 1 95.56 175 ARG B N 1
ATOM 3425 C CA . ARG B 1 175 ? -10.602 -23.016 -12.969 1 95.56 175 ARG B CA 1
ATOM 3426 C C . ARG B 1 175 ? -10.742 -24.359 -12.25 1 95.56 175 ARG B C 1
ATOM 3428 O O . ARG B 1 175 ? -10.477 -25.406 -12.828 1 95.56 175 ARG B O 1
ATOM 3435 N N . TYR B 1 176 ? -11.172 -24.297 -11.023 1 95.94 176 TYR B N 1
ATOM 3436 C CA . TYR B 1 176 ? -11.375 -25.516 -10.273 1 95.94 176 TYR B CA 1
ATOM 3437 C C . TYR B 1 176 ? -12.562 -26.312 -10.812 1 95.94 176 TYR B C 1
ATOM 3439 O O . TYR B 1 176 ? -12.523 -27.547 -10.852 1 95.94 176 TYR B O 1
ATOM 3447 N N . ARG B 1 177 ? -13.578 -25.609 -11.18 1 97 177 ARG B N 1
ATOM 3448 C CA . ARG B 1 177 ? -14.742 -26.281 -11.75 1 97 177 ARG B CA 1
ATOM 3449 C C . ARG B 1 177 ? -14.383 -26.953 -13.07 1 97 177 ARG B C 1
ATOM 3451 O O . ARG B 1 177 ? -14.891 -28.047 -13.367 1 97 177 ARG B O 1
ATOM 3458 N N . THR B 1 178 ? -13.609 -26.297 -13.828 1 96.94 178 THR B N 1
ATOM 3459 C CA . THR B 1 178 ? -13.133 -26.906 -15.07 1 96.94 178 THR B CA 1
ATOM 3460 C C . THR B 1 178 ? -12.375 -28.203 -14.781 1 96.94 178 THR B C 1
ATOM 3462 O O . THR B 1 178 ? -12.57 -29.203 -15.469 1 96.94 178 THR B O 1
ATOM 3465 N N . PHE B 1 179 ? -11.516 -28.203 -13.805 1 97.31 179 PHE B N 1
ATOM 3466 C CA . PHE B 1 179 ? -10.82 -29.406 -13.375 1 97.31 179 PHE B CA 1
ATOM 3467 C C . PHE B 1 179 ? -11.805 -30.5 -12.961 1 97.31 179 PHE B C 1
ATOM 3469 O O . PHE B 1 179 ? -11.688 -31.641 -13.383 1 97.31 179 PHE B O 1
ATOM 3476 N N . LEU B 1 180 ? -12.758 -30.109 -12.125 1 97.38 180 LEU B N 1
ATOM 3477 C CA . LEU B 1 180 ? -13.742 -31.047 -11.609 1 97.38 180 LEU B CA 1
ATOM 3478 C C . LEU B 1 180 ? -14.586 -31.641 -12.742 1 97.38 180 LEU B C 1
ATOM 3480 O O . LEU B 1 180 ? -14.906 -32.812 -12.742 1 97.38 180 LEU B O 1
ATOM 3484 N N . ASP B 1 181 ? -14.945 -30.797 -13.656 1 96.56 181 ASP B N 1
ATOM 3485 C CA . ASP B 1 181 ? -15.75 -31.25 -14.789 1 96.56 181 ASP B CA 1
ATOM 3486 C C . ASP B 1 181 ? -15.023 -32.344 -15.562 1 96.56 181 ASP B C 1
ATOM 3488 O O . ASP B 1 181 ? -15.664 -33.25 -16.094 1 96.56 181 ASP B O 1
ATOM 3492 N N . ARG B 1 182 ? -13.781 -32.25 -15.586 1 95.75 182 ARG B N 1
ATOM 3493 C CA . ARG B 1 182 ? -12.984 -33.188 -16.359 1 95.75 182 ARG B CA 1
ATOM 3494 C C . ARG B 1 182 ? -12.672 -34.438 -15.555 1 95.75 182 ARG B C 1
ATOM 3496 O O . ARG B 1 182 ? -12.664 -35.562 -16.094 1 95.75 182 ARG B O 1
ATOM 3503 N N . TRP B 1 183 ? -12.508 -34.312 -14.234 1 97.38 183 TRP B N 1
ATOM 3504 C CA . TRP B 1 183 ? -11.852 -35.406 -13.516 1 97.38 183 TRP B CA 1
ATOM 3505 C C . TRP B 1 183 ? -12.789 -36 -12.469 1 97.38 183 TRP B C 1
ATOM 3507 O O . TRP B 1 183 ? -12.57 -37.125 -12.008 1 97.38 183 TRP B O 1
ATOM 3517 N N . ASP B 1 184 ? -13.695 -35.25 -12.047 1 96.25 184 ASP B N 1
ATOM 3518 C CA . ASP B 1 184 ? -14.609 -35.781 -11.023 1 96.25 184 ASP B CA 1
ATOM 3519 C C . ASP B 1 184 ? -15.711 -36.625 -11.648 1 96.25 184 ASP B C 1
ATOM 3521 O O . ASP B 1 184 ? -16.891 -36.25 -11.602 1 96.25 184 ASP B O 1
ATOM 3525 N N . ARG B 1 185 ? -15.297 -37.719 -12.125 1 93.19 185 ARG B N 1
ATOM 3526 C CA . ARG B 1 185 ? -16.172 -38.656 -12.789 1 93.19 185 ARG B CA 1
ATOM 3527 C C . ARG B 1 185 ? -15.734 -40.094 -12.508 1 93.19 185 ARG B C 1
ATOM 3529 O O . ARG B 1 185 ? -14.602 -40.344 -12.094 1 93.19 185 ARG B O 1
ATOM 3536 N N . PRO B 1 186 ? -16.625 -41.062 -12.609 1 87.75 186 PRO B N 1
ATOM 3537 C CA . PRO B 1 186 ? -16.281 -42.469 -12.312 1 87.75 186 PRO B CA 1
ATOM 3538 C C . PRO B 1 186 ? -15.102 -42.969 -13.125 1 87.75 186 PRO B C 1
ATOM 3540 O O . PRO B 1 186 ? -14.219 -43.656 -12.586 1 87.75 186 PRO B O 1
ATOM 3543 N N . LYS B 1 187 ? -15.031 -42.719 -14.422 1 87.38 187 LYS B N 1
ATOM 3544 C CA . LYS B 1 187 ? -13.906 -43.094 -15.273 1 87.38 187 LYS B CA 1
ATOM 3545 C C . LYS B 1 187 ? -13.312 -41.844 -15.961 1 87.38 187 LYS B C 1
ATOM 3547 O O . LYS B 1 187 ? -13.641 -41.562 -17.109 1 87.38 187 LYS B O 1
ATOM 3552 N N . PRO B 1 188 ? -12.438 -41.188 -15.172 1 86.62 188 PRO B N 1
ATOM 3553 C CA . PRO B 1 188 ? -11.93 -39.938 -15.758 1 86.62 188 PRO B CA 1
ATOM 3554 C C . PRO B 1 188 ? -10.984 -40.188 -16.938 1 86.62 188 PRO B C 1
ATOM 3556 O O . PRO B 1 188 ? -10.125 -41.062 -16.859 1 86.62 188 PRO B O 1
ATOM 3559 N N . LEU B 1 189 ? -11.211 -39.438 -18.016 1 85.31 189 LEU B N 1
ATOM 3560 C CA . LEU B 1 189 ? -10.438 -39.406 -19.25 1 85.31 189 LEU B CA 1
ATOM 3561 C C . LEU B 1 189 ? -10.297 -40.812 -19.828 1 85.31 189 LEU B C 1
ATOM 3563 O O . LEU B 1 189 ? -9.18 -41.281 -20.062 1 85.31 189 LEU B O 1
ATOM 3567 N N . PRO B 1 190 ? -11.328 -41.438 -20.188 1 84.62 190 PRO B N 1
ATOM 3568 C CA . PRO B 1 190 ? -11.297 -42.781 -20.734 1 84.62 190 PRO B CA 1
ATOM 3569 C C . PRO B 1 190 ? -10.484 -42.875 -22.031 1 84.62 190 PRO B C 1
ATOM 3571 O O . PRO B 1 190 ? -10.031 -43.969 -22.406 1 84.62 190 PRO B O 1
ATOM 3574 N N . SER B 1 191 ? -10.273 -41.781 -22.641 1 87.12 191 SER B N 1
ATOM 3575 C CA . SER B 1 191 ? -9.555 -41.781 -23.906 1 87.12 191 SER B CA 1
ATOM 3576 C C . SER B 1 191 ? -8.055 -41.906 -23.703 1 87.12 191 SER B C 1
ATOM 3578 O O . SER B 1 191 ? -7.312 -42.188 -24.641 1 87.12 191 SER B O 1
ATOM 3580 N N . ALA B 1 192 ? -7.598 -41.719 -22.453 1 92.12 192 ALA B N 1
ATOM 3581 C CA . ALA B 1 192 ? -6.176 -41.906 -22.172 1 92.12 192 ALA B CA 1
ATOM 3582 C C . ALA B 1 192 ? -5.801 -43.375 -22.328 1 92.12 192 ALA B C 1
ATOM 3584 O O . ALA B 1 192 ? -6.496 -44.281 -21.812 1 92.12 192 ALA B O 1
ATOM 3585 N N . PRO B 1 193 ? -4.734 -43.656 -23.031 1 94.88 193 PRO B N 1
ATOM 3586 C CA . PRO B 1 193 ? -4.391 -45.031 -23.344 1 94.88 193 PRO B CA 1
ATOM 3587 C C . PRO B 1 193 ? -3.918 -45.812 -22.125 1 94.88 193 PRO B C 1
ATOM 3589 O O . PRO B 1 193 ? -4.031 -47.031 -22.094 1 94.88 193 PRO B O 1
ATOM 3592 N N . ASP B 1 194 ? -3.277 -45.188 -21.172 1 96.31 194 ASP B N 1
ATOM 3593 C CA . ASP B 1 194 ? -2.805 -45.875 -19.984 1 96.31 194 ASP B CA 1
ATOM 3594 C C . ASP B 1 194 ? -2.652 -44.906 -18.812 1 96.31 194 ASP B C 1
ATOM 3596 O O . ASP B 1 194 ? -2.967 -43.719 -18.922 1 96.31 194 ASP B O 1
ATOM 3600 N N . ASP B 1 195 ? -2.197 -45.438 -17.672 1 96.44 195 ASP B N 1
ATOM 3601 C CA . ASP B 1 195 ? -2.145 -44.656 -16.422 1 96.44 195 ASP B CA 1
ATOM 3602 C C . ASP B 1 195 ? -0.978 -43.688 -16.438 1 96.44 195 ASP B C 1
ATOM 3604 O O . ASP B 1 195 ? -0.955 -42.719 -15.648 1 96.44 195 ASP B O 1
ATOM 3608 N N . LEU B 1 196 ? 0.034 -43.906 -17.266 1 97.5 196 LEU B N 1
ATOM 3609 C CA . LEU B 1 196 ? 1.104 -42.938 -17.422 1 97.5 196 LEU B CA 1
ATOM 3610 C C . LEU B 1 196 ? 0.575 -41.656 -18.047 1 97.5 196 LEU B C 1
ATOM 3612 O O . LEU B 1 196 ? 0.838 -40.562 -17.547 1 97.5 196 LEU B O 1
ATOM 3616 N N . ALA B 1 197 ? -0.186 -41.812 -19.109 1 97.12 197 ALA B N 1
ATOM 3617 C CA . ALA B 1 197 ? -0.815 -40.656 -19.781 1 97.12 197 ALA B CA 1
ATOM 3618 C C . ALA B 1 197 ? -1.825 -39.969 -18.859 1 97.12 197 ALA B C 1
ATOM 3620 O O . ALA B 1 197 ? -1.854 -38.75 -18.766 1 97.12 197 ALA B O 1
ATOM 3621 N N . ARG B 1 198 ? -2.652 -40.781 -18.188 1 97.06 198 ARG B N 1
ATOM 3622 C CA . ARG B 1 198 ? -3.695 -40.25 -17.312 1 97.06 198 ARG B CA 1
ATOM 3623 C C . ARG B 1 198 ? -3.094 -39.406 -16.172 1 97.06 198 ARG B C 1
ATOM 3625 O O . ARG B 1 198 ? -3.58 -38.344 -15.867 1 97.06 198 ARG B O 1
ATOM 3632 N N . ARG B 1 199 ? -2.033 -39.906 -15.547 1 97.19 199 ARG B N 1
ATOM 3633 C CA . ARG B 1 199 ? -1.409 -39.219 -14.43 1 97.19 199 ARG B CA 1
ATOM 3634 C C . ARG B 1 199 ? -0.734 -37.906 -14.891 1 97.19 199 ARG B C 1
ATOM 3636 O O . ARG B 1 199 ? -0.788 -36.906 -14.195 1 97.19 199 ARG B O 1
ATOM 3643 N N . LEU B 1 200 ? -0.131 -37.969 -16.031 1 97.38 200 LEU B N 1
ATOM 3644 C CA . LEU B 1 200 ? 0.486 -36.75 -16.594 1 97.38 200 LEU B CA 1
ATOM 3645 C C . LEU B 1 200 ? -0.552 -35.656 -16.797 1 97.38 200 LEU B C 1
ATOM 3647 O O . LEU B 1 200 ? -0.339 -34.5 -16.406 1 97.38 200 LEU B O 1
ATOM 3651 N N . LEU B 1 201 ? -1.643 -36.062 -17.391 1 97.19 201 LEU B N 1
ATOM 3652 C CA . LEU B 1 201 ? -2.697 -35.094 -17.656 1 97.19 201 LEU B CA 1
ATOM 3653 C C . LEU B 1 201 ? -3.34 -34.594 -16.375 1 97.19 201 LEU B C 1
ATOM 3655 O O . LEU B 1 201 ? -3.662 -33.406 -16.234 1 97.19 201 LEU B O 1
ATOM 3659 N N . LEU B 1 202 ? -3.52 -35.5 -15.398 1 97.12 202 LEU B N 1
ATOM 3660 C CA . LEU B 1 202 ? -4.082 -35.156 -14.094 1 97.12 202 LEU B CA 1
ATOM 3661 C C . LEU B 1 202 ? -3.23 -34.094 -13.406 1 97.12 202 LEU B C 1
ATOM 3663 O O . LEU B 1 202 ? -3.75 -33.062 -12.984 1 97.12 202 LEU B O 1
ATOM 3667 N N . HIS B 1 203 ? -1.944 -34.312 -13.336 1 96.44 203 HIS B N 1
ATOM 3668 C CA . HIS B 1 203 ? -1.031 -33.375 -12.688 1 96.44 203 HIS B CA 1
ATOM 3669 C C . HIS B 1 203 ? -0.955 -32.062 -13.445 1 96.44 203 HIS B C 1
ATOM 3671 O O . HIS B 1 203 ? -0.889 -30.984 -12.836 1 96.44 203 HIS B O 1
ATOM 3677 N N . THR B 1 204 ? -0.978 -32.156 -14.75 1 95.75 204 THR B N 1
ATOM 3678 C CA . THR B 1 204 ? -0.922 -30.953 -15.562 1 95.75 204 THR B CA 1
ATOM 3679 C C . THR B 1 204 ? -2.145 -30.078 -15.312 1 95.75 204 THR B C 1
ATOM 3681 O O . THR B 1 204 ? -2.016 -28.875 -15.086 1 95.75 204 THR B O 1
ATOM 3684 N N . ASP B 1 205 ? -3.305 -30.703 -15.352 1 95.69 205 ASP B N 1
ATOM 3685 C CA . ASP B 1 205 ? -4.547 -29.953 -15.141 1 95.69 205 ASP B CA 1
ATOM 3686 C C . ASP B 1 205 ? -4.617 -29.391 -13.727 1 95.69 205 ASP B C 1
ATOM 3688 O O . ASP B 1 205 ? -5.09 -28.281 -13.523 1 95.69 205 ASP B O 1
ATOM 3692 N N . TRP B 1 206 ? -4.145 -30.156 -12.805 1 95.5 206 TRP B N 1
ATOM 3693 C CA . TRP B 1 206 ? -4.156 -29.703 -11.422 1 95.5 206 TRP B CA 1
ATOM 3694 C C . TRP B 1 206 ? -3.227 -28.516 -11.234 1 95.5 206 TRP B C 1
ATOM 3696 O O . TRP B 1 206 ? -3.613 -27.5 -10.633 1 95.5 206 TRP B O 1
ATOM 3706 N N . LEU B 1 207 ? -2.057 -28.641 -11.734 1 93.56 207 LEU B N 1
ATOM 3707 C CA . LEU B 1 207 ? -1.097 -27.547 -11.641 1 93.56 207 LEU B CA 1
ATOM 3708 C C . LEU B 1 207 ? -1.657 -26.281 -12.281 1 93.56 207 LEU B C 1
ATOM 3710 O O . LEU B 1 207 ? -1.462 -25.172 -11.758 1 93.56 207 LEU B O 1
ATOM 3714 N N . GLN B 1 208 ? -2.363 -26.438 -13.391 1 91.88 208 GLN B N 1
ATOM 3715 C CA . GLN B 1 208 ? -2.98 -25.297 -14.055 1 91.88 208 GLN B CA 1
ATOM 3716 C C . GLN B 1 208 ? -4.023 -24.641 -13.156 1 91.88 208 GLN B C 1
ATOM 3718 O O . GLN B 1 208 ? -4.168 -23.422 -13.156 1 91.88 208 GLN B O 1
ATOM 3723 N N . ALA B 1 209 ? -4.73 -25.422 -12.43 1 92.62 209 ALA B N 1
ATOM 3724 C CA . ALA B 1 209 ? -5.777 -24.906 -11.555 1 92.62 209 ALA B CA 1
ATOM 3725 C C . ALA B 1 209 ? -5.176 -24.172 -10.359 1 92.62 209 ALA B C 1
ATOM 3727 O O . ALA B 1 209 ? -5.688 -23.125 -9.938 1 92.62 209 ALA B O 1
ATOM 3728 N N . VAL B 1 210 ? -4.012 -24.672 -9.859 1 92 210 VAL B N 1
ATOM 3729 C CA . VAL B 1 210 ? -3.541 -24.188 -8.57 1 92 210 VAL B CA 1
ATOM 3730 C C . VAL B 1 210 ? -2.457 -23.125 -8.781 1 92 210 VAL B C 1
ATOM 3732 O O . VAL B 1 210 ? -2.16 -22.344 -7.883 1 92 210 VAL B O 1
ATOM 3735 N N . ARG B 1 211 ? -1.818 -23.062 -9.906 1 86.38 211 ARG B N 1
ATOM 3736 C CA . ARG B 1 211 ? -0.624 -22.266 -10.141 1 86.38 211 ARG B CA 1
ATOM 3737 C C . ARG B 1 211 ? -0.902 -20.781 -9.891 1 86.38 211 ARG B C 1
ATOM 3739 O O . ARG B 1 211 ? -0.06 -20.062 -9.344 1 86.38 211 ARG B O 1
ATOM 3746 N N . GLN B 1 212 ? -2.053 -20.312 -10.234 1 84.44 212 GLN B N 1
ATOM 3747 C CA . GLN B 1 212 ? -2.324 -18.875 -10.102 1 84.44 212 GLN B CA 1
ATOM 3748 C C . GLN B 1 212 ? -3.301 -18.609 -8.961 1 84.44 212 GLN B C 1
ATOM 3750 O O . GLN B 1 212 ? -3.809 -17.5 -8.82 1 84.44 212 GLN B O 1
ATOM 3755 N N . ASP B 1 213 ? -3.576 -19.641 -8.25 1 91.12 213 ASP B N 1
ATOM 3756 C CA . ASP B 1 213 ? -4.465 -19.422 -7.113 1 91.12 213 ASP B CA 1
ATOM 3757 C C . ASP B 1 213 ? -3.777 -18.594 -6.031 1 91.12 213 ASP B C 1
ATOM 3759 O O . ASP B 1 213 ? -2.738 -19 -5.5 1 91.12 213 ASP B O 1
ATOM 3763 N N . PRO B 1 214 ? -4.344 -17.5 -5.684 1 92.56 214 PRO B N 1
ATOM 3764 C CA . PRO B 1 214 ? -3.729 -16.625 -4.68 1 92.56 214 PRO B CA 1
ATOM 3765 C C . PRO B 1 214 ? -3.861 -17.172 -3.262 1 92.56 214 PRO B C 1
ATOM 3767 O O . PRO B 1 214 ? -3.232 -16.656 -2.334 1 92.56 214 PRO B O 1
ATOM 3770 N N . HIS B 1 215 ? -4.59 -18.297 -3.105 1 91.69 215 HIS B N 1
ATOM 3771 C CA . HIS B 1 215 ? -4.801 -18.906 -1.796 1 91.69 215 HIS B CA 1
ATOM 3772 C C . HIS B 1 215 ? -5.422 -17.906 -0.822 1 91.69 215 HIS B C 1
ATOM 3774 O O . HIS B 1 215 ? -4.887 -17.688 0.266 1 91.69 215 HIS B O 1
ATOM 3780 N N . LEU B 1 216 ? -6.602 -17.375 -1.166 1 94.12 216 LEU B N 1
ATOM 3781 C CA . LEU B 1 216 ? -7.324 -16.344 -0.418 1 94.12 216 LEU B CA 1
ATOM 3782 C C . LEU B 1 216 ? -7.836 -16.906 0.907 1 94.12 216 LEU B C 1
ATOM 3784 O O . LEU B 1 216 ? -8.047 -18.109 1.038 1 94.12 216 LEU B O 1
ATOM 3788 N N . PRO B 1 217 ? -7.98 -16.047 1.902 1 92.62 217 PRO B N 1
ATOM 3789 C CA . PRO B 1 217 ? -8.539 -16.5 3.178 1 92.62 217 PRO B CA 1
ATOM 3790 C C . PRO B 1 217 ? -9.93 -17.125 3.027 1 92.62 217 PRO B C 1
ATOM 3792 O O . PRO B 1 217 ? -10.781 -16.578 2.334 1 92.62 217 PRO B O 1
ATOM 3795 N N . ALA B 1 218 ? -10.133 -18.141 3.748 1 91.81 218 ALA B N 1
ATOM 3796 C CA . ALA B 1 218 ? -11.352 -18.953 3.643 1 91.81 218 ALA B CA 1
ATOM 3797 C C . ALA B 1 218 ? -12.586 -18.109 3.965 1 91.81 218 ALA B C 1
ATOM 3799 O O . ALA B 1 218 ? -13.648 -18.312 3.373 1 91.81 218 ALA B O 1
ATOM 3800 N N . GLU B 1 219 ? -12.43 -17.188 4.871 1 91.56 219 GLU B N 1
ATOM 3801 C CA . GLU B 1 219 ? -13.562 -16.406 5.348 1 91.56 219 GLU B CA 1
ATOM 3802 C C . GLU B 1 219 ? -14.109 -15.5 4.246 1 91.56 219 GLU B C 1
ATOM 3804 O O . GLU B 1 219 ? -15.211 -14.961 4.371 1 91.56 219 GLU B O 1
ATOM 3809 N N . HIS B 1 220 ? -13.336 -15.336 3.215 1 91.19 220 HIS B N 1
ATOM 3810 C CA . HIS B 1 220 ? -13.789 -14.469 2.133 1 91.19 220 HIS B CA 1
ATOM 3811 C C . HIS B 1 220 ? -14.211 -15.281 0.912 1 91.19 220 HIS B C 1
ATOM 3813 O O . HIS B 1 220 ? -14.461 -14.719 -0.155 1 91.19 220 HIS B O 1
ATOM 3819 N N . LEU B 1 221 ? -14.258 -16.547 1.042 1 92.38 221 LEU B N 1
ATOM 3820 C CA . LEU B 1 221 ? -14.633 -17.422 -0.051 1 92.38 221 LEU B CA 1
ATOM 3821 C C . LEU B 1 221 ? -16.031 -18 0.171 1 92.38 221 LEU B C 1
ATOM 3823 O O . LEU B 1 221 ? -16.5 -18.078 1.309 1 92.38 221 LEU B O 1
ATOM 3827 N N . PRO B 1 222 ? -16.688 -18.297 -0.948 1 90.38 222 PRO B N 1
ATOM 3828 C CA . PRO B 1 222 ? -17.984 -18.938 -0.799 1 90.38 222 PRO B CA 1
ATOM 3829 C C . PRO B 1 222 ? -17.922 -20.25 -0.013 1 90.38 222 PRO B C 1
ATOM 3831 O O . PRO B 1 222 ? -16.891 -20.922 -0.025 1 90.38 222 PRO B O 1
ATOM 3834 N N . ALA B 1 223 ? -18.969 -20.609 0.627 1 89.56 223 ALA B N 1
ATO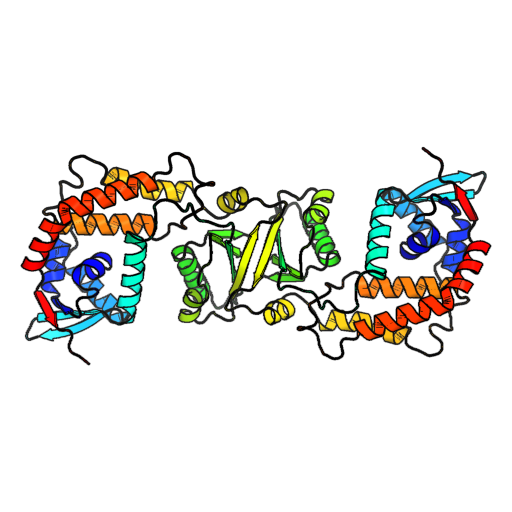M 3835 C CA . ALA B 1 223 ? -19.047 -21.828 1.428 1 89.56 223 ALA B CA 1
ATOM 3836 C C . ALA B 1 223 ? -18.844 -23.062 0.561 1 89.56 223 ALA B C 1
ATOM 3838 O O . ALA B 1 223 ? -18.281 -24.062 1.022 1 89.56 223 ALA B O 1
ATOM 3839 N N . ASP B 1 224 ? -19.219 -23.031 -0.644 1 91.44 224 ASP B N 1
ATOM 3840 C CA . ASP B 1 224 ? -19.094 -24.156 -1.554 1 91.44 224 ASP B CA 1
ATOM 3841 C C . ASP B 1 224 ? -17.859 -24.016 -2.449 1 91.44 224 ASP B C 1
ATOM 3843 O O . ASP B 1 224 ? -17.906 -24.359 -3.631 1 91.44 224 ASP B O 1
ATOM 3847 N N . TRP B 1 225 ? -16.875 -23.531 -1.935 1 93.25 225 TRP B N 1
ATOM 3848 C CA . TRP B 1 225 ? -15.656 -23.297 -2.699 1 93.25 225 TRP B CA 1
ATOM 3849 C C . TRP B 1 225 ? -15.164 -24.578 -3.346 1 93.25 225 TRP B C 1
ATOM 3851 O O . TRP B 1 225 ? -14.898 -25.578 -2.654 1 93.25 225 TRP B O 1
ATOM 3861 N N . PRO B 1 226 ? -15.023 -24.625 -4.602 1 95.56 226 PRO B N 1
ATOM 3862 C CA . PRO B 1 226 ? -14.781 -25.875 -5.332 1 95.56 226 PRO B CA 1
ATOM 3863 C C . PRO B 1 226 ? -13.359 -26.406 -5.137 1 95.56 226 PRO B C 1
ATOM 3865 O O . PRO B 1 226 ? -13.094 -27.578 -5.43 1 95.56 226 PRO B O 1
ATOM 3868 N N . ALA B 1 227 ? -12.453 -25.625 -4.727 1 93.75 227 ALA B N 1
ATOM 3869 C CA . ALA B 1 227 ? -11.062 -26.062 -4.574 1 93.75 227 ALA B CA 1
ATOM 3870 C C . ALA B 1 227 ? -10.953 -27.234 -3.609 1 93.75 227 ALA B C 1
ATOM 3872 O O . ALA B 1 227 ? -10.086 -28.094 -3.766 1 93.75 227 ALA B O 1
ATOM 3873 N N . ILE B 1 228 ? -11.789 -27.25 -2.623 1 91.75 228 ILE B N 1
ATOM 3874 C CA . ILE B 1 228 ? -11.758 -28.312 -1.623 1 91.75 228 ILE B CA 1
ATOM 3875 C C . ILE B 1 228 ? -12.039 -29.656 -2.289 1 91.75 228 ILE B C 1
ATOM 3877 O O . ILE B 1 228 ? -11.234 -30.578 -2.195 1 91.75 228 ILE B O 1
ATOM 3881 N N . ARG B 1 229 ? -13.102 -29.719 -2.943 1 94.62 229 ARG B N 1
ATOM 3882 C CA . ARG B 1 229 ? -13.461 -30.938 -3.658 1 94.62 229 ARG B CA 1
ATOM 3883 C C . ARG B 1 229 ? -12.43 -31.266 -4.73 1 94.62 229 ARG B C 1
ATOM 3885 O O . ARG B 1 229 ? -12.062 -32.438 -4.918 1 94.62 229 ARG B O 1
ATOM 3892 N N . ALA B 1 230 ? -11.984 -30.266 -5.41 1 96 230 ALA B N 1
ATOM 3893 C CA . ALA B 1 230 ? -10.992 -30.469 -6.465 1 96 230 ALA B CA 1
ATOM 3894 C C . ALA B 1 230 ? -9.727 -31.109 -5.918 1 96 230 ALA B C 1
ATOM 3896 O O . ALA B 1 230 ? -9.188 -32.031 -6.523 1 96 230 ALA B O 1
ATOM 3897 N N . GLU B 1 231 ? -9.281 -30.625 -4.816 1 94.56 231 GLU B N 1
ATOM 3898 C CA . GLU B 1 231 ? -8.094 -31.188 -4.18 1 94.56 231 GLU B CA 1
ATOM 3899 C C . GLU B 1 231 ? -8.312 -32.656 -3.787 1 94.56 231 GLU B C 1
ATOM 3901 O O . GLU B 1 231 ? -7.422 -33.469 -3.961 1 94.56 231 GLU B O 1
ATOM 3906 N N . GLN B 1 232 ? -9.445 -32.938 -3.271 1 94.44 232 GLN B N 1
ATOM 3907 C CA . GLN B 1 232 ? -9.773 -34.312 -2.881 1 94.44 232 GLN B CA 1
ATOM 3908 C C . GLN B 1 232 ? -9.797 -35.25 -4.094 1 94.44 232 GLN B C 1
ATOM 3910 O O . GLN B 1 232 ? -9.281 -36.344 -4.031 1 94.44 232 GLN B O 1
ATOM 3915 N N . VAL B 1 233 ? -10.375 -34.781 -5.125 1 96.62 233 VAL B N 1
ATOM 3916 C CA . VAL B 1 233 ? -10.453 -35.562 -6.359 1 96.62 233 VAL B CA 1
ATOM 3917 C C . VAL B 1 233 ? -9.047 -35.812 -6.906 1 96.62 233 VAL B C 1
ATOM 3919 O O . VAL B 1 233 ? -8.711 -36.938 -7.27 1 96.62 233 VAL B O 1
ATOM 3922 N N . PHE B 1 234 ? -8.234 -34.812 -6.941 1 96.81 234 PHE B N 1
ATOM 3923 C CA . PHE B 1 234 ? -6.863 -34.938 -7.41 1 96.81 234 PHE B CA 1
ATOM 3924 C C . PHE B 1 234 ? -6.121 -36 -6.598 1 96.81 234 PHE B C 1
ATOM 3926 O O . PHE B 1 234 ? -5.516 -36.906 -7.16 1 96.81 234 PHE B O 1
ATOM 3933 N N . ALA B 1 235 ? -6.207 -35.812 -5.273 1 95.12 235 ALA B N 1
ATOM 3934 C CA . ALA B 1 235 ? -5.484 -36.719 -4.375 1 95.12 235 ALA B CA 1
ATOM 3935 C C . ALA B 1 235 ? -5.941 -38.156 -4.555 1 95.12 235 ALA B C 1
ATOM 3937 O O . ALA B 1 235 ? -5.117 -39.062 -4.609 1 95.12 235 ALA B O 1
ATOM 3938 N N . ARG B 1 236 ? -7.18 -38.344 -4.613 1 95.69 236 ARG B N 1
ATOM 3939 C CA . ARG B 1 236 ? -7.754 -39.688 -4.762 1 95.69 236 ARG B CA 1
ATOM 3940 C C . ARG B 1 236 ? -7.324 -40.312 -6.082 1 95.69 236 ARG B C 1
ATOM 3942 O O . ARG B 1 236 ? -6.887 -41.469 -6.109 1 95.69 236 ARG B O 1
ATOM 3949 N N . LEU B 1 237 ? -7.473 -39.625 -7.133 1 96.94 237 LEU B N 1
ATOM 3950 C CA . LEU B 1 237 ? -7.137 -40.125 -8.453 1 96.94 237 LEU B CA 1
ATOM 3951 C C . LEU B 1 237 ? -5.641 -40.406 -8.562 1 96.94 237 LEU B C 1
ATOM 3953 O O . LEU B 1 237 ? -5.23 -41.438 -9.109 1 96.94 237 LEU B O 1
ATOM 3957 N N . ASP B 1 238 ? -4.863 -39.5 -8.062 1 96.25 238 ASP B N 1
ATOM 3958 C CA . ASP B 1 238 ? -3.418 -39.688 -8.102 1 96.25 238 ASP B CA 1
ATOM 3959 C C . ASP B 1 238 ? -3.021 -40.969 -7.352 1 96.25 238 ASP B C 1
ATOM 3961 O O . ASP B 1 238 ? -2.193 -41.75 -7.832 1 96.25 238 ASP B O 1
ATOM 3965 N N . ALA B 1 239 ? -3.592 -41.156 -6.227 1 95.5 239 ALA B N 1
ATOM 3966 C CA . ALA B 1 239 ? -3.293 -42.344 -5.422 1 95.5 239 ALA B CA 1
ATOM 3967 C C . ALA B 1 239 ? -3.666 -43.625 -6.164 1 95.5 239 ALA B C 1
ATOM 3969 O O . ALA B 1 239 ? -2.951 -44.625 -6.086 1 95.5 239 ALA B O 1
ATOM 3970 N N . ARG B 1 240 ? -4.711 -43.594 -6.832 1 95.44 240 ARG B N 1
ATOM 3971 C CA . ARG B 1 240 ? -5.238 -44.781 -7.535 1 95.44 240 ARG B CA 1
ATOM 3972 C C . ARG B 1 240 ? -4.332 -45.156 -8.695 1 95.44 240 ARG B C 1
ATOM 3974 O O . ARG B 1 240 ? -4.156 -46.344 -8.977 1 95.44 240 ARG B O 1
ATOM 3981 N N . ILE B 1 241 ? -3.768 -44.188 -9.328 1 95.88 241 ILE B N 1
ATOM 3982 C CA . ILE B 1 241 ? -3.127 -44.5 -10.602 1 95.88 241 ILE B CA 1
ATOM 3983 C C . ILE B 1 241 ? -1.608 -44.469 -10.43 1 95.88 241 ILE B C 1
ATOM 3985 O O . ILE B 1 241 ? -0.873 -44.906 -11.32 1 95.88 241 ILE B O 1
ATOM 3989 N N . ARG B 1 242 ? -1.133 -44.062 -9.328 1 96.56 242 ARG B N 1
ATOM 3990 C CA . ARG B 1 242 ? 0.285 -43.812 -9.109 1 96.56 242 ARG B CA 1
ATOM 3991 C C . ARG B 1 242 ? 1.124 -45.062 -9.375 1 96.56 242 ARG B C 1
ATOM 3993 O O . ARG B 1 242 ? 2.123 -45 -10.094 1 96.56 242 ARG B O 1
ATOM 4000 N N . GLU B 1 243 ? 0.75 -46.156 -8.836 1 97.19 243 GLU B N 1
ATOM 4001 C CA . GLU B 1 243 ? 1.55 -47.375 -8.945 1 97.19 243 GLU B CA 1
ATOM 4002 C C . GLU B 1 243 ? 1.65 -47.844 -10.398 1 97.19 243 GLU B C 1
ATOM 4004 O O . GLU B 1 243 ? 2.746 -48.125 -10.891 1 97.19 243 GLU B O 1
ATOM 4009 N N . ALA B 1 244 ? 0.551 -47.969 -11.055 1 97.06 244 ALA B N 1
ATOM 4010 C CA . ALA B 1 244 ? 0.527 -48.375 -12.445 1 97.06 244 ALA B CA 1
ATOM 4011 C C . ALA B 1 244 ? 1.299 -47.406 -13.336 1 97.06 244 ALA B C 1
ATOM 4013 O O . ALA B 1 244 ? 2.016 -47.844 -14.25 1 97.06 244 ALA B O 1
ATOM 4014 N N . SER B 1 245 ? 1.08 -46.188 -13.078 1 97.25 245 SER B N 1
ATOM 4015 C CA . SER B 1 245 ? 1.782 -45.156 -13.844 1 97.25 245 SER B CA 1
ATOM 4016 C C . SER B 1 245 ? 3.293 -45.25 -13.656 1 97.25 245 SER B C 1
ATOM 4018 O O . SER B 1 245 ? 4.051 -45.156 -14.625 1 97.25 245 SER B O 1
ATOM 4020 N N . THR B 1 246 ? 3.74 -45.469 -12.461 1 96.38 246 THR B N 1
ATOM 4021 C CA . THR B 1 246 ? 5.164 -45.562 -12.156 1 96.38 246 THR B CA 1
ATOM 4022 C C . THR B 1 246 ? 5.777 -46.781 -12.859 1 96.38 246 THR B C 1
ATOM 4024 O O . THR B 1 246 ? 6.879 -46.688 -13.406 1 96.38 246 THR B O 1
ATOM 4027 N N . ARG B 1 247 ? 5.121 -47.875 -12.852 1 97.44 247 ARG B N 1
ATOM 4028 C CA . ARG B 1 247 ? 5.594 -49.062 -13.523 1 97.44 247 ARG B CA 1
ATOM 4029 C C . ARG B 1 247 ? 5.738 -48.844 -15.023 1 97.44 247 ARG B C 1
ATOM 4031 O O . ARG B 1 247 ? 6.742 -49.219 -15.625 1 97.44 247 ARG B O 1
ATOM 4038 N N . LEU B 1 248 ? 4.758 -48.25 -15.539 1 97.56 248 LEU B N 1
ATOM 4039 C CA . LEU B 1 248 ? 4.793 -47.938 -16.969 1 97.56 248 LEU B CA 1
ATOM 4040 C C . LEU B 1 248 ? 5.938 -47 -17.312 1 97.56 248 LEU B C 1
ATOM 4042 O O . LEU B 1 248 ? 6.605 -47.156 -18.328 1 97.56 248 LEU B O 1
ATOM 4046 N N . ALA B 1 249 ? 6.121 -46 -16.484 1 97.31 249 ALA B N 1
ATOM 4047 C CA . ALA B 1 249 ? 7.211 -45.062 -16.688 1 97.31 249 ALA B CA 1
ATOM 4048 C C . ALA B 1 249 ? 8.562 -45.75 -16.672 1 97.31 249 ALA B C 1
ATOM 4050 O O . ALA B 1 249 ? 9.438 -45.469 -17.484 1 97.31 249 ALA B O 1
ATOM 4051 N N . GLU B 1 250 ? 8.727 -46.656 -15.742 1 96 250 GLU B N 1
ATOM 4052 C CA . GLU B 1 250 ? 9.977 -47.406 -15.633 1 96 250 GLU B CA 1
ATOM 4053 C C . GLU B 1 250 ? 10.234 -48.219 -16.891 1 96 250 GLU B C 1
ATOM 4055 O O . GLU B 1 250 ? 11.383 -48.406 -17.297 1 96 250 GLU B O 1
ATOM 4060 N N . GLU B 1 251 ? 9.195 -48.625 -17.469 1 97 251 GLU B N 1
ATOM 4061 C CA . GLU B 1 251 ? 9.297 -49.438 -18.672 1 97 251 GLU B CA 1
ATOM 4062 C C . GLU B 1 251 ? 9.633 -48.562 -19.891 1 97 251 GLU B C 1
ATOM 4064 O O . GLU B 1 251 ? 10.352 -49 -20.781 1 97 251 GLU B O 1
ATOM 4069 N N . VAL B 1 252 ? 9.148 -47.406 -19.891 1 97.19 252 VAL B N 1
ATOM 4070 C CA . VAL B 1 252 ? 9.164 -46.594 -21.109 1 97.19 252 VAL B CA 1
ATOM 4071 C C . VAL B 1 252 ? 10.367 -45.656 -21.094 1 97.19 252 VAL B C 1
ATOM 4073 O O . VAL B 1 252 ? 10.945 -45.344 -22.125 1 97.19 252 VAL B O 1
ATOM 4076 N N . LEU B 1 253 ? 10.742 -45.156 -19.922 1 97.56 253 LEU B N 1
ATOM 4077 C CA . LEU B 1 253 ? 11.742 -44.094 -19.844 1 97.56 253 LEU B CA 1
ATOM 4078 C C . LEU B 1 253 ? 13.156 -44.688 -19.844 1 97.56 253 LEU B C 1
ATOM 4080 O O . LEU B 1 253 ? 13.461 -45.562 -19.031 1 97.56 253 LEU B O 1
ATOM 4084 N N . ASP B 1 254 ? 13.891 -44.281 -20.797 1 97.75 254 ASP B N 1
ATOM 4085 C CA . ASP B 1 254 ? 15.328 -44.531 -20.828 1 97.75 254 ASP B CA 1
ATOM 4086 C C . ASP B 1 254 ? 16.109 -43.375 -20.234 1 97.75 254 ASP B C 1
ATOM 4088 O O . ASP B 1 254 ? 16.062 -42.25 -20.766 1 97.75 254 ASP B O 1
ATOM 4092 N N . VAL B 1 255 ? 16.766 -43.594 -19.094 1 96.19 255 VAL B N 1
ATOM 4093 C CA . VAL B 1 255 ? 17.453 -42.5 -18.391 1 96.19 255 VAL B CA 1
ATOM 4094 C C . VAL B 1 255 ? 18.922 -42.875 -18.172 1 96.19 255 VAL B C 1
ATOM 4096 O O . VAL B 1 255 ? 19.266 -44.062 -18.141 1 96.19 255 VAL B O 1
ATOM 4099 N N . VAL B 1 256 ? 19.734 -41.875 -18.078 1 95.75 256 VAL B N 1
ATOM 4100 C CA . VAL B 1 256 ? 21.141 -42.031 -17.75 1 95.75 256 VAL B CA 1
ATOM 4101 C C . VAL B 1 256 ? 21.531 -41.062 -16.625 1 95.75 256 VAL B C 1
ATOM 4103 O O . VAL B 1 256 ? 20.828 -40.094 -16.391 1 95.75 256 VAL B O 1
ATOM 4106 N N . ALA B 1 257 ? 22.609 -41.406 -15.945 1 93.31 257 ALA B N 1
ATOM 4107 C CA . ALA B 1 257 ? 23.109 -40.469 -14.93 1 93.31 257 ALA B CA 1
ATOM 4108 C C . ALA B 1 257 ? 23.594 -39.188 -15.555 1 93.31 257 ALA B C 1
ATOM 4110 O O . ALA B 1 257 ? 24.188 -39.188 -16.641 1 93.31 257 ALA B O 1
ATOM 4111 N N . VAL B 1 258 ? 23.109 -38.031 -14.969 1 88.44 258 VAL B N 1
ATOM 4112 C CA . VAL B 1 258 ? 23.609 -36.75 -15.477 1 88.44 258 VAL B CA 1
ATOM 4113 C C . VAL B 1 258 ? 25.125 -36.688 -15.312 1 88.44 258 VAL B C 1
ATOM 4115 O O . VAL B 1 258 ? 25.656 -37.094 -14.273 1 88.44 258 VAL B O 1
ATOM 4118 N N . ALA B 1 259 ? 25.891 -36.281 -16.391 1 69.5 259 ALA B N 1
ATOM 4119 C CA . ALA B 1 259 ? 27.359 -36.188 -16.375 1 69.5 259 ALA B CA 1
ATOM 4120 C C . ALA B 1 259 ? 27.828 -35.031 -15.516 1 69.5 259 ALA B C 1
ATOM 4122 O O . ALA B 1 259 ? 27.172 -34 -15.469 1 69.5 259 ALA B O 1
ATOM 4123 N N . ASP B 1 260 ? 28.375 -35.344 -14.305 1 62.16 260 ASP B N 1
ATOM 4124 C CA . ASP B 1 260 ? 29.047 -34.344 -13.5 1 62.16 260 ASP B CA 1
ATOM 4125 C C . ASP B 1 260 ? 29.766 -33.344 -14.391 1 62.16 260 ASP B C 1
ATOM 4127 O O . ASP B 1 260 ? 30.516 -33.719 -15.289 1 62.16 260 ASP B O 1
ATOM 4131 N N . GLY B 1 261 ? 29.25 -32.312 -14.961 1 44.34 261 GLY B N 1
ATOM 4132 C CA . GLY B 1 261 ? 30.156 -31.359 -15.57 1 44.34 261 GLY B CA 1
ATOM 4133 C C . GLY B 1 261 ? 31.359 -31.047 -14.695 1 44.34 261 GLY B C 1
ATOM 4134 O O . GLY B 1 261 ? 31.328 -31.266 -13.484 1 44.34 261 GLY B O 1
#

InterPro domains:
  IPR011965 Phenylacetic acid degradation operon negative regulatory protein PaaX [PIRSF020623] (2-252)
  IPR012906 Transcriptional repressor PaaX-like, N-terminal [PF07848] (2-64)
  IPR013225 Transcriptional repressor PaaX-like, C-terminal [PF08223] (167-249)
  IPR036388 Winged helix-like DNA-binding domain superfamily [G3DSA:1.10.10.10] (1-77)
  IPR036390 Winged helix DNA-binding domain superfamily [SSF46785] (20-71)
  IPR048846 Transcriptional repressor PaaX-like, central Cas2-like domain [PF20803] (84-163)

Organism: Amycolatopsis orientalis (NCBI:txid31958)